Protein AF-A0A3D2W111-F1 (afdb_monomer)

Radius of gyration: 28.63 Å; Cα contacts (8 Å, |Δi|>4): 378; chains: 1; bounding box: 52×53×85 Å

Secondary structure (DSSP, 8-state):
--HHHHHHHHHSGGG-SGGG---HHHHHHHHHHHHHHHHHS-S-HHHHHHHHHHHHHHTTT--S--BGGG-SSHHHHHHHHTTSGGGS--TTS-----BTTTTB-SHHHHHHHHHHHT--TTT-GGGGGSHHHHHHHHHHHHHH-TTSTT---HHHHS-SSS---HHHHGGGTSSSTTHHHHHHHHHHHHHHHHHTT----S----SS------S-S--S----------HHHHHHHHHHHHHHHHHTT---HHHHHHHHHHHHHHTS---PPPPPPPHHHHHHHHHHHSSS-SSSHHHHHHHHHHHHHHHHH-TTTHHHHHHHHHS-SSHHHHHHHSS--HHHHHHHHHHHHHHHHHHHHHHHHHS-----

Nearest PDB structures (foldseek):
  1wvu-assembly2_B  TM=5.246E-01  e=1.650E-05  Streptomyces griseus
  1wvv-assembly2_B  TM=5.359E-01  e=3.114E-05  Streptomyces griseus
  1wvv-assembly1_A  TM=5.123E-01  e=4.385E-05  Streptomyces griseus
  7f88-assembly3_C  TM=6.260E-01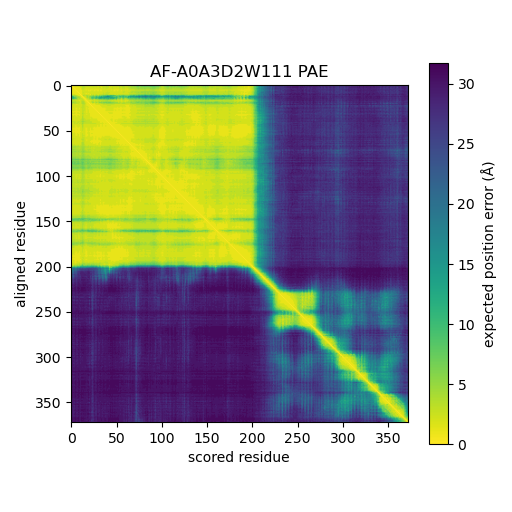  e=2.549E-04  Gemmabryum coronatum
  1wvu-assembly1_A  TM=4.923E-01  e=8.279E-05  Streptomyces griseus

Solvent-accessible surface area (backbone atoms only — not comparable to full-atom values): 21078 Å² total; per-residue (Å²): 87,45,66,69,53,24,50,54,38,43,30,30,75,90,36,77,36,73,87,46,52,76,54,72,61,31,51,52,24,47,50,35,39,56,55,31,39,74,77,62,45,88,58,45,52,63,60,54,13,43,44,53,19,44,19,31,61,65,30,73,63,42,33,40,41,34,38,40,92,70,31,94,43,69,70,53,25,44,62,73,28,56,90,40,86,47,29,47,58,44,98,85,67,52,59,33,50,27,28,8,26,68,40,53,48,37,62,66,52,33,40,60,49,13,69,74,74,76,42,67,28,67,89,39,55,69,52,28,51,37,52,60,56,16,29,40,50,42,44,44,34,35,58,50,0,69,72,22,98,80,46,51,20,45,56,79,26,45,36,94,80,66,77,68,37,50,56,65,38,30,37,28,76,41,64,68,74,65,19,69,60,40,40,53,39,19,55,32,41,34,51,20,39,50,75,15,69,24,53,62,84,66,86,75,74,65,87,66,85,73,65,72,72,63,79,63,73,75,59,78,80,65,77,69,80,69,70,78,75,56,60,68,57,51,51,50,50,52,52,53,51,51,56,50,37,54,75,69,75,50,86,62,68,69,60,57,51,52,53,48,50,54,55,54,56,63,72,70,65,73,91,70,80,84,73,86,76,53,76,68,58,53,52,59,46,57,76,62,46,76,90,50,88,83,78,62,57,70,62,52,50,51,48,51,51,55,60,69,44,41,41,75,78,36,69,94,51,23,69,61,57,52,50,43,72,74,48,87,76,59,78,54,56,63,59,56,74,77,57,95,50,76,64,60,53,52,54,49,47,54,52,45,49,61,47,49,67,44,48,56,54,48,52,62,66,70,62,74,71,91,77,135

Mean predicted aligned error: 18.89 Å

Structure (mmCIF, N/CA/C/O backbone):
data_AF-A0A3D2W111-F1
#
_entry.id   AF-A0A3D2W111-F1
#
loop_
_atom_site.group_PDB
_atom_site.id
_atom_site.type_symbol
_atom_site.label_atom_id
_atom_site.label_alt_id
_atom_site.label_comp_id
_atom_site.label_asym_id
_atom_site.label_entity_id
_atom_site.label_seq_id
_atom_site.pdbx_PDB_ins_code
_atom_site.Cartn_x
_atom_site.Cartn_y
_atom_site.Cartn_z
_atom_site.occupancy
_atom_site.B_iso_or_equiv
_atom_site.auth_seq_id
_atom_site.auth_comp_id
_atom_site.auth_asym_id
_atom_site.auth_atom_id
_atom_site.pdbx_PDB_model_num
ATOM 1 N N . MET A 1 1 ? 17.167 -8.910 -5.710 1.00 88.06 1 MET A N 1
ATOM 2 C CA . MET A 1 1 ? 17.252 -7.501 -5.297 1.00 88.06 1 MET A CA 1
ATOM 3 C C . MET A 1 1 ? 18.038 -7.366 -4.006 1.00 88.06 1 MET A C 1
ATOM 5 O O . MET A 1 1 ? 17.645 -7.940 -2.995 1.00 88.06 1 MET A O 1
ATOM 9 N N . GLU A 1 2 ? 19.122 -6.600 -4.033 1.00 91.19 2 GLU A N 1
ATOM 10 C CA . GLU A 1 2 ? 19.923 -6.249 -2.860 1.00 91.19 2 GLU A CA 1
ATOM 11 C C . GLU A 1 2 ? 19.267 -5.102 -2.076 1.00 91.19 2 GLU A C 1
ATOM 13 O O . GLU A 1 2 ? 19.202 -3.963 -2.542 1.00 91.19 2 GLU A O 1
ATOM 18 N N . ARG A 1 3 ? 18.771 -5.391 -0.866 1.00 91.12 3 ARG A N 1
ATOM 19 C CA . ARG A 1 3 ? 18.010 -4.425 -0.050 1.00 91.12 3 ARG A CA 1
ATOM 20 C C . ARG A 1 3 ? 18.796 -3.150 0.270 1.00 91.12 3 ARG A C 1
ATOM 22 O O . ARG A 1 3 ? 18.237 -2.065 0.158 1.00 91.12 3 ARG A O 1
ATOM 29 N N . ALA A 1 4 ? 20.075 -3.266 0.632 1.00 91.75 4 ALA A N 1
ATOM 30 C CA . ALA A 1 4 ? 20.911 -2.109 0.964 1.00 91.75 4 ALA A CA 1
ATOM 31 C C . ALA A 1 4 ? 20.989 -1.123 -0.215 1.00 91.75 4 ALA A C 1
ATOM 33 O O . ALA A 1 4 ? 20.571 0.027 -0.092 1.00 91.75 4 ALA A O 1
ATOM 34 N N . LYS A 1 5 ? 21.366 -1.625 -1.397 1.00 94.12 5 LYS A N 1
ATOM 35 C CA . LYS A 1 5 ? 21.462 -0.838 -2.632 1.00 94.12 5 LYS A CA 1
ATOM 36 C C . LYS A 1 5 ? 20.123 -0.237 -3.069 1.00 94.12 5 LYS A C 1
ATOM 38 O O . LYS A 1 5 ? 20.080 0.888 -3.574 1.00 94.12 5 LYS A O 1
ATOM 43 N N . PHE A 1 6 ? 19.020 -0.960 -2.854 1.00 95.50 6 PHE A N 1
ATOM 44 C CA . PHE A 1 6 ? 17.675 -0.438 -3.100 1.00 95.50 6 PHE A CA 1
ATOM 45 C C . PHE A 1 6 ? 17.411 0.810 -2.249 1.00 95.50 6 PHE A C 1
ATOM 47 O O . PHE A 1 6 ? 17.032 1.850 -2.790 1.00 95.50 6 PHE A O 1
ATOM 54 N N . TYR A 1 7 ? 17.655 0.744 -0.936 1.00 94.12 7 TYR A N 1
ATOM 55 C CA . TYR A 1 7 ? 17.425 1.891 -0.058 1.00 94.12 7 TYR A CA 1
ATOM 56 C C . TYR A 1 7 ? 18.394 3.042 -0.300 1.00 94.12 7 TYR A C 1
ATOM 58 O O . TYR A 1 7 ? 17.975 4.193 -0.205 1.00 94.12 7 TYR A O 1
ATOM 66 N N . ASP A 1 8 ? 19.648 2.764 -0.645 1.00 92.44 8 ASP A N 1
ATOM 67 C CA . ASP A 1 8 ? 20.603 3.812 -1.014 1.00 92.44 8 ASP A CA 1
ATOM 68 C C . ASP A 1 8 ? 20.116 4.581 -2.243 1.00 92.44 8 ASP A C 1
ATOM 70 O O . ASP A 1 8 ? 20.132 5.811 -2.259 1.00 92.44 8 ASP A O 1
ATOM 74 N N . THR A 1 9 ? 19.562 3.870 -3.231 1.00 93.50 9 THR A N 1
ATOM 75 C CA . THR A 1 9 ? 18.981 4.505 -4.420 1.00 93.50 9 THR A CA 1
ATOM 76 C C . THR A 1 9 ? 17.711 5.286 -4.082 1.00 93.50 9 THR A C 1
ATOM 78 O O . THR A 1 9 ? 17.560 6.418 -4.531 1.00 93.50 9 THR A O 1
ATOM 81 N N . VAL A 1 10 ? 16.815 4.736 -3.250 1.00 92.62 10 VAL A N 1
ATOM 82 C CA . VAL A 1 10 ? 15.585 5.426 -2.807 1.00 92.62 10 VAL A CA 1
ATOM 83 C C . VAL A 1 10 ? 15.890 6.705 -2.019 1.00 92.62 10 VAL A C 1
ATOM 85 O O . VAL A 1 10 ? 15.152 7.680 -2.151 1.00 92.62 10 VAL A O 1
ATOM 88 N N . ARG A 1 11 ? 16.966 6.722 -1.223 1.00 91.12 11 ARG A N 1
ATOM 89 C CA . ARG A 1 11 ? 17.450 7.918 -0.511 1.00 91.12 11 ARG A CA 1
ATOM 90 C C . ARG A 1 11 ? 18.215 8.884 -1.417 1.00 91.12 11 ARG A C 1
ATOM 92 O O . ARG A 1 11 ? 18.429 10.030 -1.040 1.00 91.12 11 ARG A O 1
ATOM 99 N N . GLY A 1 12 ? 18.651 8.458 -2.597 1.00 87.69 12 GLY A N 1
ATOM 100 C CA . GLY A 1 12 ? 19.384 9.320 -3.515 1.00 87.69 12 GLY A CA 1
ATOM 101 C C . GLY A 1 12 ? 18.535 10.507 -3.978 1.00 87.69 12 GLY A C 1
ATOM 102 O O . GLY A 1 12 ? 17.370 10.348 -4.340 1.00 87.69 12 GLY A O 1
ATOM 103 N N . ALA A 1 13 ? 19.131 11.702 -4.048 1.00 69.62 13 ALA A N 1
ATOM 104 C CA . ALA A 1 13 ? 18.443 12.908 -4.525 1.00 69.62 13 ALA A CA 1
ATOM 105 C C . ALA A 1 13 ? 17.814 12.722 -5.924 1.00 69.62 13 ALA A C 1
ATOM 107 O O . ALA A 1 13 ? 16.727 13.229 -6.193 1.00 69.62 13 ALA A O 1
ATOM 108 N N . GLY A 1 14 ? 18.447 11.917 -6.788 1.00 74.50 14 GLY A N 1
ATOM 109 C CA . GLY A 1 14 ? 17.942 11.575 -8.124 1.00 74.50 14 GLY A CA 1
ATOM 110 C C . GLY A 1 14 ? 16.684 10.692 -8.146 1.00 74.50 14 GLY A C 1
ATOM 111 O O . GLY A 1 14 ? 16.036 10.581 -9.190 1.00 74.50 14 GLY A O 1
ATOM 112 N N . ALA A 1 15 ? 16.298 10.074 -7.024 1.00 76.56 15 ALA A N 1
ATOM 113 C CA . ALA A 1 15 ? 15.029 9.357 -6.930 1.00 76.56 15 ALA A CA 1
ATOM 114 C C . ALA A 1 15 ? 13.838 10.319 -6.807 1.00 76.56 15 ALA A C 1
ATOM 116 O O . ALA A 1 15 ? 12.744 9.987 -7.259 1.00 76.56 15 ALA A O 1
ATOM 117 N N . GLY A 1 16 ? 14.032 11.506 -6.215 1.00 84.81 16 GLY A N 1
ATOM 118 C CA . GLY A 1 16 ? 12.936 12.439 -5.928 1.00 84.81 16 GLY A CA 1
ATOM 119 C C . GLY A 1 16 ? 11.889 11.864 -4.962 1.00 84.81 16 GLY A C 1
ATOM 120 O O . GLY A 1 16 ? 10.740 12.304 -4.965 1.00 84.81 16 GLY A O 1
ATOM 121 N N . LEU A 1 17 ? 12.274 10.861 -4.165 1.00 89.50 17 LEU A N 1
ATOM 122 C CA . LEU A 1 17 ? 11.438 10.192 -3.172 1.00 89.50 17 LEU A CA 1
ATOM 123 C C . LEU A 1 17 ? 11.919 10.560 -1.763 1.00 89.50 17 LEU A C 1
ATOM 125 O O . LEU A 1 17 ? 13.112 10.709 -1.516 1.00 89.50 17 LEU A O 1
ATOM 129 N N . PHE A 1 18 ? 10.971 10.714 -0.839 1.00 92.12 18 PHE A N 1
ATOM 130 C CA . PHE A 1 18 ? 11.203 10.895 0.606 1.00 92.12 18 PHE A CA 1
ATOM 131 C C . PHE A 1 18 ? 12.156 12.035 1.037 1.00 92.12 18 PHE A C 1
ATOM 133 O O . PHE A 1 18 ? 12.539 12.103 2.198 1.00 92.12 18 PHE A O 1
ATOM 140 N N . GLY A 1 19 ? 12.546 12.954 0.146 1.00 87.69 19 GLY A N 1
ATOM 141 C CA . GLY A 1 19 ? 13.428 14.074 0.505 1.00 87.69 19 GLY A CA 1
ATOM 142 C C . GLY A 1 19 ? 14.818 13.640 0.991 1.00 87.69 19 GLY A C 1
ATOM 143 O O . GLY A 1 19 ? 15.422 14.316 1.820 1.00 87.69 19 GLY A O 1
ATOM 144 N N . GLY A 1 20 ? 15.307 12.492 0.519 1.00 88.38 20 GLY A N 1
ATOM 145 C CA . GLY A 1 20 ? 16.661 12.005 0.792 1.00 88.38 20 GLY A CA 1
ATOM 146 C C . GLY A 1 20 ? 16.847 11.210 2.087 1.00 88.38 20 GLY A C 1
ATOM 147 O O . GLY A 1 20 ? 17.929 10.688 2.345 1.00 88.38 20 GLY A O 1
ATOM 148 N N . HIS A 1 21 ? 15.805 11.073 2.904 1.00 89.56 21 HIS A N 1
ATOM 149 C CA . HIS A 1 21 ? 15.861 10.341 4.164 1.00 89.56 21 HIS A CA 1
ATOM 150 C C . HIS A 1 21 ? 14.596 9.507 4.363 1.00 89.56 21 HIS A C 1
ATOM 152 O O . HIS A 1 21 ? 13.540 9.800 3.818 1.00 89.56 21 HIS A O 1
ATOM 158 N N . LEU A 1 22 ? 14.705 8.436 5.143 1.00 89.06 22 LEU A N 1
ATOM 159 C CA . LEU A 1 22 ? 13.592 7.545 5.456 1.00 89.06 22 LEU A CA 1
ATOM 160 C C . LEU A 1 22 ? 13.494 7.400 6.968 1.00 89.06 22 LEU A C 1
ATOM 162 O O . LEU A 1 22 ? 14.481 7.093 7.633 1.00 89.06 22 LEU A O 1
ATOM 166 N N . SER A 1 23 ? 12.292 7.574 7.500 1.00 90.69 23 SER A N 1
ATOM 167 C CA . SER A 1 23 ? 11.978 7.189 8.873 1.00 90.69 23 SER A CA 1
ATOM 168 C C . SER A 1 23 ? 11.961 5.666 9.020 1.00 90.69 23 SER A C 1
ATOM 170 O O . SER A 1 23 ? 11.693 4.932 8.064 1.00 90.69 23 SER A O 1
ATOM 172 N N . GLN A 1 24 ? 12.152 5.176 10.245 1.00 89.81 24 GLN A N 1
ATOM 173 C CA . GLN A 1 24 ? 12.075 3.740 10.522 1.00 89.81 24 GLN A CA 1
ATOM 174 C C . GLN A 1 24 ? 10.698 3.149 10.179 1.00 89.81 24 GLN A C 1
ATOM 176 O O . GLN A 1 24 ? 10.608 2.008 9.727 1.00 89.81 24 GLN A O 1
ATOM 181 N N . ALA A 1 25 ? 9.624 3.927 10.347 1.00 89.12 25 ALA A N 1
ATOM 182 C CA . ALA A 1 25 ? 8.277 3.512 9.967 1.00 89.12 25 ALA A CA 1
ATOM 183 C C . ALA A 1 25 ? 8.155 3.307 8.448 1.00 89.12 25 ALA A C 1
ATOM 185 O O . ALA A 1 25 ? 7.610 2.295 8.016 1.00 89.12 25 ALA A O 1
ATOM 186 N N . GLN A 1 26 ? 8.725 4.213 7.644 1.00 93.44 26 GLN A N 1
ATOM 187 C CA . GLN A 1 26 ? 8.740 4.072 6.186 1.00 93.44 26 GLN A CA 1
ATOM 188 C C . GLN A 1 26 ? 9.564 2.863 5.745 1.00 93.44 26 GLN A C 1
ATOM 190 O O . GLN A 1 26 ? 9.100 2.103 4.903 1.00 93.44 26 GLN A O 1
ATOM 195 N N . VAL A 1 27 ? 10.745 2.646 6.337 1.00 90.56 27 VAL A N 1
ATOM 196 C CA . VAL A 1 27 ? 11.560 1.447 6.066 1.00 90.56 27 VAL A CA 1
ATOM 197 C C . VAL A 1 27 ? 10.774 0.179 6.397 1.00 90.56 27 VAL A C 1
ATOM 199 O O . VAL A 1 27 ? 10.685 -0.720 5.572 1.00 90.56 27 VAL A O 1
ATOM 202 N N . SER A 1 28 ? 10.144 0.125 7.571 1.00 87.94 28 SER A N 1
ATOM 203 C CA . SER A 1 28 ? 9.383 -1.053 8.008 1.00 87.94 28 SER A CA 1
ATOM 204 C C . SER A 1 28 ? 8.173 -1.322 7.106 1.00 87.94 28 SER A C 1
ATOM 206 O O . SER A 1 28 ? 7.895 -2.470 6.769 1.00 87.94 28 SER A O 1
ATOM 208 N N . GLY A 1 29 ? 7.475 -0.268 6.675 1.00 90.56 29 GLY A N 1
ATOM 209 C CA . GLY A 1 29 ? 6.363 -0.369 5.731 1.00 90.56 29 GLY A CA 1
ATOM 210 C C . GLY A 1 29 ? 6.799 -0.853 4.346 1.00 90.56 29 GLY A C 1
ATOM 211 O O . GLY A 1 29 ? 6.190 -1.762 3.782 1.00 90.56 29 GLY A O 1
ATOM 212 N N . ILE A 1 30 ? 7.910 -0.316 3.829 1.00 95.56 30 ILE A N 1
ATOM 213 C CA . ILE A 1 30 ? 8.509 -0.770 2.570 1.00 95.56 30 ILE A CA 1
ATOM 214 C C . ILE A 1 30 ? 8.935 -2.240 2.676 1.00 95.56 30 ILE A C 1
ATOM 216 O O . ILE A 1 30 ? 8.564 -3.023 1.806 1.00 95.56 30 ILE A O 1
ATOM 220 N N . GLU A 1 31 ? 9.632 -2.653 3.742 1.00 92.88 31 GLU A N 1
ATOM 221 C CA . GLU A 1 31 ? 9.977 -4.066 3.962 1.00 92.88 31 GLU A CA 1
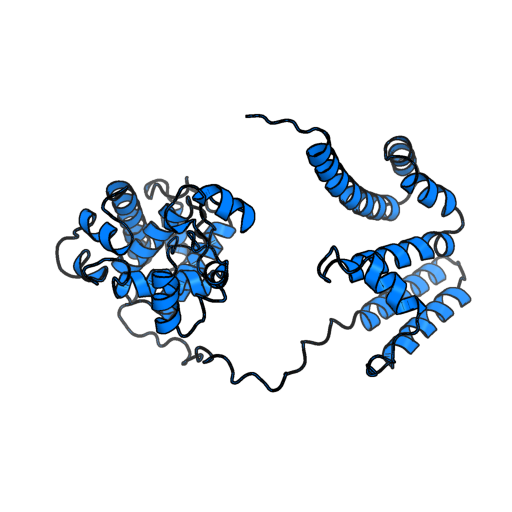ATOM 222 C C . GLU A 1 31 ? 8.739 -4.964 4.008 1.00 92.88 31 GLU A C 1
ATOM 224 O O . GLU A 1 31 ? 8.745 -6.036 3.405 1.00 92.88 31 GLU A O 1
ATOM 229 N N . GLY A 1 32 ? 7.657 -4.524 4.656 1.00 91.25 32 GLY A N 1
ATOM 230 C CA . GLY A 1 32 ? 6.386 -5.251 4.670 1.00 91.25 32 GLY A CA 1
ATOM 231 C C . GLY A 1 32 ? 5.848 -5.513 3.261 1.00 91.25 32 GLY A C 1
ATOM 232 O O . GLY A 1 32 ? 5.515 -6.651 2.927 1.00 91.25 32 GLY A O 1
ATOM 233 N N . ILE A 1 33 ? 5.843 -4.490 2.399 1.00 97.56 33 ILE A N 1
ATOM 234 C CA . ILE A 1 33 ? 5.428 -4.622 0.992 1.00 97.56 33 ILE A CA 1
ATOM 235 C C . ILE A 1 33 ? 6.374 -5.546 0.226 1.00 97.56 33 ILE A C 1
ATOM 237 O O . ILE A 1 33 ? 5.924 -6.430 -0.502 1.00 97.56 33 ILE A O 1
ATOM 241 N N . LEU A 1 34 ? 7.683 -5.380 0.401 1.00 95.44 34 LEU A N 1
ATOM 242 C CA . LEU A 1 34 ? 8.672 -6.190 -0.296 1.00 95.44 34 LEU A CA 1
ATOM 243 C C . LEU A 1 34 ? 8.592 -7.673 0.104 1.00 95.44 34 LEU A C 1
ATOM 245 O O . LEU A 1 34 ? 8.725 -8.545 -0.753 1.00 95.44 34 LEU A O 1
ATOM 249 N N . ASN A 1 35 ? 8.359 -7.972 1.382 1.00 91.00 35 ASN A N 1
ATOM 250 C CA . ASN A 1 35 ? 8.209 -9.337 1.889 1.00 91.00 35 ASN A CA 1
ATOM 251 C C . ASN A 1 35 ? 6.879 -9.960 1.449 1.00 91.00 35 ASN A C 1
ATOM 253 O O . ASN A 1 35 ? 6.843 -11.130 1.063 1.00 91.00 35 ASN A O 1
ATOM 257 N N . ALA A 1 36 ? 5.796 -9.180 1.429 1.00 93.06 36 ALA A N 1
ATOM 258 C CA . ALA A 1 36 ? 4.533 -9.621 0.847 1.00 93.06 36 ALA A CA 1
ATOM 259 C C . ALA A 1 36 ? 4.683 -9.921 -0.654 1.00 93.06 36 ALA A C 1
ATOM 261 O O . ALA A 1 36 ? 4.143 -10.915 -1.130 1.00 93.06 36 ALA A O 1
ATOM 262 N N . PHE A 1 37 ? 5.472 -9.134 -1.391 1.00 96.31 37 PHE A N 1
ATOM 263 C CA . PHE A 1 37 ? 5.712 -9.364 -2.818 1.00 96.31 37 PHE A CA 1
ATOM 264 C C . PHE A 1 37 ? 6.502 -10.644 -3.093 1.00 96.31 37 PHE A C 1
ATOM 266 O O . PHE A 1 37 ? 6.222 -11.329 -4.069 1.00 96.31 37 PHE A O 1
ATOM 273 N N . VAL A 1 38 ? 7.431 -11.026 -2.212 1.00 93.44 38 VAL A N 1
ATOM 274 C CA . VAL A 1 38 ? 8.102 -12.336 -2.305 1.00 93.44 38 VAL A CA 1
ATOM 275 C C . VAL A 1 38 ? 7.094 -13.488 -2.198 1.00 93.44 38 VAL A C 1
ATOM 277 O O . VAL A 1 38 ? 7.246 -14.495 -2.883 1.00 93.44 38 VAL A O 1
ATOM 280 N N . ARG A 1 39 ? 6.065 -13.346 -1.353 1.00 93.19 39 ARG A N 1
ATOM 281 C CA . ARG A 1 39 ? 5.080 -14.405 -1.068 1.00 93.19 39 ARG A CA 1
ATOM 282 C C . ARG A 1 39 ? 3.932 -14.460 -2.077 1.00 93.19 39 ARG A C 1
ATOM 284 O O . ARG A 1 39 ? 3.483 -15.547 -2.415 1.00 93.19 39 ARG A O 1
ATOM 291 N N . PHE A 1 40 ? 3.440 -13.301 -2.505 1.00 94.19 40 PHE A N 1
ATOM 292 C CA . PHE A 1 40 ? 2.180 -13.162 -3.247 1.00 94.19 40 PHE A CA 1
ATOM 293 C C . PHE A 1 40 ? 2.337 -12.426 -4.586 1.00 94.19 40 PHE A C 1
ATOM 295 O O . PHE A 1 40 ? 1.361 -12.251 -5.311 1.00 94.19 40 PHE A O 1
ATOM 302 N N . GLY A 1 41 ? 3.541 -11.944 -4.902 1.00 95.75 41 GLY A N 1
ATOM 303 C CA . GLY A 1 41 ? 3.827 -11.215 -6.131 1.00 95.75 41 GLY A CA 1
ATOM 304 C C . GLY A 1 41 ? 4.003 -12.118 -7.349 1.00 95.75 41 GLY A C 1
ATOM 305 O O . GLY A 1 41 ? 4.218 -13.323 -7.253 1.00 95.75 41 GLY A O 1
ATOM 306 N N . ASP A 1 42 ? 3.983 -11.494 -8.522 1.00 95.88 42 ASP A N 1
ATOM 307 C CA . ASP A 1 42 ? 4.142 -12.132 -9.836 1.00 95.88 42 ASP A CA 1
ATOM 308 C C . ASP A 1 42 ? 5.605 -12.163 -10.322 1.00 95.88 42 ASP A C 1
ATOM 310 O O . ASP A 1 42 ? 5.875 -12.498 -11.473 1.00 95.88 42 ASP A O 1
ATOM 314 N N . LYS A 1 43 ? 6.558 -11.810 -9.445 1.00 95.31 43 LYS A N 1
ATOM 315 C CA . LYS A 1 43 ? 8.002 -11.680 -9.724 1.00 95.31 43 LYS A CA 1
ATOM 316 C C . LYS A 1 43 ? 8.364 -10.596 -10.749 1.00 95.31 43 LYS A C 1
ATOM 318 O O . LYS A 1 43 ? 9.498 -10.561 -11.225 1.00 95.31 43 LYS A O 1
ATOM 323 N N . ARG A 1 44 ? 7.451 -9.676 -11.069 1.00 96.56 44 ARG A N 1
ATOM 324 C CA . ARG A 1 44 ? 7.698 -8.606 -12.044 1.00 96.56 44 ARG A CA 1
ATOM 325 C C . ARG A 1 44 ? 8.126 -7.326 -11.333 1.00 96.56 44 ARG A C 1
ATOM 327 O O . ARG A 1 44 ? 7.380 -6.783 -10.516 1.00 96.56 44 ARG A O 1
ATOM 334 N N . SER A 1 45 ? 9.306 -6.796 -11.677 1.00 96.94 45 SER A N 1
ATOM 335 C CA . SER A 1 45 ? 9.801 -5.520 -11.124 1.00 96.94 45 SER A CA 1
ATOM 336 C C . SER A 1 45 ? 8.786 -4.389 -11.307 1.00 96.94 45 SER A C 1
ATOM 338 O O . SER A 1 45 ? 8.586 -3.596 -10.389 1.00 96.94 45 SER A O 1
ATOM 340 N N . LYS A 1 46 ? 8.091 -4.354 -12.455 1.00 98.25 46 LYS A N 1
ATOM 341 C CA . LYS A 1 46 ? 7.067 -3.345 -12.755 1.00 98.25 46 LYS A CA 1
ATOM 342 C C . LYS A 1 46 ? 5.875 -3.419 -11.796 1.00 98.25 46 LYS A C 1
ATOM 344 O O . LYS A 1 46 ? 5.439 -2.383 -11.299 1.00 98.25 46 LYS A O 1
ATOM 349 N N . THR A 1 47 ? 5.396 -4.619 -11.462 1.00 98.56 47 THR A N 1
ATOM 350 C CA . THR A 1 47 ? 4.310 -4.806 -10.484 1.00 98.56 47 THR A CA 1
ATOM 351 C C . THR A 1 47 ? 4.727 -4.304 -9.103 1.00 98.56 47 THR A C 1
ATOM 353 O O . THR A 1 47 ? 3.997 -3.526 -8.488 1.00 98.56 47 THR A O 1
ATOM 356 N N . LEU A 1 48 ? 5.920 -4.678 -8.628 1.00 98.62 48 LEU A N 1
ATOM 357 C CA . LEU A 1 48 ? 6.411 -4.215 -7.329 1.00 98.62 48 LEU A CA 1
ATOM 358 C C . LEU A 1 48 ? 6.618 -2.694 -7.296 1.00 98.62 48 LEU A C 1
ATOM 360 O O . LEU A 1 48 ? 6.208 -2.036 -6.339 1.00 98.62 48 LEU A O 1
ATOM 364 N N . ALA A 1 49 ? 7.229 -2.128 -8.340 1.00 98.62 49 ALA A N 1
ATOM 365 C CA . ALA A 1 49 ? 7.431 -0.688 -8.460 1.00 98.62 49 ALA A CA 1
ATOM 366 C C . ALA A 1 49 ? 6.097 0.067 -8.396 1.00 98.62 49 ALA A C 1
ATOM 368 O O . ALA A 1 49 ? 5.983 1.076 -7.698 1.00 98.62 49 ALA A O 1
ATOM 369 N N . TYR A 1 50 ? 5.070 -0.444 -9.081 1.00 98.75 50 TYR A N 1
ATOM 370 C CA . TYR A 1 50 ? 3.745 0.165 -9.089 1.00 98.75 50 TYR A CA 1
ATOM 371 C C . TYR A 1 50 ? 3.018 0.022 -7.744 1.00 98.75 50 TYR A C 1
ATOM 373 O O . TYR A 1 50 ? 2.343 0.956 -7.302 1.00 98.75 50 TYR A O 1
ATOM 381 N N . ALA A 1 51 ? 3.197 -1.106 -7.048 1.00 98.81 51 ALA A N 1
ATOM 382 C CA . ALA A 1 51 ? 2.690 -1.298 -5.691 1.00 98.81 51 ALA A CA 1
ATOM 383 C C . ALA A 1 51 ? 3.309 -0.285 -4.715 1.00 98.81 51 ALA A C 1
ATOM 385 O O . ALA A 1 51 ? 2.584 0.409 -4.003 1.00 98.81 51 ALA A O 1
ATOM 386 N N . LEU A 1 52 ? 4.635 -0.122 -4.734 1.00 98.81 52 LEU A N 1
ATOM 387 C CA . LEU A 1 52 ? 5.331 0.870 -3.908 1.00 98.81 52 LEU A CA 1
ATOM 388 C C . LEU A 1 52 ? 4.895 2.302 -4.243 1.00 98.81 52 LEU A C 1
ATOM 390 O O . LEU A 1 52 ? 4.641 3.088 -3.334 1.00 98.81 52 LEU A O 1
ATOM 394 N N . ALA A 1 53 ? 4.740 2.630 -5.529 1.00 98.75 53 ALA A N 1
ATOM 395 C CA . ALA A 1 53 ? 4.243 3.931 -5.976 1.00 98.75 53 ALA A CA 1
ATOM 396 C C . ALA A 1 53 ? 2.814 4.217 -5.494 1.00 98.75 53 ALA A C 1
ATOM 398 O O . ALA A 1 53 ? 2.519 5.323 -5.038 1.00 98.75 53 ALA A O 1
ATOM 399 N N . THR A 1 54 ? 1.940 3.211 -5.554 1.00 98.50 54 THR A N 1
ATOM 400 C CA . THR A 1 54 ? 0.566 3.302 -5.050 1.00 98.50 54 THR A CA 1
ATOM 401 C C . THR A 1 54 ? 0.570 3.520 -3.541 1.00 98.50 54 THR A C 1
ATOM 403 O O . THR A 1 54 ? 0.011 4.507 -3.074 1.00 98.50 54 THR A O 1
ATOM 406 N N . ALA A 1 55 ? 1.272 2.677 -2.778 1.00 98.69 55 ALA A N 1
ATOM 407 C CA . ALA A 1 55 ? 1.381 2.830 -1.329 1.00 98.69 55 ALA A CA 1
ATOM 408 C C . ALA A 1 55 ? 1.957 4.201 -0.939 1.00 98.69 55 ALA A C 1
ATOM 410 O O . ALA A 1 55 ? 1.451 4.847 -0.022 1.00 98.69 55 ALA A O 1
ATOM 411 N N . TYR A 1 56 ? 2.974 4.682 -1.657 1.00 98.50 56 TYR A N 1
ATOM 412 C CA . TYR A 1 56 ? 3.561 6.003 -1.444 1.00 98.50 56 TYR A CA 1
ATOM 413 C C . TYR A 1 56 ? 2.530 7.117 -1.602 1.00 98.50 56 TYR A C 1
ATOM 415 O O . TYR A 1 56 ? 2.434 7.996 -0.745 1.00 98.50 56 TYR A O 1
ATOM 423 N N . HIS A 1 57 ? 1.738 7.067 -2.671 1.00 97.75 57 HIS A N 1
ATOM 424 C CA . HIS A 1 57 ? 0.722 8.072 -2.939 1.00 97.75 57 HIS A CA 1
ATOM 425 C C . HIS A 1 57 ? -0.427 8.013 -1.922 1.00 97.75 57 HIS A C 1
ATOM 427 O O . HIS A 1 57 ? -0.712 9.002 -1.249 1.00 97.75 57 HIS A O 1
ATOM 433 N N . GLU A 1 58 ? -1.036 6.840 -1.762 1.00 96.75 58 GLU A N 1
ATOM 434 C CA . GLU A 1 58 ? -2.263 6.648 -0.982 1.00 96.75 58 GLU A CA 1
ATOM 435 C C . GLU A 1 58 ? -2.044 6.804 0.536 1.00 96.75 58 GLU A C 1
ATOM 437 O O . GLU A 1 58 ? -2.952 7.190 1.270 1.00 96.75 58 GLU A O 1
ATOM 442 N N . THR A 1 59 ? -0.827 6.557 1.035 1.00 97.25 59 THR A N 1
ATOM 443 C CA . THR A 1 59 ? -0.491 6.716 2.468 1.00 97.25 59 THR A CA 1
ATOM 444 C C . THR A 1 59 ? 0.119 8.084 2.801 1.00 97.25 59 THR A C 1
ATOM 446 O O . THR A 1 59 ? 0.546 8.333 3.936 1.00 97.25 59 THR A O 1
ATOM 449 N N . GLY A 1 60 ? 0.189 8.995 1.824 1.00 95.50 60 GLY A N 1
ATOM 450 C CA . GLY A 1 60 ? 0.837 10.295 1.986 1.00 95.50 60 GLY A CA 1
ATOM 451 C C . GLY A 1 60 ? 2.311 10.151 2.365 1.00 95.50 60 GLY A C 1
ATOM 452 O O . GLY A 1 60 ? 2.777 10.812 3.291 1.00 95.50 60 GLY A O 1
ATOM 453 N N . THR A 1 61 ? 3.026 9.254 1.682 1.00 95.44 61 THR A N 1
ATOM 454 C CA . THR A 1 61 ? 4.453 8.919 1.847 1.00 95.44 61 THR A CA 1
ATOM 455 C C . THR A 1 61 ? 4.825 8.157 3.126 1.00 95.44 61 THR A C 1
ATOM 457 O O . THR A 1 61 ? 6.002 7.887 3.357 1.00 95.44 61 THR A O 1
ATOM 460 N N . ARG A 1 62 ? 3.857 7.767 3.967 1.00 95.56 62 ARG A N 1
ATOM 461 C CA . ARG A 1 62 ? 4.119 7.035 5.226 1.00 95.56 62 ARG A CA 1
ATOM 462 C C . ARG A 1 62 ? 4.539 5.583 5.006 1.00 95.56 62 ARG A C 1
ATOM 464 O O . ARG A 1 62 ? 5.210 5.026 5.866 1.00 95.56 62 ARG A O 1
ATOM 471 N N . MET A 1 63 ? 4.142 4.992 3.878 1.00 97.25 63 MET A N 1
ATOM 472 C CA . MET A 1 63 ? 4.395 3.595 3.492 1.00 97.25 63 MET A CA 1
ATOM 473 C C . MET A 1 63 ? 3.817 2.543 4.446 1.00 97.25 63 MET A C 1
ATOM 475 O O . MET A 1 63 ? 4.126 1.369 4.297 1.00 97.25 63 MET A O 1
ATOM 479 N N . VAL A 1 64 ? 2.974 2.943 5.398 1.00 96.44 64 VAL A N 1
ATOM 480 C CA . VAL A 1 64 ? 2.269 2.048 6.323 1.00 96.44 64 VAL A CA 1
ATOM 481 C C . VAL A 1 64 ? 0.759 2.151 6.102 1.00 96.44 64 VAL A C 1
ATOM 483 O O . VAL A 1 64 ? 0.294 3.195 5.633 1.00 96.44 64 VAL A O 1
ATOM 486 N N . PRO A 1 65 ? -0.029 1.119 6.452 1.00 97.56 65 PRO A N 1
ATOM 487 C CA . PRO A 1 65 ? -1.484 1.172 6.381 1.00 97.56 65 PRO A CA 1
ATOM 488 C C . PRO A 1 65 ? -2.048 2.366 7.153 1.00 97.56 65 PRO A C 1
ATOM 490 O O . PRO A 1 65 ? -1.686 2.605 8.306 1.00 97.56 65 PRO A O 1
ATOM 493 N N . VAL A 1 66 ? -2.976 3.101 6.544 1.00 98.00 66 VAL A N 1
ATOM 494 C CA . VAL A 1 66 ? -3.636 4.245 7.186 1.00 98.00 66 VAL A CA 1
ATOM 495 C C . VAL A 1 66 ? -5.146 4.154 7.047 1.00 98.00 66 VAL A C 1
ATOM 497 O O . VAL A 1 66 ? -5.670 3.511 6.137 1.00 98.00 66 VAL A O 1
ATOM 500 N N . ARG A 1 67 ? -5.853 4.826 7.954 1.00 98.38 67 ARG A N 1
ATOM 501 C CA . ARG A 1 67 ? -7.263 5.172 7.764 1.00 98.38 67 ARG A CA 1
ATOM 502 C C . ARG A 1 67 ? -7.360 6.403 6.863 1.00 98.38 67 ARG A C 1
ATOM 504 O O . ARG A 1 67 ? -6.452 7.236 6.864 1.00 98.38 67 ARG A O 1
ATOM 511 N N . GLU A 1 68 ? -8.471 6.528 6.149 1.00 94.81 68 GLU A N 1
ATOM 512 C CA . GLU A 1 68 ? -8.776 7.685 5.307 1.00 94.81 68 GLU A CA 1
ATOM 513 C C . GLU A 1 68 ? -8.614 9.004 6.079 1.00 94.81 68 GLU A C 1
ATOM 515 O O . GLU A 1 68 ? -8.958 9.110 7.260 1.00 94.81 68 GLU A O 1
ATOM 520 N N . GLY A 1 69 ? -8.004 9.996 5.425 1.00 94.06 69 GLY A N 1
ATOM 521 C CA . GLY A 1 69 ? -7.636 11.270 6.053 1.00 94.06 69 GLY A CA 1
ATOM 522 C C . GLY A 1 69 ? -6.518 11.169 7.098 1.00 94.06 69 GLY A C 1
ATOM 523 O O . GLY A 1 69 ? -6.337 12.096 7.881 1.00 94.06 69 GLY A O 1
ATOM 524 N N . PHE A 1 70 ? -5.785 10.051 7.146 1.00 95.44 70 PHE A N 1
ATOM 525 C CA . PHE A 1 70 ? -4.752 9.764 8.152 1.00 95.44 70 PHE A CA 1
ATOM 526 C C . PHE A 1 70 ? -5.283 9.797 9.592 1.00 95.44 70 PHE A C 1
ATOM 528 O O . PHE A 1 70 ? -4.558 10.103 10.543 1.00 95.44 70 PHE A O 1
ATOM 535 N N . ALA A 1 71 ? -6.566 9.473 9.750 1.00 94.94 71 ALA A N 1
ATOM 536 C CA . ALA A 1 71 ? -7.249 9.459 11.028 1.00 94.94 71 ALA A CA 1
ATOM 537 C C . ALA A 1 71 ? -6.623 8.449 12.005 1.00 94.94 71 ALA A C 1
ATOM 539 O O . ALA A 1 71 ? -6.302 7.310 11.651 1.00 94.94 71 ALA A O 1
ATOM 540 N N . LYS A 1 72 ? -6.499 8.847 13.276 1.00 91.88 72 LYS A N 1
ATOM 541 C CA . LYS A 1 72 ? -5.961 7.981 14.337 1.00 91.88 72 LYS A CA 1
ATOM 542 C C . LYS A 1 72 ? -7.010 7.001 14.858 1.00 91.88 72 LYS A C 1
ATOM 544 O O . LYS A 1 72 ? -6.658 5.949 15.385 1.00 91.88 72 LYS A O 1
ATOM 549 N N . THR A 1 73 ? -8.291 7.335 14.711 1.00 93.44 73 THR A N 1
ATOM 550 C CA . THR A 1 73 ? -9.419 6.533 15.196 1.00 93.44 73 THR A CA 1
ATOM 551 C C . THR A 1 73 ? -10.474 6.330 14.114 1.00 93.44 73 THR A C 1
ATOM 553 O O . THR A 1 73 ? -10.577 7.116 13.173 1.00 93.44 73 THR A O 1
ATOM 556 N N . ASP A 1 74 ? -11.293 5.288 14.271 1.00 90.31 74 ASP A N 1
ATOM 557 C CA . ASP A 1 74 ? -12.429 5.020 13.382 1.00 90.31 74 ASP A CA 1
ATOM 558 C C . ASP A 1 74 ? -13.428 6.191 13.379 1.00 90.31 74 ASP A C 1
ATOM 560 O O . ASP A 1 74 ? -13.832 6.662 12.324 1.00 90.31 74 ASP A O 1
ATOM 564 N N . ALA A 1 75 ? -13.731 6.765 14.549 1.00 94.06 75 ALA A N 1
ATOM 565 C CA . ALA A 1 75 ? -14.624 7.919 14.659 1.00 94.06 75 ALA A CA 1
ATOM 566 C C . ALA A 1 75 ? -14.135 9.140 13.857 1.00 94.06 75 ALA A C 1
ATOM 568 O O . ALA A 1 75 ? -14.935 9.791 13.187 1.00 94.06 75 ALA A O 1
ATOM 569 N N . GLN A 1 76 ? -12.828 9.426 13.887 1.00 96.44 76 GLN A N 1
ATOM 570 C CA . GLN A 1 76 ? -12.233 10.495 13.081 1.00 96.44 76 GLN A CA 1
ATOM 571 C C . GLN A 1 76 ? -12.337 10.191 11.585 1.00 96.44 76 GLN A C 1
ATOM 573 O O . GLN A 1 76 ? -12.730 11.060 10.813 1.00 96.44 76 GLN A O 1
ATOM 578 N N . ALA A 1 77 ? -12.044 8.954 11.179 1.00 96.38 77 ALA A N 1
ATOM 579 C CA . ALA A 1 77 ? -12.139 8.548 9.781 1.00 96.38 77 ALA A CA 1
ATOM 580 C C . ALA A 1 77 ? -13.583 8.654 9.258 1.00 96.38 77 ALA A C 1
ATOM 582 O O . ALA A 1 77 ? -13.815 9.199 8.183 1.00 96.38 77 ALA A O 1
ATOM 583 N N . ARG A 1 78 ? -14.576 8.229 10.054 1.00 95.19 78 ARG A N 1
ATOM 584 C CA . ARG A 1 78 ? -16.004 8.393 9.734 1.00 95.19 78 ARG A CA 1
ATOM 585 C C . ARG A 1 78 ? -16.398 9.859 9.574 1.00 95.19 78 ARG A C 1
ATOM 587 O O . ARG A 1 78 ? -17.146 10.179 8.657 1.00 95.19 78 ARG A O 1
ATOM 594 N N . ALA A 1 79 ? -15.882 10.745 10.427 1.00 95.75 79 ALA A N 1
ATOM 595 C CA . ALA A 1 79 ? -16.131 12.180 10.304 1.00 95.75 79 ALA A CA 1
ATOM 596 C C . ALA A 1 79 ? -15.570 12.748 8.987 1.00 95.75 79 ALA A C 1
ATOM 598 O O . ALA A 1 79 ? -16.257 13.519 8.322 1.00 95.75 79 ALA A O 1
ATOM 599 N N . VAL A 1 80 ? -14.375 12.311 8.565 1.00 95.69 80 VAL A N 1
ATOM 600 C CA . VAL A 1 80 ? -13.764 12.700 7.277 1.00 95.69 80 VAL A CA 1
ATOM 601 C C . VAL A 1 80 ? -14.638 12.295 6.084 1.00 95.69 80 VAL A C 1
ATOM 603 O O . VAL A 1 80 ? -14.727 13.035 5.103 1.00 95.69 80 VAL A O 1
ATOM 606 N N . VAL A 1 81 ? -15.304 11.140 6.155 1.00 96.25 81 VAL A N 1
ATOM 607 C CA . VAL A 1 81 ? -16.078 10.595 5.028 1.00 96.25 81 VAL A CA 1
ATOM 608 C C . VAL A 1 81 ? -17.581 10.827 5.109 1.00 96.25 81 VAL A C 1
ATOM 610 O O . VAL A 1 81 ? -18.289 10.376 4.215 1.00 96.25 81 VAL A O 1
ATOM 613 N N . ALA A 1 82 ? -18.092 11.526 6.124 1.00 93.00 82 ALA A N 1
ATOM 614 C CA . ALA A 1 82 ? -19.530 11.626 6.394 1.00 93.00 82 ALA A CA 1
ATOM 615 C C . ALA A 1 82 ? -20.369 12.121 5.193 1.00 93.00 82 ALA A C 1
ATOM 617 O O . ALA A 1 82 ? -21.515 11.709 5.027 1.00 93.00 82 ALA A O 1
ATOM 618 N N . GLY A 1 83 ? -19.795 12.963 4.324 1.00 92.44 83 GLY A N 1
ATOM 619 C CA . GLY A 1 83 ? -20.441 13.447 3.095 1.00 92.44 83 GLY A CA 1
ATOM 620 C C . GLY A 1 83 ? -20.286 12.541 1.863 1.00 92.44 83 GLY A C 1
ATOM 621 O O . GLY A 1 83 ? -20.860 12.826 0.813 1.00 92.44 83 GLY A O 1
ATOM 622 N N . ARG A 1 84 ? -19.501 11.462 1.942 1.00 93.00 84 ARG A N 1
ATOM 623 C CA . ARG A 1 84 ? -19.216 10.554 0.820 1.00 93.00 84 ARG A CA 1
ATOM 624 C C . ARG A 1 84 ? -20.230 9.412 0.778 1.00 93.00 84 ARG A C 1
ATOM 626 O O . ARG A 1 84 ? -20.696 8.939 1.811 1.00 93.00 84 ARG A O 1
ATOM 633 N N . LYS A 1 85 ? -20.534 8.896 -0.421 1.00 91.88 85 LYS A N 1
ATOM 634 C CA . LYS A 1 85 ? -21.504 7.793 -0.597 1.00 91.88 85 LYS A CA 1
ATOM 635 C C . LYS A 1 85 ? -21.136 6.541 0.213 1.00 91.88 85 LYS A C 1
ATOM 637 O O . LYS A 1 85 ? -22.008 5.968 0.854 1.00 91.88 85 LYS A O 1
ATOM 642 N N . TYR A 1 86 ? -19.857 6.168 0.228 1.00 88.69 86 TYR A N 1
ATOM 643 C CA . TYR A 1 86 ? -19.334 5.038 1.007 1.00 88.69 86 TYR A CA 1
ATOM 644 C C . TYR A 1 86 ? -19.086 5.363 2.491 1.00 88.69 86 TYR A C 1
ATOM 646 O O . TYR A 1 86 ? -18.702 4.483 3.258 1.00 88.69 86 TYR A O 1
ATOM 654 N N . GLY A 1 87 ? -19.277 6.621 2.900 1.00 91.00 87 GLY A N 1
ATOM 655 C CA . GLY A 1 87 ? -19.171 7.056 4.292 1.00 91.00 87 GLY A CA 1
ATOM 656 C C . GLY A 1 87 ? -20.433 6.799 5.114 1.00 91.00 87 GLY A C 1
ATOM 657 O O . GLY A 1 87 ? -20.429 7.005 6.327 1.00 91.00 87 GLY A O 1
ATOM 658 N N . LYS A 1 88 ? -21.508 6.330 4.471 1.00 92.44 88 LYS A N 1
ATOM 659 C CA . LYS A 1 88 ? -22.726 5.891 5.149 1.00 92.44 88 LYS A CA 1
ATOM 660 C C . LYS A 1 88 ? -22.513 4.504 5.772 1.00 92.44 88 LYS A C 1
ATOM 662 O O . LYS A 1 88 ? -21.913 3.649 5.117 1.00 92.44 88 LYS A O 1
ATOM 667 N N . PRO A 1 89 ? -23.007 4.256 6.997 1.00 93.38 89 PRO A N 1
ATOM 668 C CA . PRO A 1 89 ? -22.994 2.919 7.577 1.00 93.38 89 PRO A CA 1
ATOM 669 C C . PRO A 1 89 ? -23.771 1.929 6.705 1.00 93.38 89 PRO A C 1
ATOM 671 O O . PRO A 1 89 ? -24.842 2.255 6.190 1.00 93.38 89 PRO A O 1
ATOM 674 N N . ALA A 1 90 ? -23.238 0.721 6.554 1.00 92.19 90 ALA A N 1
ATOM 675 C CA . ALA A 1 90 ? -23.970 -0.403 5.989 1.00 92.19 90 ALA A CA 1
ATOM 676 C C . ALA A 1 90 ? -24.997 -0.954 6.998 1.00 92.19 90 ALA A C 1
ATOM 678 O O . ALA A 1 90 ? -25.079 -0.499 8.139 1.00 92.19 90 ALA A O 1
ATOM 679 N N . ALA A 1 91 ? -25.763 -1.974 6.597 1.00 91.56 91 ALA A N 1
ATOM 680 C CA . ALA A 1 91 ? -26.798 -2.590 7.437 1.00 91.56 91 ALA A CA 1
ATOM 681 C C . ALA A 1 91 ? -26.271 -3.137 8.782 1.00 91.56 91 ALA A C 1
ATOM 683 O O . ALA A 1 91 ? -27.010 -3.193 9.757 1.00 91.56 91 ALA A O 1
ATOM 684 N N . ASN A 1 92 ? -24.987 -3.497 8.855 1.00 89.19 92 ASN A N 1
ATOM 685 C CA . ASN A 1 92 ? -24.312 -3.943 10.078 1.00 89.19 92 ASN A CA 1
ATOM 686 C C . ASN A 1 92 ? -23.737 -2.790 10.930 1.00 89.19 92 ASN A C 1
ATOM 688 O O . ASN A 1 92 ? -22.992 -3.038 11.873 1.00 89.19 92 ASN A O 1
ATOM 692 N N . GLY A 1 93 ? -24.019 -1.531 10.582 1.00 93.06 93 GLY A N 1
ATOM 693 C CA . GLY A 1 93 ? -23.525 -0.345 11.286 1.00 93.06 93 GLY A CA 1
ATOM 694 C C . GLY A 1 93 ? -22.068 0.033 10.984 1.00 93.06 93 GLY A C 1
ATOM 695 O O . GLY A 1 93 ? -21.584 1.041 11.501 1.00 93.06 93 GLY A O 1
ATOM 696 N N . ILE A 1 94 ? -21.363 -0.726 10.138 1.00 93.75 94 ILE A N 1
ATOM 697 C CA . ILE A 1 94 ? -19.958 -0.479 9.791 1.00 93.75 94 ILE A CA 1
ATOM 698 C C . ILE A 1 94 ? -19.856 0.513 8.627 1.00 93.75 94 ILE A C 1
ATOM 700 O O . ILE A 1 94 ? -20.604 0.433 7.653 1.00 93.75 94 ILE A O 1
ATOM 704 N N . VAL A 1 95 ? -18.885 1.430 8.699 1.00 95.44 95 VAL A N 1
ATOM 705 C CA . VAL A 1 95 ? -18.532 2.339 7.597 1.00 95.44 95 VAL A CA 1
ATOM 706 C C . VAL A 1 95 ? -17.273 1.841 6.879 1.00 95.44 95 VAL A C 1
ATOM 708 O O . VAL A 1 95 ? -16.182 1.760 7.457 1.00 95.44 95 VAL A O 1
ATOM 711 N N . TYR A 1 96 ? -17.410 1.557 5.585 1.00 96.19 96 TYR A N 1
ATOM 712 C CA . TYR A 1 96 ? -16.342 1.033 4.724 1.00 96.19 96 TYR A CA 1
ATOM 713 C C . TYR A 1 96 ? -15.582 2.156 4.006 1.00 96.19 96 TYR A C 1
ATOM 715 O O . TYR A 1 96 ? -15.525 2.212 2.775 1.00 96.19 96 TYR A O 1
ATOM 723 N N . TYR A 1 97 ? -15.011 3.063 4.799 1.00 97.62 97 TYR A N 1
ATOM 724 C CA . TYR A 1 97 ? -14.064 4.078 4.336 1.00 97.62 97 TYR A CA 1
ATOM 725 C C . TYR A 1 97 ? -12.693 3.468 3.987 1.00 97.62 97 TYR A C 1
ATOM 727 O O . TYR A 1 97 ? -12.427 2.303 4.299 1.00 97.62 97 TYR A O 1
ATOM 735 N N . GLY A 1 98 ? -11.818 4.272 3.377 1.00 97.69 98 GLY A N 1
ATOM 736 C CA . GLY A 1 98 ? -10.475 3.881 2.953 1.00 97.69 98 GLY A CA 1
ATOM 737 C C . GLY A 1 98 ? -9.604 3.352 4.094 1.00 97.69 98 GLY A C 1
ATOM 738 O O . GLY A 1 98 ? -9.314 4.063 5.059 1.00 97.69 98 GLY A O 1
ATOM 739 N N . ARG A 1 99 ? -9.148 2.102 3.989 1.00 98.56 99 ARG A N 1
ATOM 740 C CA . ARG A 1 99 ? -8.134 1.532 4.892 1.00 98.56 99 ARG A CA 1
ATOM 741 C C . ARG A 1 99 ? -6.988 0.904 4.108 1.00 98.56 99 ARG A C 1
ATOM 743 O O . ARG A 1 99 ? -7.176 0.366 3.015 1.00 98.56 99 ARG A O 1
ATOM 750 N N . GLY A 1 100 ? -5.803 0.940 4.702 1.00 98.19 100 GLY A N 1
ATOM 751 C CA . GLY A 1 100 ? -4.628 0.246 4.191 1.00 98.19 100 GLY A CA 1
ATOM 752 C C . GLY A 1 100 ? -3.847 1.000 3.122 1.00 98.19 100 GLY A C 1
ATOM 753 O O . GLY A 1 100 ? -4.169 2.136 2.777 1.00 98.19 100 GLY A O 1
ATOM 754 N N . HIS A 1 101 ? -2.811 0.352 2.591 1.00 98.44 101 HIS A N 1
ATOM 755 C CA . HIS A 1 101 ? -1.921 0.900 1.565 1.00 98.44 101 HIS A CA 1
ATOM 756 C C . HIS A 1 101 ? -2.640 1.300 0.276 1.00 98.44 101 HIS A C 1
ATOM 758 O O . HIS A 1 101 ? -2.161 2.183 -0.419 1.00 98.44 101 HIS A O 1
ATOM 764 N N . VAL A 1 102 ? -3.766 0.654 -0.048 1.00 97.56 102 VAL A N 1
ATOM 765 C CA . VAL A 1 102 ? -4.550 0.930 -1.264 1.00 97.56 102 VAL A CA 1
ATOM 766 C C . VAL A 1 102 ? -5.816 1.750 -0.997 1.00 97.56 102 VAL A C 1
ATOM 768 O O . VAL A 1 102 ? -6.590 1.993 -1.913 1.00 97.56 102 VAL A O 1
ATOM 771 N N . GLN A 1 103 ? -6.052 2.153 0.259 1.00 97.81 103 GLN A N 1
ATOM 772 C CA . GLN A 1 103 ? -7.264 2.874 0.672 1.00 97.81 103 GLN A CA 1
ATOM 773 C C . GLN A 1 103 ? -8.558 2.181 0.199 1.00 97.81 103 GLN A C 1
ATOM 775 O O . GLN A 1 103 ? -9.433 2.794 -0.411 1.00 97.81 103 GLN A O 1
ATOM 780 N N . LEU A 1 104 ? -8.698 0.885 0.510 1.00 97.56 104 LEU A N 1
ATOM 781 C CA . LEU A 1 104 ? -9.858 0.078 0.116 1.00 97.56 104 LEU A CA 1
ATOM 782 C C . LEU A 1 104 ? -11.149 0.683 0.687 1.00 97.56 104 LEU A C 1
ATOM 784 O O . LEU A 1 104 ? -11.266 0.860 1.900 1.00 97.56 104 LEU A O 1
ATOM 788 N N . THR A 1 105 ? -12.112 0.983 -0.182 1.00 96.19 105 THR A N 1
ATOM 789 C CA . THR A 1 105 ? -13.426 1.570 0.147 1.00 96.19 105 THR A CA 1
ATOM 790 C C . THR A 1 105 ? -14.550 0.654 -0.327 1.00 96.19 105 THR A C 1
ATOM 792 O O . THR A 1 105 ? -14.311 -0.175 -1.197 1.00 96.19 105 THR A O 1
ATOM 795 N N . TRP A 1 106 ? -15.774 0.857 0.175 1.00 96.25 106 TRP A N 1
ATOM 796 C CA . TRP A 1 106 ? -17.007 0.123 -0.173 1.00 96.25 106 TRP A CA 1
ATOM 797 C C . TRP A 1 106 ? -17.103 -1.303 0.375 1.00 96.25 106 TRP A C 1
ATOM 799 O O . TRP A 1 106 ? -16.213 -2.122 0.176 1.00 96.25 106 TRP A O 1
ATOM 809 N N . GLN A 1 107 ? -18.250 -1.641 0.978 1.00 96.69 107 GLN A N 1
ATOM 810 C CA . GLN A 1 107 ? -18.508 -2.972 1.546 1.00 96.69 107 GLN A CA 1
ATOM 811 C C . GLN A 1 107 ? -18.284 -4.107 0.539 1.00 96.69 107 GLN A C 1
ATOM 813 O O . GLN A 1 107 ? -17.708 -5.130 0.897 1.00 96.69 107 GLN A O 1
ATOM 818 N N . SER A 1 108 ? -18.705 -3.921 -0.717 1.00 95.69 108 SER A N 1
ATOM 819 C CA . SER A 1 108 ? -18.531 -4.917 -1.780 1.00 95.69 108 SER A CA 1
ATOM 820 C C . SER A 1 108 ? -17.060 -5.239 -2.025 1.00 95.69 108 SER A C 1
ATOM 822 O O . SER A 1 108 ? -16.705 -6.404 -2.128 1.00 95.69 108 SER A O 1
ATOM 824 N N . ASN A 1 109 ? -16.180 -4.235 -2.023 1.00 96.69 109 ASN A N 1
ATOM 825 C CA . ASN A 1 109 ? -14.752 -4.463 -2.220 1.00 96.69 109 ASN A CA 1
ATOM 826 C C . ASN A 1 109 ? -14.116 -5.163 -1.016 1.00 96.69 109 ASN A C 1
ATOM 828 O O . ASN A 1 109 ? -13.234 -5.997 -1.208 1.00 96.69 109 ASN A O 1
ATOM 832 N N . TYR A 1 110 ? -14.551 -4.848 0.212 1.00 97.44 110 TYR A N 1
ATOM 833 C CA . TYR A 1 110 ? -14.122 -5.588 1.406 1.00 97.44 110 TYR A CA 1
ATOM 834 C C . TYR A 1 110 ? -14.575 -7.048 1.328 1.00 97.44 110 TYR A C 1
ATOM 836 O O . TYR A 1 110 ? -13.773 -7.932 1.607 1.00 97.44 110 TYR A O 1
ATOM 844 N N . LYS A 1 111 ? -15.810 -7.308 0.880 1.00 97.06 111 LYS A N 1
ATOM 845 C CA . LYS A 1 111 ? -16.325 -8.665 0.668 1.00 97.06 111 LYS A CA 1
ATOM 846 C C . LYS A 1 111 ? -15.514 -9.421 -0.383 1.00 97.06 111 LYS A C 1
ATOM 848 O O . LYS A 1 111 ? -14.910 -10.435 -0.063 1.00 97.06 111 LYS A O 1
ATOM 853 N N . ASP A 1 112 ? -15.431 -8.889 -1.598 1.00 96.06 112 ASP A N 1
ATOM 854 C CA . ASP A 1 112 ? -14.743 -9.535 -2.719 1.00 96.06 112 ASP A CA 1
ATOM 855 C C . ASP A 1 112 ? -13.254 -9.765 -2.420 1.00 96.06 112 ASP A C 1
ATOM 857 O O . ASP A 1 112 ? -12.667 -10.769 -2.824 1.00 96.06 112 ASP A O 1
ATOM 861 N N . THR A 1 113 ? -12.624 -8.834 -1.697 1.00 96.06 113 THR A N 1
ATOM 862 C CA . THR A 1 113 ? -11.231 -8.977 -1.264 1.00 96.06 113 THR A CA 1
ATOM 863 C C . THR A 1 113 ? -11.095 -10.030 -0.173 1.00 96.06 113 THR A C 1
ATOM 865 O O . THR A 1 113 ? -10.194 -10.861 -0.265 1.00 96.06 113 THR A O 1
ATOM 868 N N . GLY A 1 114 ? -11.975 -10.003 0.829 1.00 95.19 114 GLY A N 1
ATOM 869 C CA . GLY A 1 114 ? -11.986 -10.947 1.940 1.00 95.19 114 GLY A CA 1
ATOM 870 C C . GLY A 1 114 ? -12.178 -12.387 1.480 1.00 95.19 114 GLY A C 1
ATOM 871 O O . GLY A 1 114 ? -11.367 -13.246 1.825 1.00 95.19 114 GLY A O 1
ATOM 872 N N . ASP A 1 115 ? -13.159 -12.620 0.606 1.00 95.69 115 ASP A N 1
ATOM 873 C CA . ASP A 1 115 ? -13.448 -13.931 0.014 1.00 95.69 115 ASP A CA 1
ATOM 874 C C . ASP A 1 115 ? -12.220 -14.500 -0.719 1.00 95.69 115 ASP A C 1
ATOM 876 O O . ASP A 1 115 ? -11.892 -15.676 -0.575 1.00 95.69 115 ASP A O 1
ATOM 880 N N . LYS A 1 116 ? -11.486 -13.658 -1.461 1.00 93.06 116 LYS A N 1
ATOM 881 C CA . LYS A 1 116 ? -10.283 -14.077 -2.201 1.00 93.06 116 LYS A CA 1
ATOM 882 C C . LYS A 1 116 ? -9.100 -14.437 -1.306 1.00 93.06 116 LYS A C 1
ATOM 884 O O . LYS A 1 116 ? -8.331 -15.328 -1.653 1.00 93.06 116 LYS A O 1
ATOM 889 N N . ILE A 1 117 ? -8.919 -13.733 -0.189 1.00 90.88 117 ILE A N 1
ATOM 890 C CA . ILE A 1 117 ? -7.769 -13.957 0.700 1.00 90.88 117 ILE A CA 1
ATOM 891 C C . ILE A 1 117 ? -8.088 -14.868 1.890 1.00 90.88 117 ILE A C 1
ATOM 893 O O . ILE A 1 117 ? -7.174 -15.179 2.658 1.00 90.88 117 ILE A O 1
ATOM 897 N N . GLY A 1 118 ? -9.349 -15.296 2.022 1.00 94.06 118 GLY A N 1
ATOM 898 C CA . GLY A 1 118 ? -9.843 -16.155 3.098 1.00 94.06 118 GLY A CA 1
ATOM 899 C C . GLY A 1 118 ? -10.001 -15.436 4.440 1.00 94.06 118 GLY A C 1
ATOM 900 O O . GLY A 1 118 ? -9.785 -16.054 5.479 1.00 94.06 118 GLY A O 1
ATOM 901 N N . LEU A 1 119 ? -10.325 -14.137 4.436 1.00 92.69 119 LEU A N 1
ATOM 902 C CA . LEU A 1 119 ? -10.485 -13.321 5.647 1.00 92.69 119 LEU A CA 1
ATOM 903 C C . LEU A 1 119 ? -11.838 -12.605 5.669 1.00 92.69 119 LEU A C 1
ATOM 905 O O . LEU A 1 119 ? -12.254 -12.021 4.672 1.00 92.69 119 LEU A O 1
ATOM 909 N N . ASP A 1 120 ? -12.484 -12.553 6.835 1.00 95.50 120 ASP A N 1
ATOM 910 C CA . ASP A 1 120 ? -13.701 -11.758 7.023 1.00 95.50 120 ASP A CA 1
ATOM 911 C C . ASP A 1 120 ? -13.376 -10.264 7.195 1.00 95.50 120 ASP A C 1
ATOM 913 O O . ASP A 1 120 ? -13.355 -9.715 8.300 1.00 95.50 120 ASP A O 1
ATOM 917 N N . LEU A 1 121 ? -13.120 -9.593 6.072 1.00 95.56 121 LEU A N 1
ATOM 918 C CA . LEU A 1 121 ? -12.903 -8.146 6.033 1.00 95.56 121 LEU A CA 1
ATOM 919 C C . LEU A 1 121 ? -14.211 -7.346 6.157 1.00 95.56 121 LEU A C 1
ATOM 921 O O . LEU A 1 121 ? -14.172 -6.149 6.436 1.00 95.56 121 LEU A O 1
ATOM 925 N N . VAL A 1 122 ? -15.372 -7.974 5.945 1.00 95.44 122 VAL A N 1
ATOM 926 C CA . VAL A 1 122 ? -16.674 -7.306 6.075 1.00 95.44 122 VAL A CA 1
ATOM 927 C C . VAL A 1 122 ? -17.001 -7.107 7.549 1.00 95.44 122 VAL A C 1
ATOM 929 O O . VAL A 1 122 ? -17.341 -5.989 7.937 1.00 95.44 122 VAL A O 1
ATOM 932 N N . GLY A 1 123 ? -16.870 -8.150 8.368 1.00 93.81 123 GLY A N 1
ATOM 933 C CA . GLY A 1 123 ? -17.031 -8.071 9.818 1.00 93.81 123 GLY A CA 1
ATOM 934 C C . GLY A 1 123 ? -15.854 -7.389 10.515 1.00 93.81 123 GLY A C 1
ATOM 935 O O . GLY A 1 123 ? -16.058 -6.696 11.510 1.00 93.81 123 GLY A O 1
ATOM 936 N N . ASN A 1 124 ? -14.636 -7.509 9.968 1.00 96.44 124 ASN A N 1
ATOM 937 C CA . ASN A 1 124 ? -13.411 -6.986 10.584 1.00 96.44 124 ASN A CA 1
ATOM 938 C C . ASN A 1 124 ? -12.608 -6.082 9.623 1.00 96.44 124 ASN A C 1
ATOM 940 O O . ASN A 1 124 ? -11.474 -6.405 9.261 1.00 96.44 124 ASN A O 1
ATOM 944 N N . PRO A 1 125 ? -13.135 -4.911 9.215 1.00 96.00 125 PRO A N 1
ATOM 945 C CA . PRO A 1 125 ? -12.480 -4.052 8.221 1.00 96.00 125 PRO A CA 1
ATOM 946 C C . PRO A 1 125 ? -11.134 -3.482 8.689 1.00 96.00 125 PRO A C 1
ATOM 948 O O . PRO A 1 125 ? -10.278 -3.170 7.863 1.00 96.00 125 PRO A O 1
ATOM 951 N N . ASP A 1 126 ? -10.910 -3.365 10.000 1.00 96.25 126 ASP A N 1
ATOM 952 C CA . ASP A 1 126 ? -9.639 -2.894 10.562 1.00 96.25 126 ASP A CA 1
ATOM 953 C C . ASP A 1 126 ? -8.481 -3.889 10.351 1.00 96.25 126 ASP A C 1
ATOM 955 O O . ASP A 1 126 ? -7.327 -3.492 10.494 1.00 96.25 126 ASP A O 1
ATOM 959 N N . LEU A 1 127 ? -8.746 -5.123 9.892 1.00 96.06 127 LEU A N 1
ATOM 960 C CA . LEU A 1 127 ? -7.703 -6.021 9.375 1.00 96.06 127 LEU A CA 1
ATOM 961 C C . LEU A 1 127 ? -6.926 -5.396 8.203 1.00 96.06 127 LEU A C 1
ATOM 963 O O . LEU A 1 127 ? -5.752 -5.693 8.021 1.00 96.06 127 LEU A O 1
ATOM 967 N N . MET A 1 128 ? -7.521 -4.462 7.452 1.00 97.94 128 MET A N 1
ATOM 968 C CA . MET A 1 128 ? -6.813 -3.692 6.417 1.00 97.94 128 MET A CA 1
ATOM 969 C C . MET A 1 128 ? -5.768 -2.711 6.971 1.00 97.94 128 MET A C 1
ATOM 971 O O . MET A 1 128 ? -5.063 -2.073 6.189 1.00 97.94 128 MET A O 1
ATOM 975 N N . LEU A 1 129 ? -5.672 -2.550 8.292 1.00 96.50 129 LEU A N 1
ATOM 976 C CA . LEU A 1 129 ? -4.627 -1.762 8.951 1.00 96.50 129 LEU A CA 1
ATOM 977 C C . LEU A 1 129 ? -3.448 -2.619 9.419 1.00 96.50 129 LEU A C 1
ATOM 979 O O . LEU A 1 129 ? -2.440 -2.066 9.855 1.00 96.50 129 LEU A O 1
ATOM 983 N N . ASP A 1 130 ? -3.553 -3.941 9.295 1.00 95.81 130 ASP A N 1
ATOM 984 C CA . ASP A 1 130 ? -2.413 -4.832 9.438 1.00 95.81 130 ASP A CA 1
ATOM 985 C C . ASP A 1 130 ? -1.473 -4.679 8.220 1.00 95.81 130 ASP A C 1
ATOM 987 O O . ASP A 1 130 ? -1.937 -4.739 7.072 1.00 95.81 130 ASP A O 1
ATOM 991 N N . PRO A 1 131 ? -0.162 -4.451 8.427 1.00 89.56 131 PRO A N 1
ATOM 992 C CA . PRO A 1 131 ? 0.786 -4.257 7.334 1.00 89.56 131 PRO A CA 1
ATOM 993 C C . PRO A 1 131 ? 0.879 -5.428 6.355 1.00 89.56 131 PRO A C 1
ATOM 995 O O . PRO A 1 131 ? 0.947 -5.180 5.150 1.00 89.56 131 PRO A O 1
ATOM 998 N N . GLU A 1 132 ? 0.850 -6.677 6.831 1.00 92.50 132 GLU A N 1
ATOM 999 C CA . GLU A 1 132 ? 0.972 -7.854 5.966 1.00 92.50 132 GLU A CA 1
ATOM 1000 C C . GLU A 1 132 ? -0.294 -8.063 5.137 1.00 92.50 132 GLU A C 1
ATOM 1002 O O . GLU A 1 132 ? -0.214 -8.224 3.916 1.00 92.50 132 GLU A O 1
ATOM 1007 N N . ILE A 1 133 ? -1.465 -8.008 5.781 1.00 95.44 133 ILE A N 1
ATOM 1008 C CA . ILE A 1 133 ? -2.758 -8.154 5.100 1.00 95.44 133 ILE A CA 1
ATOM 1009 C C . ILE A 1 133 ? -2.914 -7.048 4.062 1.00 95.44 133 ILE A C 1
ATOM 1011 O O . ILE A 1 133 ? -3.235 -7.311 2.903 1.00 95.44 133 ILE A O 1
ATOM 1015 N N . SER A 1 134 ? -2.642 -5.803 4.449 1.00 98.38 134 SER A N 1
ATOM 1016 C CA . SER A 1 134 ? -2.802 -4.670 3.551 1.00 98.38 134 SER A CA 1
ATOM 1017 C C . SER A 1 134 ? -1.845 -4.721 2.358 1.00 98.38 134 SER A C 1
ATOM 1019 O O . SER A 1 134 ? -2.250 -4.388 1.243 1.00 98.38 134 SER A O 1
ATOM 1021 N N . ALA A 1 135 ? -0.592 -5.138 2.567 1.00 98.12 135 ALA A N 1
ATOM 1022 C CA . ALA A 1 135 ? 0.372 -5.309 1.485 1.00 98.12 135 ALA A CA 1
ATOM 1023 C C . ALA A 1 135 ? -0.027 -6.448 0.536 1.00 98.12 135 ALA A C 1
ATOM 1025 O O . ALA A 1 135 ? 0.006 -6.262 -0.681 1.00 98.12 135 ALA A O 1
ATOM 1026 N N . ARG A 1 136 ? -0.476 -7.595 1.069 1.00 97.81 136 ARG A N 1
ATOM 1027 C CA . ARG A 1 136 ? -1.019 -8.702 0.265 1.00 97.81 136 ARG A CA 1
ATOM 1028 C C . ARG A 1 136 ? -2.184 -8.233 -0.604 1.00 97.81 136 ARG A C 1
ATOM 1030 O O . ARG A 1 136 ? -2.179 -8.476 -1.807 1.00 97.81 136 ARG A O 1
ATOM 1037 N N . VAL A 1 137 ? -3.148 -7.527 -0.008 1.00 98.56 137 VAL A N 1
ATOM 1038 C CA . VAL A 1 137 ? -4.317 -6.993 -0.719 1.00 98.56 137 VAL A CA 1
ATOM 1039 C C . VAL A 1 137 ? -3.899 -6.037 -1.831 1.00 98.56 137 VAL A C 1
ATOM 1041 O O . VAL A 1 137 ? -4.397 -6.175 -2.945 1.00 98.56 137 VAL A O 1
ATOM 1044 N N . LEU A 1 138 ? -2.968 -5.114 -1.558 1.00 98.75 138 LEU A N 1
ATOM 1045 C CA . LEU A 1 138 ? -2.406 -4.211 -2.565 1.00 98.75 138 LEU A CA 1
ATOM 1046 C C . LEU A 1 138 ? -1.817 -4.985 -3.755 1.00 98.75 138 LEU A C 1
ATOM 1048 O O . LEU A 1 138 ? -2.144 -4.690 -4.901 1.00 98.75 138 LEU A O 1
ATOM 1052 N N . ILE A 1 139 ? -0.959 -5.968 -3.485 1.00 98.69 139 ILE A N 1
ATOM 1053 C CA . ILE A 1 139 ? -0.220 -6.706 -4.515 1.00 98.69 139 ILE A CA 1
ATOM 1054 C C . ILE A 1 139 ? -1.157 -7.579 -5.348 1.00 98.69 139 ILE A C 1
ATOM 1056 O O . ILE A 1 139 ? -1.193 -7.442 -6.570 1.00 98.69 139 ILE A O 1
ATOM 1060 N N . GLU A 1 140 ? -1.952 -8.438 -4.709 1.00 98.12 140 GLU A N 1
ATOM 1061 C CA . GLU A 1 140 ? -2.863 -9.333 -5.428 1.00 98.12 140 GLU A CA 1
ATOM 1062 C C . GLU A 1 140 ? -3.937 -8.554 -6.198 1.00 98.12 140 GLU A C 1
ATOM 1064 O O . GLU A 1 140 ? -4.297 -8.939 -7.309 1.00 98.12 140 GLU A O 1
ATOM 1069 N N . GLY A 1 141 ? -4.433 -7.445 -5.637 1.00 97.88 141 GLY A N 1
ATOM 1070 C CA . GLY A 1 141 ? -5.426 -6.603 -6.300 1.00 97.88 141 GLY A CA 1
ATOM 1071 C C . GLY A 1 141 ? -4.882 -5.855 -7.520 1.00 97.88 141 GLY A C 1
ATOM 1072 O O . GLY A 1 141 ? -5.607 -5.672 -8.497 1.00 97.88 141 GLY A O 1
ATOM 1073 N N . LEU A 1 142 ? -3.599 -5.473 -7.514 1.00 98.56 142 LEU A N 1
ATOM 1074 C CA . LEU A 1 142 ? -2.926 -4.951 -8.708 1.00 98.56 142 LEU A CA 1
ATOM 1075 C C . LEU A 1 142 ? -2.731 -6.038 -9.767 1.00 98.56 142 LEU A C 1
ATOM 1077 O O . LEU A 1 142 ? -2.929 -5.771 -10.952 1.00 98.56 142 LEU A O 1
ATOM 1081 N N . ILE A 1 143 ? -2.359 -7.252 -9.357 1.00 98.25 143 ILE A N 1
ATOM 1082 C CA . ILE A 1 143 ? -2.138 -8.380 -10.270 1.00 98.25 143 ILE A CA 1
ATOM 1083 C C . ILE A 1 143 ? -3.439 -8.781 -10.965 1.00 98.25 143 ILE A C 1
ATOM 1085 O O . ILE A 1 143 ? -3.444 -8.963 -12.179 1.00 98.25 143 ILE A O 1
ATOM 1089 N N . ASP A 1 144 ? -4.543 -8.887 -10.227 1.00 96.12 144 ASP A N 1
ATOM 1090 C CA . ASP A 1 144 ? -5.817 -9.352 -10.786 1.00 96.12 144 ASP A CA 1
ATOM 1091 C C . ASP A 1 144 ? -6.762 -8.231 -11.246 1.00 96.12 144 ASP A C 1
ATOM 1093 O O . ASP A 1 144 ? -7.795 -8.502 -11.859 1.00 96.12 144 ASP A O 1
ATOM 1097 N N . GLY A 1 145 ? -6.429 -6.970 -10.961 1.00 96.12 145 GLY A N 1
ATOM 1098 C CA . GLY A 1 145 ? -7.191 -5.806 -11.401 1.00 96.12 145 GLY A CA 1
ATOM 1099 C C . GLY A 1 145 ? -8.592 -5.695 -10.795 1.00 96.12 145 GLY A C 1
ATOM 1100 O O . GLY A 1 145 ? -9.442 -5.012 -11.368 1.00 96.12 145 GLY A O 1
ATOM 1101 N N . ARG A 1 146 ? -8.879 -6.351 -9.663 1.00 94.06 146 ARG A N 1
ATOM 1102 C CA . ARG A 1 146 ? -10.249 -6.489 -9.122 1.00 94.06 146 ARG A CA 1
ATOM 1103 C C . ARG A 1 146 ? -10.993 -5.177 -8.860 1.00 94.06 146 ARG A C 1
ATOM 1105 O O . ARG A 1 146 ? -12.218 -5.179 -8.878 1.00 94.06 146 ARG A O 1
ATOM 1112 N N . TRP A 1 147 ? -10.287 -4.073 -8.619 1.00 92.62 147 TRP A N 1
ATOM 1113 C CA . TRP A 1 147 ? -10.916 -2.782 -8.309 1.00 92.62 147 TRP A CA 1
ATOM 1114 C C . TRP A 1 147 ? -11.321 -1.980 -9.542 1.00 92.62 147 TRP A C 1
ATOM 1116 O O . TRP A 1 147 ? -12.005 -0.966 -9.418 1.00 92.62 147 TRP A O 1
ATOM 1126 N N . ASN A 1 148 ? -10.930 -2.426 -10.737 1.00 89.06 148 ASN A N 1
ATOM 1127 C CA . ASN A 1 148 ? -11.303 -1.761 -11.974 1.00 89.06 148 ASN A CA 1
ATOM 1128 C C . ASN A 1 148 ? -12.401 -2.533 -12.698 1.00 89.06 148 ASN A C 1
ATOM 1130 O O . ASN A 1 148 ? -12.374 -3.758 -12.772 1.00 89.06 148 ASN A O 1
ATOM 1134 N N . GLY A 1 149 ? -13.365 -1.813 -13.276 1.00 85.75 149 GLY A N 1
ATOM 1135 C CA . GLY A 1 149 ? -14.535 -2.430 -13.911 1.00 85.75 149 GLY A CA 1
ATOM 1136 C C . GLY A 1 149 ? -14.211 -3.370 -15.079 1.00 85.75 149 GLY A C 1
ATOM 1137 O O . GLY A 1 149 ? -15.060 -4.168 -15.459 1.00 85.75 149 GLY A O 1
ATOM 1138 N N . LYS A 1 150 ? -12.991 -3.308 -15.633 1.00 91.25 150 LYS A N 1
ATOM 1139 C CA . LYS A 1 150 ? -12.526 -4.207 -16.698 1.00 91.25 150 LYS A CA 1
ATOM 1140 C C . LYS A 1 150 ? -11.804 -5.453 -16.175 1.00 91.25 150 LYS A C 1
ATOM 1142 O O . LYS A 1 150 ? -11.516 -6.337 -16.973 1.00 91.25 150 LYS A O 1
ATOM 1147 N N . LYS A 1 151 ? -11.501 -5.524 -14.872 1.00 93.38 151 LYS A N 1
ATOM 1148 C CA . LYS A 1 151 ? -10.715 -6.595 -14.234 1.00 93.38 151 LYS A CA 1
ATOM 1149 C C . LYS A 1 151 ? -9.372 -6.851 -14.928 1.00 93.38 151 LYS A C 1
ATOM 1151 O O . LYS A 1 151 ? -8.925 -7.984 -15.060 1.00 93.38 151 LYS A O 1
ATOM 1156 N N . LEU A 1 152 ? -8.748 -5.780 -15.416 1.00 96.81 152 LEU A N 1
ATOM 1157 C CA . LEU A 1 152 ? -7.447 -5.843 -16.076 1.00 96.81 152 LEU A CA 1
ATOM 1158 C C . LEU A 1 152 ? -6.343 -5.616 -15.049 1.00 96.81 152 LEU A C 1
ATOM 1160 O O . LEU A 1 152 ? -6.295 -4.553 -14.427 1.00 96.81 152 LEU A O 1
ATOM 1164 N N . GLY A 1 153 ? -5.476 -6.609 -14.877 1.00 97.88 153 GLY A N 1
ATOM 1165 C CA . GLY A 1 153 ? -4.308 -6.524 -14.008 1.00 97.88 153 GLY A CA 1
ATOM 1166 C C . GLY A 1 153 ? -3.260 -5.527 -14.497 1.00 97.88 153 GLY A C 1
ATOM 1167 O O . GLY A 1 153 ? -3.254 -5.115 -15.658 1.00 97.88 153 GLY A O 1
ATOM 1168 N N . ILE A 1 154 ? -2.318 -5.171 -13.626 1.00 98.31 154 ILE A N 1
ATOM 1169 C CA . ILE A 1 154 ? -1.265 -4.197 -13.935 1.00 98.31 154 ILE A CA 1
ATOM 1170 C C . ILE A 1 154 ? -0.377 -4.630 -15.111 1.00 98.31 154 ILE A C 1
ATOM 1172 O O . ILE A 1 154 ? 0.088 -3.784 -15.867 1.00 98.31 154 ILE A O 1
ATOM 1176 N N . ALA A 1 155 ? -0.209 -5.941 -15.324 1.00 98.00 155 ALA A N 1
ATOM 1177 C CA . ALA A 1 155 ? 0.520 -6.511 -16.459 1.00 98.00 155 ALA A CA 1
ATOM 1178 C C . ALA A 1 155 ? -0.048 -6.113 -17.826 1.00 98.00 155 ALA A C 1
ATOM 1180 O O . ALA A 1 155 ? 0.703 -6.033 -18.790 1.00 98.00 155 ALA A O 1
ATOM 1181 N N . HIS A 1 156 ? -1.354 -5.846 -17.904 1.00 97.81 156 HIS A N 1
ATOM 1182 C CA . HIS A 1 156 ? -1.986 -5.384 -19.135 1.00 97.81 156 HIS A CA 1
ATOM 1183 C C . HIS A 1 156 ? -1.489 -3.992 -19.544 1.00 97.81 156 HIS A C 1
ATOM 1185 O O . HIS A 1 156 ? -1.319 -3.724 -20.727 1.00 97.81 156 HIS A O 1
ATOM 1191 N N . TYR A 1 157 ? -1.269 -3.108 -18.567 1.00 98.12 157 TYR A N 1
ATOM 1192 C CA . TYR A 1 157 ? -0.864 -1.722 -18.812 1.00 98.12 157 TYR A CA 1
ATOM 1193 C C . TYR A 1 157 ? 0.651 -1.546 -18.829 1.00 98.12 157 TYR A C 1
ATOM 1195 O O . TYR A 1 157 ? 1.163 -0.694 -19.541 1.00 98.12 157 TYR A O 1
ATOM 1203 N N . LEU A 1 158 ? 1.365 -2.326 -18.024 1.00 98.31 158 LEU A N 1
ATOM 1204 C CA . LEU A 1 158 ? 2.813 -2.260 -17.881 1.00 98.31 158 LEU A CA 1
ATOM 1205 C C . LEU A 1 158 ? 3.393 -3.633 -18.234 1.00 98.31 158 LEU A C 1
ATOM 1207 O O . LEU A 1 158 ? 3.790 -4.338 -17.307 1.00 98.31 158 LEU A O 1
ATOM 1211 N N . PRO A 1 159 ? 3.366 -4.079 -19.505 1.00 97.56 159 PRO A N 1
ATOM 1212 C CA . PRO A 1 159 ? 3.847 -5.406 -19.898 1.00 97.56 159 PRO A CA 1
ATOM 1213 C C . PRO A 1 159 ? 5.363 -5.533 -19.695 1.00 97.56 159 PRO A C 1
ATOM 1215 O O . PRO A 1 159 ? 6.070 -4.531 -19.625 1.00 97.56 159 PRO A O 1
ATOM 1218 N N . ASP A 1 160 ? 5.891 -6.755 -19.580 1.00 92.19 160 ASP A N 1
ATOM 1219 C CA . ASP A 1 160 ? 7.353 -6.951 -19.534 1.00 92.19 160 ASP A CA 1
ATOM 1220 C C . ASP A 1 160 ? 7.990 -6.553 -20.868 1.00 92.19 160 ASP A C 1
ATOM 1222 O O . ASP A 1 160 ? 8.958 -5.792 -20.884 1.00 92.19 160 ASP A O 1
ATOM 1226 N N . ASP A 1 161 ? 7.364 -6.989 -21.961 1.00 91.06 161 ASP A N 1
ATOM 1227 C CA . ASP A 1 161 ? 7.794 -6.730 -23.326 1.00 91.06 161 ASP A CA 1
ATOM 1228 C C . ASP A 1 161 ? 6.798 -5.779 -23.998 1.00 91.06 161 ASP A C 1
ATOM 1230 O O . ASP A 1 161 ? 5.661 -6.146 -24.299 1.00 91.06 161 ASP A O 1
ATOM 1234 N N . GLY A 1 162 ? 7.218 -4.533 -24.205 1.00 93.44 162 GLY A N 1
ATOM 1235 C CA . GLY A 1 162 ? 6.407 -3.508 -24.857 1.00 93.44 162 GLY A CA 1
ATOM 1236 C C . GLY A 1 162 ? 6.382 -2.172 -24.113 1.00 93.44 162 GLY A C 1
ATOM 1237 O O . GLY A 1 162 ? 7.022 -2.018 -23.068 1.00 93.44 162 GLY A O 1
ATOM 1238 N N . PRO A 1 163 ? 5.674 -1.178 -24.676 1.00 96.06 163 PRO A N 1
ATOM 1239 C CA . PRO A 1 163 ? 5.574 0.143 -24.078 1.00 96.06 163 PRO A CA 1
ATOM 1240 C C . PRO A 1 163 ? 4.676 0.130 -22.836 1.00 96.06 163 PRO A C 1
ATOM 1242 O O . PRO A 1 163 ? 3.640 -0.533 -22.806 1.00 96.06 163 PRO A O 1
ATOM 1245 N N . ASP A 1 164 ? 5.050 0.928 -21.839 1.00 98.19 164 ASP A N 1
ATOM 1246 C CA . ASP A 1 164 ? 4.238 1.155 -20.645 1.00 98.19 164 ASP A CA 1
ATOM 1247 C C . ASP A 1 164 ? 3.103 2.156 -20.933 1.00 98.19 164 ASP A C 1
ATOM 1249 O O . ASP A 1 164 ? 3.344 3.294 -21.339 1.00 98.19 164 ASP A O 1
ATOM 1253 N N . ASP A 1 165 ? 1.861 1.775 -20.631 1.00 98.00 165 ASP A N 1
ATOM 1254 C CA . ASP A 1 165 ? 0.700 2.668 -20.547 1.00 98.00 165 ASP A CA 1
ATOM 1255 C C . ASP A 1 165 ? 0.483 3.121 -19.096 1.00 98.00 165 ASP A C 1
ATOM 1257 O O . ASP A 1 165 ? -0.479 2.765 -18.409 1.00 98.00 165 ASP A O 1
ATOM 1261 N N . GLU A 1 166 ? 1.416 3.928 -18.598 1.00 98.06 166 GLU A N 1
ATOM 1262 C CA . GLU A 1 166 ? 1.416 4.402 -17.208 1.00 98.06 166 GLU A CA 1
ATOM 1263 C C . GLU A 1 166 ? 0.179 5.239 -16.854 1.00 98.06 166 GLU A C 1
ATOM 1265 O O . GLU A 1 166 ? -0.258 5.263 -15.699 1.00 98.06 166 GLU A O 1
ATOM 1270 N N . LYS A 1 167 ? -0.411 5.916 -17.848 1.00 97.94 167 LYS A N 1
ATOM 1271 C CA . LYS A 1 167 ? -1.638 6.693 -17.662 1.00 97.94 167 LYS A CA 1
ATOM 1272 C C . LYS A 1 167 ? -2.802 5.769 -17.336 1.00 97.94 167 LYS A C 1
ATOM 1274 O O . LYS A 1 167 ? -3.482 5.988 -16.333 1.00 97.94 167 LYS A O 1
ATOM 1279 N N . ASN A 1 168 ? -3.048 4.744 -18.155 1.00 97.50 168 ASN A N 1
ATOM 1280 C CA . ASN A 1 168 ? -4.149 3.822 -17.892 1.00 97.50 168 ASN A CA 1
ATOM 1281 C C . ASN A 1 168 ? -3.825 2.793 -16.805 1.00 97.50 168 ASN A C 1
ATOM 1283 O O . ASN A 1 168 ? -4.765 2.299 -16.188 1.00 97.50 168 ASN A O 1
ATOM 1287 N N . ALA A 1 169 ? -2.553 2.567 -16.460 1.00 97.69 169 ALA A N 1
ATOM 1288 C CA . ALA A 1 169 ? -2.171 1.773 -15.292 1.00 97.69 169 ALA A CA 1
ATOM 1289 C C . ALA A 1 169 ? -2.862 2.257 -14.004 1.00 97.69 169 ALA A C 1
ATOM 1291 O O . ALA A 1 169 ? -3.264 1.432 -13.182 1.00 97.69 169 ALA A O 1
ATOM 1292 N N . ARG A 1 170 ? -3.117 3.572 -13.863 1.00 97.06 170 ARG A N 1
ATOM 1293 C CA . ARG A 1 170 ? -3.833 4.130 -12.698 1.00 97.06 170 ARG A CA 1
ATOM 1294 C C . ARG A 1 170 ? -5.223 3.530 -12.509 1.00 97.06 170 ARG A C 1
ATOM 1296 O O . ARG A 1 170 ? -5.650 3.364 -11.367 1.00 97.06 170 ARG A O 1
ATOM 1303 N N . ARG A 1 171 ? -5.863 3.108 -13.607 1.00 95.19 171 ARG A N 1
ATOM 1304 C CA . ARG A 1 171 ? -7.184 2.466 -13.610 1.00 95.19 171 ARG A CA 1
ATOM 1305 C C . ARG A 1 171 ? -7.256 1.244 -12.721 1.00 95.19 171 ARG A C 1
ATOM 1307 O O . ARG A 1 171 ? -8.346 0.953 -12.255 1.00 95.19 171 ARG A O 1
ATOM 1314 N N . THR A 1 172 ? -6.135 0.571 -12.463 1.00 95.25 172 THR A N 1
ATOM 1315 C CA . THR A 1 172 ? -6.078 -0.580 -11.554 1.00 95.25 172 THR A CA 1
ATOM 1316 C C . THR A 1 172 ? -6.517 -0.253 -10.127 1.00 95.25 172 THR A C 1
ATOM 1318 O O . THR A 1 172 ? -7.052 -1.138 -9.469 1.00 95.25 172 THR A O 1
ATOM 1321 N N . VAL A 1 173 ? -6.350 0.995 -9.672 1.00 93.56 173 VAL A N 1
ATOM 1322 C CA . VAL A 1 173 ? -6.653 1.430 -8.296 1.00 93.56 173 VAL A CA 1
ATOM 1323 C C . VAL A 1 173 ? -7.724 2.519 -8.255 1.00 93.56 173 VAL A C 1
ATOM 1325 O O . VAL A 1 173 ? -8.594 2.497 -7.390 1.00 93.56 173 VAL A O 1
ATOM 1328 N N . ASN A 1 174 ? -7.680 3.482 -9.176 1.00 91.38 174 ASN A N 1
ATOM 1329 C CA . ASN A 1 174 ? -8.613 4.607 -9.219 1.00 91.38 174 ASN A CA 1
ATOM 1330 C C . ASN A 1 174 ? -8.843 5.047 -10.673 1.00 91.38 174 ASN A C 1
ATOM 1332 O O . ASN A 1 174 ? -8.192 4.562 -11.586 1.00 91.38 174 ASN A O 1
ATOM 1336 N N . VAL A 1 175 ? -9.733 6.001 -10.934 1.00 90.56 175 VAL A N 1
ATOM 1337 C CA . VAL A 1 175 ? -9.786 6.689 -12.237 1.00 90.56 175 VAL A CA 1
ATOM 1338 C C . VAL A 1 175 ? -8.463 7.418 -12.531 1.00 90.56 175 VAL A C 1
ATOM 1340 O O . VAL A 1 175 ? -7.501 7.318 -11.785 1.00 90.56 175 VAL A O 1
ATOM 1343 N N . LEU A 1 176 ? -8.379 8.202 -13.605 1.00 93.81 176 LEU A N 1
ATOM 1344 C CA . LEU A 1 176 ? -7.122 8.841 -14.025 1.00 93.81 176 LEU A CA 1
ATOM 1345 C C . LEU A 1 176 ? -6.609 9.964 -13.100 1.00 93.81 176 LEU A C 1
ATOM 1347 O O . LEU A 1 176 ? -5.678 10.670 -13.473 1.00 93.81 176 LEU A O 1
ATOM 1351 N N . ASP A 1 177 ? -7.187 10.167 -11.920 1.00 91.12 177 ASP A N 1
ATOM 1352 C CA . ASP A 1 177 ? -6.701 11.194 -11.003 1.00 91.12 177 ASP A CA 1
ATOM 1353 C C . ASP A 1 177 ? -5.270 10.884 -10.523 1.00 91.12 177 ASP A C 1
ATOM 1355 O O . ASP A 1 177 ? -4.928 9.731 -10.230 1.00 91.12 177 ASP A O 1
ATOM 1359 N N . ARG A 1 178 ? -4.429 11.927 -10.483 1.00 95.94 178 ARG A N 1
ATOM 1360 C CA . ARG A 1 178 ? -3.003 11.878 -10.092 1.00 95.94 178 ARG A CA 1
ATOM 1361 C C . ARG A 1 178 ? -2.148 10.857 -10.865 1.00 95.94 178 ARG A C 1
ATOM 1363 O O . ARG A 1 178 ? -1.077 10.473 -10.393 1.00 95.94 178 ARG A O 1
ATOM 1370 N N . TRP A 1 179 ? -2.575 10.437 -12.063 1.00 97.50 179 TRP A N 1
ATOM 1371 C CA . TRP A 1 179 ? -1.864 9.419 -12.853 1.00 97.50 179 TRP A CA 1
ATOM 1372 C C . TRP A 1 179 ? -0.395 9.790 -13.115 1.00 97.50 179 TRP A C 1
ATOM 1374 O O . TRP A 1 179 ? 0.477 8.931 -13.021 1.00 97.50 179 TRP A O 1
ATOM 1384 N N . SER A 1 180 ? -0.108 11.066 -13.392 1.00 98.06 180 SER A N 1
ATOM 1385 C CA . SER A 1 180 ? 1.239 11.549 -13.717 1.00 98.06 180 SER A CA 1
ATOM 1386 C C . SER A 1 180 ? 2.178 11.537 -12.509 1.00 98.06 180 SER A C 1
ATOM 138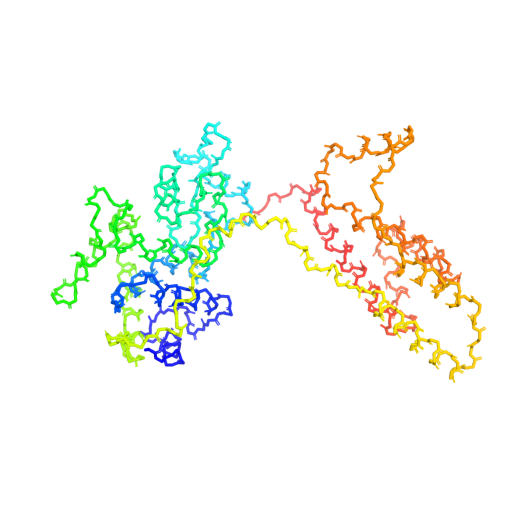8 O O . SER A 1 180 ? 3.364 11.237 -12.649 1.00 98.06 180 SER A O 1
ATOM 1390 N N . ASP A 1 181 ? 1.662 11.813 -11.310 1.00 97.50 181 ASP A N 1
ATOM 1391 C CA . ASP A 1 181 ? 2.445 11.720 -10.079 1.00 97.50 181 ASP A CA 1
ATOM 1392 C C . ASP A 1 181 ? 2.795 10.270 -9.762 1.00 97.50 181 ASP A C 1
ATOM 1394 O O . ASP A 1 181 ? 3.948 9.968 -9.461 1.00 97.50 181 ASP A O 1
ATOM 1398 N N . ILE A 1 182 ? 1.826 9.363 -9.897 1.00 97.75 182 ILE A N 1
ATOM 1399 C CA . ILE A 1 182 ? 2.043 7.931 -9.668 1.00 97.75 182 ILE A CA 1
ATOM 1400 C C . ILE A 1 182 ? 3.002 7.354 -10.701 1.00 97.75 182 ILE A C 1
ATOM 1402 O O . ILE A 1 182 ? 3.902 6.615 -10.321 1.00 97.75 182 ILE A O 1
ATOM 1406 N N . ALA A 1 183 ? 2.884 7.746 -11.970 1.00 98.19 183 ALA A N 1
ATOM 1407 C CA . ALA A 1 183 ? 3.846 7.407 -13.014 1.00 98.19 183 ALA A CA 1
ATOM 1408 C C . ALA A 1 183 ? 5.273 7.851 -12.643 1.00 98.19 183 ALA A C 1
ATOM 1410 O O . ALA A 1 183 ? 6.223 7.074 -12.742 1.00 98.19 183 ALA A O 1
ATOM 1411 N N . ARG A 1 184 ? 5.436 9.079 -12.129 1.00 98.06 184 ARG A N 1
ATOM 1412 C CA . ARG A 1 184 ? 6.736 9.574 -11.651 1.00 98.06 184 ARG A CA 1
ATOM 1413 C C . ARG A 1 184 ? 7.285 8.721 -10.502 1.00 98.06 184 ARG A C 1
ATOM 1415 O O . ARG A 1 184 ? 8.458 8.349 -10.547 1.00 98.06 184 ARG A O 1
ATOM 1422 N N . TYR A 1 185 ? 6.462 8.390 -9.504 1.00 98.31 185 TYR A N 1
ATOM 1423 C CA . TYR A 1 185 ? 6.875 7.534 -8.384 1.00 98.31 185 TYR A CA 1
ATOM 1424 C C . TYR A 1 185 ? 7.212 6.112 -8.846 1.00 98.31 185 TYR A C 1
ATOM 1426 O O . TYR A 1 185 ? 8.235 5.567 -8.443 1.00 98.31 185 TYR A O 1
ATOM 1434 N N . TYR A 1 186 ? 6.396 5.540 -9.734 1.00 98.62 186 TYR A N 1
ATOM 1435 C CA . TYR A 1 186 ? 6.604 4.231 -10.352 1.00 98.62 186 TYR A CA 1
ATOM 1436 C C . TYR A 1 186 ? 7.974 4.155 -11.020 1.00 98.62 186 TYR A C 1
ATOM 1438 O O . TYR A 1 186 ? 8.770 3.288 -10.671 1.00 98.62 186 TYR A O 1
ATOM 1446 N N . ARG A 1 187 ? 8.296 5.109 -11.902 1.00 98.19 187 ARG A N 1
ATOM 1447 C CA . ARG A 1 187 ? 9.599 5.151 -12.578 1.00 98.19 187 ARG A CA 1
ATOM 1448 C C . ARG A 1 187 ? 10.755 5.269 -11.584 1.00 98.19 187 ARG A C 1
ATOM 1450 O O . ARG A 1 187 ? 11.806 4.680 -11.808 1.00 98.19 187 ARG A O 1
ATOM 1457 N N . ALA A 1 188 ? 10.587 6.035 -10.503 1.00 97.94 188 ALA A N 1
ATOM 1458 C CA . ALA A 1 188 ? 11.608 6.165 -9.465 1.00 97.94 188 ALA A CA 1
ATOM 1459 C C . ALA A 1 188 ? 11.838 4.841 -8.718 1.00 97.94 188 ALA A C 1
ATOM 1461 O O . ALA A 1 188 ? 12.980 4.403 -8.606 1.00 97.94 188 ALA A O 1
ATOM 1462 N N . PHE A 1 189 ? 10.772 4.165 -8.276 1.00 98.38 189 PHE A N 1
ATOM 1463 C CA . PHE A 1 189 ? 10.891 2.854 -7.634 1.00 98.38 189 PHE A CA 1
ATOM 1464 C C . PHE A 1 189 ? 11.426 1.781 -8.582 1.00 98.38 189 PHE A C 1
ATOM 1466 O O . PHE A 1 189 ? 12.254 0.980 -8.157 1.00 98.38 189 PHE A O 1
ATOM 1473 N N . LEU A 1 190 ? 11.012 1.786 -9.851 1.00 97.75 190 LEU A N 1
ATOM 1474 C CA . LEU A 1 190 ? 11.505 0.844 -10.853 1.00 97.75 190 LEU A CA 1
ATOM 1475 C C . LEU A 1 190 ? 13.016 0.996 -11.047 1.00 97.75 190 LEU A C 1
ATOM 1477 O O . LEU A 1 190 ? 13.739 0.016 -10.905 1.00 97.75 190 LEU A O 1
ATOM 1481 N N . ARG A 1 191 ? 13.513 2.230 -11.225 1.00 96.88 191 ARG A N 1
ATOM 1482 C CA . ARG A 1 191 ? 14.961 2.493 -11.285 1.00 96.88 191 ARG A CA 1
ATOM 1483 C C . ARG A 1 191 ? 15.695 2.002 -10.036 1.00 96.88 191 ARG A C 1
ATOM 1485 O O . ARG A 1 191 ? 16.768 1.424 -10.169 1.00 96.88 191 ARG A O 1
ATOM 1492 N N . SER A 1 192 ? 15.135 2.200 -8.840 1.00 96.62 192 SER A N 1
ATOM 1493 C CA . SER A 1 192 ? 15.737 1.702 -7.593 1.00 96.62 192 SER A CA 1
ATOM 1494 C C . SER A 1 192 ? 15.775 0.174 -7.516 1.00 96.62 192 SER A C 1
ATOM 1496 O O . SER A 1 192 ? 16.754 -0.395 -7.028 1.00 96.62 192 SER A O 1
ATOM 1498 N N . ILE A 1 193 ? 14.733 -0.504 -8.000 1.00 96.62 193 ILE A N 1
ATOM 1499 C CA . ILE A 1 193 ? 14.677 -1.971 -8.080 1.00 96.62 193 ILE A CA 1
ATOM 1500 C C . ILE A 1 193 ? 15.715 -2.481 -9.085 1.00 96.62 193 ILE A C 1
ATOM 1502 O O . ILE A 1 193 ? 16.493 -3.378 -8.763 1.00 96.62 193 ILE A O 1
ATOM 1506 N N . ASP A 1 194 ? 15.793 -1.880 -10.268 1.00 95.25 194 ASP A N 1
ATOM 1507 C CA . ASP A 1 194 ? 16.725 -2.304 -11.315 1.00 95.25 194 ASP A CA 1
ATOM 1508 C C . ASP A 1 194 ? 18.182 -2.051 -10.902 1.00 95.25 194 ASP A C 1
ATOM 1510 O O . ASP A 1 194 ? 19.025 -2.945 -11.001 1.00 95.25 194 ASP A O 1
ATOM 1514 N N . ALA A 1 195 ? 18.474 -0.882 -10.320 1.00 94.94 195 ALA A N 1
ATOM 1515 C CA . ALA A 1 195 ? 19.800 -0.552 -9.798 1.00 94.94 195 ALA A CA 1
ATOM 1516 C C . ALA A 1 195 ? 20.262 -1.526 -8.701 1.00 94.94 195 ALA A C 1
ATOM 1518 O O . ALA A 1 195 ? 21.460 -1.770 -8.557 1.00 94.94 195 ALA A O 1
ATOM 1519 N N . SER A 1 196 ? 19.329 -2.122 -7.955 1.00 94.56 196 SER A N 1
ATOM 1520 C CA . SER A 1 196 ? 19.598 -3.123 -6.916 1.00 94.56 196 SER A CA 1
ATOM 1521 C C . SER A 1 196 ? 19.566 -4.573 -7.420 1.00 94.56 196 SER A C 1
ATOM 1523 O O . SER A 1 196 ? 19.426 -5.511 -6.630 1.00 94.56 196 SER A O 1
ATOM 1525 N N . GLY A 1 197 ? 19.725 -4.771 -8.732 1.00 93.31 197 GLY A N 1
ATOM 1526 C CA . GLY A 1 197 ? 19.835 -6.088 -9.364 1.00 93.31 197 GLY A CA 1
ATOM 1527 C C . GLY A 1 197 ? 18.493 -6.723 -9.730 1.00 93.31 197 GLY A C 1
ATOM 1528 O O . GLY A 1 197 ? 18.447 -7.915 -10.025 1.00 93.31 197 GLY A O 1
ATOM 1529 N N . GLY A 1 198 ? 17.400 -5.956 -9.687 1.00 91.75 198 GLY A N 1
ATOM 1530 C CA . GLY A 1 198 ? 16.071 -6.400 -10.095 1.00 91.75 198 GLY A CA 1
ATOM 1531 C C . GLY A 1 198 ? 15.465 -7.495 -9.210 1.00 91.75 198 GLY A C 1
ATOM 1532 O O . GLY A 1 198 ? 16.039 -7.952 -8.207 1.00 91.75 198 GLY A O 1
ATOM 1533 N N . ILE A 1 199 ? 14.259 -7.925 -9.582 1.00 90.62 199 ILE A N 1
ATOM 1534 C CA . ILE A 1 199 ? 13.620 -9.105 -8.997 1.00 90.62 199 ILE A CA 1
ATOM 1535 C C . ILE A 1 199 ? 14.128 -10.354 -9.727 1.00 90.62 199 ILE A C 1
ATOM 1537 O O . ILE A 1 199 ? 13.973 -10.439 -10.947 1.00 90.62 199 ILE A O 1
ATOM 1541 N N . PRO A 1 200 ? 14.742 -11.323 -9.018 1.00 81.44 200 PRO A N 1
ATOM 1542 C CA . PRO A 1 200 ? 15.200 -12.556 -9.645 1.00 81.44 200 PRO A CA 1
ATOM 1543 C C . PRO A 1 200 ? 14.034 -13.290 -10.316 1.00 81.44 200 PRO A C 1
ATOM 1545 O O . PRO A 1 200 ? 13.022 -13.578 -9.675 1.00 81.44 200 PRO A O 1
ATOM 1548 N N . LYS A 1 201 ? 14.185 -13.605 -11.608 1.00 73.88 201 LYS A N 1
ATOM 1549 C CA . LYS A 1 201 ? 13.208 -14.414 -12.359 1.00 73.88 201 LYS A CA 1
ATOM 1550 C C . LYS A 1 201 ? 13.355 -15.914 -12.071 1.00 73.88 201 LYS A C 1
ATOM 1552 O O . LYS A 1 201 ? 12.404 -16.672 -12.250 1.00 73.88 201 LYS A O 1
ATOM 1557 N N . THR A 1 202 ? 14.524 -16.342 -11.594 1.00 61.00 202 THR A N 1
ATOM 1558 C CA . THR A 1 202 ? 14.809 -17.726 -11.205 1.00 61.00 202 THR A CA 1
ATOM 1559 C C . THR A 1 202 ? 14.314 -18.023 -9.792 1.00 61.00 202 THR A C 1
ATOM 1561 O O . THR A 1 202 ? 14.321 -17.168 -8.905 1.00 61.00 202 THR A O 1
ATOM 1564 N N . VAL A 1 203 ? 13.835 -19.250 -9.589 1.00 51.25 203 VAL A N 1
ATOM 1565 C CA . VAL A 1 203 ? 13.345 -19.734 -8.296 1.00 51.25 203 VAL A CA 1
ATOM 1566 C C . VAL A 1 203 ? 14.539 -19.889 -7.356 1.00 51.25 203 VAL A C 1
ATOM 1568 O O . VAL A 1 203 ? 15.246 -20.887 -7.412 1.00 51.25 203 VAL A O 1
ATOM 1571 N N . VAL A 1 204 ? 14.766 -18.916 -6.475 1.00 47.97 204 VAL A N 1
ATOM 1572 C CA . VAL A 1 204 ? 15.255 -19.274 -5.143 1.00 47.97 204 VAL A CA 1
ATOM 1573 C C . VAL A 1 204 ? 14.005 -19.713 -4.412 1.00 47.97 204 VAL A C 1
ATOM 1575 O O . VAL A 1 204 ? 13.118 -18.894 -4.160 1.00 47.97 204 VAL A O 1
ATOM 1578 N N . GLU A 1 205 ? 13.876 -21.018 -4.199 1.00 43.62 205 GLU A N 1
ATOM 1579 C CA . GLU A 1 205 ? 12.791 -21.547 -3.389 1.00 43.62 205 GLU A CA 1
ATOM 1580 C C . GLU A 1 205 ? 12.860 -20.806 -2.044 1.00 43.62 205 GLU A C 1
ATOM 1582 O O . GLU A 1 205 ? 13.920 -20.810 -1.404 1.00 43.62 205 GLU A O 1
ATOM 1587 N N . PRO A 1 206 ? 11.805 -20.090 -1.616 1.00 47.62 206 PRO A N 1
ATOM 1588 C CA . PRO A 1 206 ? 11.747 -19.684 -0.222 1.00 47.62 206 PRO A CA 1
ATOM 1589 C C . PRO A 1 206 ? 11.890 -20.964 0.602 1.00 47.62 206 PRO A C 1
ATOM 1591 O O . PRO A 1 206 ? 11.386 -22.003 0.186 1.00 47.62 206 PRO A O 1
ATOM 1594 N N . ALA A 1 207 ? 12.599 -20.910 1.729 1.00 40.84 207 ALA A N 1
ATOM 1595 C CA . ALA A 1 207 ? 12.753 -22.056 2.618 1.00 40.84 207 ALA A CA 1
ATOM 1596 C C . ALA A 1 207 ? 11.374 -22.657 2.968 1.00 40.84 207 ALA A C 1
ATOM 1598 O O . ALA A 1 207 ? 10.700 -22.166 3.871 1.00 40.84 207 ALA A O 1
ATOM 1599 N N . GLY A 1 208 ? 10.978 -23.691 2.216 1.00 32.22 208 GLY A N 1
ATOM 1600 C CA . GLY A 1 208 ? 9.715 -24.421 2.280 1.00 32.22 208 GLY A CA 1
ATOM 1601 C C . GLY A 1 208 ? 8.430 -23.585 2.153 1.00 32.22 208 GLY A C 1
ATOM 1602 O O . GLY A 1 208 ? 8.412 -22.362 2.318 1.00 32.22 208 GLY A O 1
ATOM 1603 N N . PRO A 1 209 ? 7.277 -24.244 1.946 1.00 35.94 209 PRO A N 1
ATOM 1604 C CA . PRO A 1 209 ? 6.013 -23.647 2.323 1.00 35.94 209 PRO A CA 1
ATOM 1605 C C . PRO A 1 209 ? 6.032 -23.477 3.845 1.00 35.94 209 PRO A C 1
ATOM 1607 O O . PRO A 1 209 ? 5.709 -24.398 4.594 1.00 35.94 209 PRO A O 1
ATOM 1610 N N . ARG A 1 210 ? 6.328 -22.272 4.343 1.00 43.91 210 ARG A N 1
ATOM 1611 C CA . ARG A 1 210 ? 5.599 -21.861 5.539 1.00 43.91 210 ARG A CA 1
ATOM 1612 C C . ARG A 1 210 ? 4.179 -21.673 5.060 1.00 43.91 210 ARG A C 1
ATOM 1614 O O . ARG A 1 210 ? 3.875 -20.673 4.410 1.00 43.91 210 ARG A O 1
ATOM 1621 N N . LEU A 1 211 ? 3.369 -22.701 5.321 1.00 34.00 211 LEU A N 1
ATOM 1622 C CA . LEU A 1 211 ? 1.921 -22.630 5.343 1.00 34.00 211 LEU A CA 1
ATOM 1623 C C . LEU A 1 211 ? 1.562 -21.181 5.673 1.00 34.00 211 LEU A C 1
ATOM 1625 O O . LEU A 1 211 ? 1.926 -20.682 6.741 1.00 34.00 211 LEU A O 1
ATOM 1629 N N . VAL A 1 212 ? 0.840 -20.497 4.780 1.00 36.75 212 VAL A N 1
ATOM 1630 C CA . VAL A 1 212 ? -0.202 -19.634 5.334 1.00 36.75 212 VAL A CA 1
ATOM 1631 C C . VAL A 1 212 ? -0.905 -20.595 6.276 1.00 36.75 212 VAL A C 1
ATOM 1633 O O . VAL A 1 212 ? -1.339 -21.646 5.788 1.00 36.75 212 VAL A O 1
ATOM 1636 N N . PRO A 1 213 ? -0.924 -20.370 7.599 1.00 32.56 213 PRO A N 1
ATOM 1637 C CA . PRO A 1 213 ? -1.890 -21.106 8.367 1.00 32.56 213 PRO A CA 1
ATOM 1638 C C . PRO A 1 213 ? -3.190 -20.770 7.633 1.00 32.56 213 PRO A C 1
ATOM 1640 O O . PRO A 1 213 ? -3.602 -19.608 7.614 1.00 32.56 213 PRO A O 1
ATOM 1643 N N . GLY A 1 214 ? -3.823 -21.758 6.982 1.00 32.06 214 GLY A N 1
ATOM 1644 C CA . GLY A 1 214 ? -5.278 -21.719 6.939 1.00 32.06 214 GLY A CA 1
ATOM 1645 C C . GLY A 1 214 ? -5.684 -21.375 8.368 1.00 32.06 214 GLY A C 1
ATOM 1646 O O . GLY A 1 214 ? -4.974 -21.858 9.265 1.00 32.06 214 GLY A O 1
ATOM 1647 N N . PRO A 1 215 ? -6.666 -20.472 8.589 1.00 34.69 215 PRO A N 1
ATOM 1648 C CA . PRO A 1 215 ? -7.015 -20.028 9.937 1.00 34.69 215 PRO A CA 1
ATOM 1649 C C . PRO A 1 215 ? -6.953 -21.264 10.804 1.00 34.69 215 PRO A C 1
ATOM 1651 O O . PRO A 1 215 ? -7.618 -22.245 10.455 1.00 34.69 215 PRO A O 1
ATOM 1654 N N . ALA A 1 216 ? -5.995 -21.285 11.748 1.00 30.94 216 ALA A N 1
ATOM 1655 C CA . ALA A 1 216 ? -5.676 -22.512 12.463 1.00 30.94 216 ALA A CA 1
ATOM 1656 C C . ALA A 1 216 ? -7.028 -23.100 12.861 1.00 30.94 216 ALA A C 1
ATOM 1658 O O . ALA A 1 216 ? -7.848 -22.294 13.326 1.00 30.94 216 ALA A O 1
ATOM 1659 N N . PRO A 1 217 ? -7.329 -24.393 12.585 1.00 32.66 217 PRO A N 1
ATOM 1660 C CA . PRO A 1 217 ? -8.583 -24.965 13.066 1.00 32.66 217 PRO A CA 1
ATOM 1661 C C . PRO A 1 217 ? -8.647 -24.524 14.506 1.00 32.66 217 PRO A C 1
ATOM 1663 O O . PRO A 1 217 ? -7.642 -24.769 15.181 1.00 32.66 217 PRO A O 1
ATOM 1666 N N . VAL A 1 218 ? -9.674 -23.722 14.861 1.00 31.05 218 VAL A N 1
ATOM 1667 C CA . VAL A 1 218 ? -9.677 -22.910 16.088 1.00 31.05 218 VAL A CA 1
ATOM 1668 C C . VAL A 1 218 ? -9.008 -23.774 17.129 1.00 31.05 218 VAL A C 1
ATOM 1670 O O . VAL A 1 218 ? -9.568 -24.841 17.407 1.00 31.05 218 VAL A O 1
ATOM 1673 N N . PRO A 1 219 ? -7.768 -23.454 17.556 1.00 29.83 219 PRO A N 1
ATOM 1674 C CA . PRO A 1 219 ? -7.072 -24.360 18.438 1.00 29.83 219 PRO A CA 1
ATOM 1675 C C . PRO A 1 219 ? -8.041 -24.526 19.589 1.00 29.83 219 PRO A C 1
ATOM 1677 O O . PRO A 1 219 ? -8.501 -23.503 20.110 1.00 29.83 219 PRO A O 1
ATOM 1680 N N . ALA A 1 220 ? -8.436 -25.759 19.928 1.00 36.03 220 ALA A N 1
ATOM 1681 C CA . ALA A 1 220 ? -9.073 -25.975 21.220 1.00 36.03 220 ALA A CA 1
ATOM 1682 C C . ALA A 1 220 ? -8.195 -25.195 22.200 1.00 36.03 220 ALA A C 1
ATOM 1684 O O . ALA A 1 220 ? -6.983 -25.420 22.159 1.00 36.03 220 ALA A O 1
ATOM 1685 N N . PRO A 1 221 ? -8.749 -24.166 22.867 1.00 29.06 221 PRO A N 1
ATOM 1686 C CA . PRO A 1 221 ? -8.039 -22.940 23.211 1.00 29.06 221 PRO A CA 1
ATOM 1687 C C . PRO A 1 221 ? -6.652 -23.278 23.737 1.00 29.06 221 PRO A C 1
ATOM 1689 O O . PRO A 1 221 ? -6.521 -23.747 24.865 1.00 29.06 221 PRO A O 1
ATOM 1692 N N . MET A 1 222 ? -5.620 -23.134 22.893 1.00 26.67 222 MET A N 1
ATOM 1693 C CA . MET A 1 222 ? -4.271 -23.401 23.369 1.00 26.67 222 MET A CA 1
ATOM 1694 C C . MET A 1 222 ? -3.940 -22.314 24.386 1.00 26.67 222 MET A C 1
ATOM 1696 O O . MET A 1 2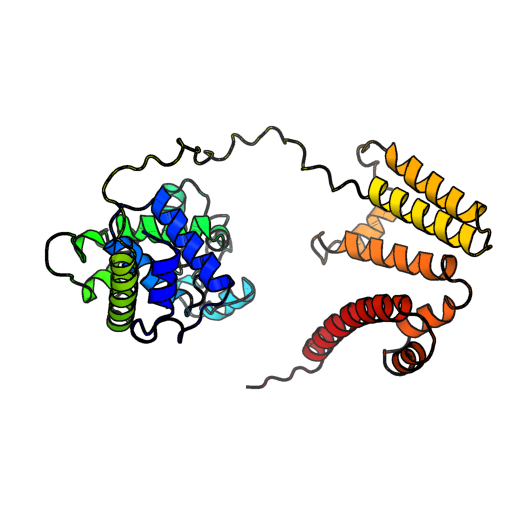22 ? -4.366 -21.165 24.204 1.00 26.67 222 MET A O 1
ATOM 1700 N N . PRO A 1 223 ? -3.250 -22.673 25.480 1.00 29.56 223 PRO A N 1
ATOM 1701 C CA . PRO A 1 223 ? -3.104 -21.800 26.627 1.00 29.56 223 PRO A CA 1
ATOM 1702 C C . PRO A 1 223 ? -2.514 -20.480 26.152 1.00 29.56 223 PRO A C 1
ATOM 1704 O O . PRO A 1 223 ? -1.537 -20.473 25.399 1.00 29.56 223 PRO A O 1
ATOM 1707 N N . GLN A 1 224 ? -3.113 -19.369 26.585 1.00 27.72 224 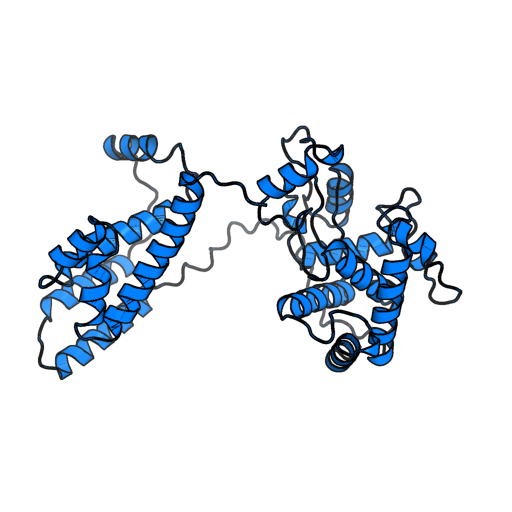GLN A N 1
ATOM 1708 C CA . GLN A 1 224 ? -2.482 -18.055 26.480 1.00 27.72 224 GLN A CA 1
ATOM 1709 C C . GLN A 1 224 ? -1.004 -18.219 26.870 1.00 27.72 224 GLN A C 1
ATOM 1711 O O . GLN A 1 224 ? -0.760 -18.952 27.838 1.00 27.72 224 GLN A O 1
ATOM 1716 N N . PRO A 1 225 ? -0.022 -17.591 26.182 1.00 30.84 225 PRO A N 1
ATOM 1717 C CA . PRO A 1 225 ? 1.310 -17.490 26.762 1.00 30.84 225 PRO A CA 1
ATOM 1718 C C . PRO A 1 225 ? 1.074 -16.972 28.170 1.00 30.84 225 PRO A C 1
ATOM 1720 O O . PRO A 1 225 ? 0.429 -15.928 28.330 1.00 30.84 225 PRO A O 1
ATOM 1723 N N . GLY A 1 226 ? 1.426 -17.795 29.164 1.00 35.06 226 GLY A N 1
ATOM 1724 C CA . GLY A 1 226 ? 1.139 -17.478 30.550 1.00 35.06 226 GLY A CA 1
ATOM 1725 C C . GLY A 1 226 ? 1.568 -16.038 30.751 1.00 35.06 226 GLY A C 1
ATOM 1726 O O . GLY A 1 226 ? 2.654 -15.667 30.292 1.00 35.06 226 GLY A O 1
ATOM 1727 N N . LYS A 1 227 ? 0.675 -15.213 31.322 1.00 35.97 227 LYS A N 1
ATOM 1728 C CA . LYS A 1 227 ? 1.026 -13.860 31.776 1.00 35.97 227 LYS A CA 1
ATOM 1729 C C . LYS A 1 227 ? 2.455 -13.953 32.309 1.00 35.97 227 LYS A C 1
ATOM 1731 O O . LYS A 1 227 ? 2.666 -14.884 33.091 1.00 35.97 227 LYS A O 1
ATOM 1736 N N . PRO A 1 228 ? 3.413 -13.114 31.861 1.00 36.53 228 PRO A N 1
ATOM 1737 C CA . PRO A 1 228 ? 4.778 -13.216 32.354 1.00 36.53 228 PRO A CA 1
ATOM 1738 C C . PRO A 1 228 ? 4.676 -13.308 33.865 1.00 36.53 228 PRO A C 1
ATOM 1740 O O . PRO A 1 228 ? 4.047 -12.446 34.483 1.00 36.53 228 PRO A O 1
ATOM 1743 N N . ASP A 1 229 ? 5.136 -14.429 34.416 1.00 47.66 229 ASP A N 1
ATOM 1744 C CA . ASP A 1 229 ? 5.056 -14.637 35.844 1.00 47.66 229 ASP A CA 1
ATOM 1745 C C . ASP A 1 229 ? 6.002 -13.595 36.433 1.00 47.66 229 ASP A C 1
ATOM 1747 O O . ASP A 1 229 ? 7.223 -13.683 36.307 1.00 47.66 229 ASP A O 1
ATOM 1751 N N . ILE A 1 230 ? 5.421 -12.500 36.918 1.00 44.31 230 ILE A N 1
ATOM 1752 C CA . ILE A 1 230 ? 6.161 -11.376 37.484 1.00 44.31 230 ILE A CA 1
ATOM 1753 C C . ILE A 1 230 ? 6.651 -11.722 38.889 1.00 44.31 230 ILE A C 1
ATOM 1755 O O . ILE A 1 230 ? 7.498 -11.019 39.429 1.00 44.31 230 ILE A O 1
ATOM 1759 N N . LEU A 1 231 ? 6.137 -12.801 39.482 1.00 49.16 231 LEU A N 1
ATOM 1760 C CA . LEU A 1 231 ? 6.404 -13.200 40.855 1.00 49.16 231 LEU A CA 1
ATOM 1761 C C . LEU A 1 231 ? 7.883 -13.569 41.081 1.00 49.16 231 LEU A C 1
ATOM 1763 O O . LEU A 1 231 ? 8.461 -13.035 42.024 1.00 49.16 231 LEU A O 1
ATOM 1767 N N . PRO A 1 232 ? 8.564 -14.342 40.205 1.00 52.19 232 PRO A N 1
ATOM 1768 C CA . PRO A 1 232 ? 10.012 -14.550 40.274 1.00 52.19 232 PRO A CA 1
ATOM 1769 C C . PRO A 1 232 ? 10.820 -13.250 40.192 1.00 52.19 232 PRO A C 1
ATOM 1771 O O . PRO A 1 232 ? 11.832 -13.109 40.874 1.00 52.19 232 PRO A O 1
ATOM 1774 N N . VAL A 1 233 ? 10.367 -12.280 39.389 1.00 47.84 233 VAL A N 1
ATOM 1775 C CA . VAL A 1 233 ? 11.036 -10.977 39.235 1.00 47.84 233 VAL A CA 1
ATOM 1776 C C . VAL A 1 233 ? 10.853 -10.123 40.491 1.00 47.84 233 VAL A C 1
ATOM 1778 O O . VAL A 1 233 ? 11.810 -9.515 40.968 1.00 47.84 233 VAL A O 1
ATOM 1781 N N . LEU A 1 234 ? 9.649 -10.114 41.065 1.00 47.31 234 LEU A N 1
ATOM 1782 C CA . LEU A 1 234 ? 9.336 -9.418 42.314 1.00 47.31 234 LEU A CA 1
ATOM 1783 C C . LEU A 1 234 ? 10.080 -10.028 43.507 1.00 47.31 234 LEU A C 1
ATOM 1785 O O . LEU A 1 234 ? 10.645 -9.286 44.305 1.00 47.31 234 LEU A O 1
ATOM 1789 N N . LEU A 1 235 ? 10.148 -11.359 43.600 1.00 55.97 235 LEU A N 1
ATOM 1790 C CA . LEU A 1 235 ? 10.913 -12.065 44.633 1.00 55.97 235 LEU A CA 1
ATO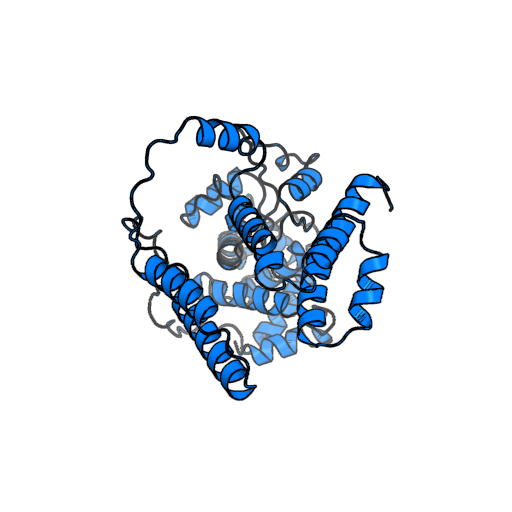M 1791 C C . LEU A 1 235 ? 12.420 -11.794 44.503 1.00 55.97 235 LEU A C 1
ATOM 1793 O O . LEU A 1 235 ? 13.087 -11.543 45.507 1.00 55.97 235 LEU A O 1
ATOM 1797 N N . LEU A 1 236 ? 12.955 -11.769 43.276 1.00 51.78 236 LEU A N 1
ATOM 1798 C CA . LEU A 1 236 ? 14.353 -11.414 43.025 1.00 51.78 236 LEU A CA 1
ATOM 1799 C C . LEU A 1 236 ? 14.647 -9.973 43.460 1.00 51.78 236 LEU A C 1
ATOM 1801 O O . LEU A 1 236 ? 15.616 -9.734 44.179 1.00 51.78 236 LEU A O 1
ATOM 1805 N N . LEU A 1 237 ? 13.798 -9.016 43.083 1.00 46.34 237 LEU A N 1
ATOM 1806 C CA . LEU A 1 237 ? 13.934 -7.619 43.498 1.00 46.34 237 LEU A CA 1
ATOM 1807 C C . LEU A 1 237 ? 13.864 -7.465 45.022 1.00 46.34 237 LEU A C 1
ATOM 1809 O O . LEU A 1 237 ? 14.712 -6.782 45.595 1.00 46.34 237 LEU A O 1
ATOM 1813 N N . LEU A 1 238 ? 12.923 -8.148 45.682 1.00 55.00 238 LEU A N 1
ATOM 1814 C CA . LEU A 1 238 ? 12.797 -8.150 47.141 1.00 55.00 238 LEU A CA 1
ATOM 1815 C C . LEU A 1 238 ? 14.084 -8.664 47.808 1.00 55.00 238 LEU A C 1
ATOM 1817 O O . LEU A 1 238 ? 14.593 -8.041 48.738 1.00 55.00 238 LEU A O 1
ATOM 1821 N N . SER A 1 239 ? 14.668 -9.740 47.269 1.00 58.31 239 SER A N 1
ATOM 1822 C CA . SER A 1 239 ? 15.915 -10.328 47.777 1.00 58.31 239 SER A CA 1
ATOM 1823 C C . SER A 1 239 ? 17.129 -9.397 47.627 1.00 58.31 239 SER A C 1
ATOM 1825 O O . SER A 1 239 ? 17.985 -9.319 48.512 1.00 58.31 239 SER A O 1
ATOM 1827 N N . LEU A 1 240 ? 17.197 -8.640 46.527 1.00 52.91 240 LEU A N 1
ATOM 1828 C CA . LEU A 1 240 ? 18.265 -7.672 46.275 1.00 52.91 240 LEU A CA 1
ATOM 1829 C C . LEU A 1 240 ? 18.148 -6.454 47.199 1.00 52.91 240 LEU A C 1
ATOM 1831 O O . LEU A 1 240 ? 19.164 -5.954 47.687 1.00 52.91 240 LEU A O 1
ATOM 1835 N N . ILE A 1 241 ? 16.919 -6.006 47.471 1.00 54.78 241 ILE A N 1
ATOM 1836 C CA . ILE A 1 241 ? 16.634 -4.904 48.397 1.00 54.78 241 ILE A CA 1
ATOM 1837 C C . ILE A 1 241 ? 17.003 -5.300 49.832 1.00 54.78 241 ILE A C 1
ATOM 1839 O O . ILE A 1 241 ? 17.709 -4.543 50.499 1.00 54.78 241 ILE A O 1
ATOM 1843 N N . GLU A 1 242 ? 16.616 -6.495 50.288 1.00 60.50 242 GLU A N 1
ATOM 1844 C CA . GLU A 1 242 ? 17.008 -7.009 51.608 1.00 60.50 242 GLU A CA 1
ATOM 1845 C C . GLU A 1 242 ? 18.529 -7.088 51.767 1.00 60.50 242 GLU A C 1
ATOM 1847 O O . GLU A 1 242 ? 19.081 -6.614 52.762 1.00 60.50 242 GLU A O 1
ATOM 1852 N N . LYS A 1 243 ? 19.225 -7.653 50.769 1.00 63.84 243 LYS A N 1
ATOM 1853 C CA . LYS A 1 243 ? 20.688 -7.787 50.788 1.00 63.84 243 LYS A CA 1
ATOM 1854 C C . LYS A 1 243 ? 21.375 -6.427 50.909 1.00 63.84 243 LYS A C 1
ATOM 1856 O O . LYS A 1 243 ? 22.345 -6.295 51.654 1.00 63.84 243 LYS A O 1
ATOM 1861 N N . ARG A 1 244 ? 20.860 -5.416 50.204 1.00 55.72 244 ARG A N 1
ATOM 1862 C CA . ARG A 1 244 ? 21.375 -4.046 50.258 1.00 55.72 244 ARG A CA 1
ATOM 1863 C C . ARG A 1 244 ? 21.092 -3.378 51.606 1.00 55.72 244 ARG A C 1
ATOM 1865 O O . ARG A 1 244 ? 22.014 -2.824 52.191 1.00 55.72 244 ARG A O 1
ATOM 1872 N N . ARG A 1 245 ? 19.872 -3.482 52.145 1.00 58.88 245 ARG A N 1
ATOM 1873 C CA . ARG A 1 245 ? 19.530 -2.887 53.453 1.00 58.88 245 ARG A CA 1
ATOM 1874 C C . ARG A 1 245 ? 20.295 -3.516 54.613 1.00 58.88 245 ARG A C 1
ATOM 1876 O O . ARG A 1 245 ? 20.736 -2.799 55.508 1.00 58.88 245 ARG A O 1
ATOM 1883 N N . LYS A 1 246 ? 20.533 -4.830 54.559 1.00 62.56 246 LYS A N 1
ATOM 1884 C CA . LYS A 1 246 ? 21.371 -5.531 55.540 1.00 62.56 246 LYS A CA 1
ATOM 1885 C C . LYS A 1 246 ? 22.821 -5.035 55.509 1.00 62.56 246 LYS A C 1
ATOM 1887 O O . LYS A 1 246 ? 23.430 -4.895 56.564 1.00 62.56 246 LYS A O 1
ATOM 1892 N N . ALA A 1 247 ? 23.354 -4.722 54.325 1.00 60.19 247 ALA A N 1
ATOM 1893 C CA . ALA A 1 247 ? 24.668 -4.089 54.181 1.00 60.19 247 ALA A CA 1
ATOM 1894 C C . ALA A 1 247 ? 24.692 -2.632 54.690 1.00 60.19 247 ALA A C 1
ATOM 1896 O O . ALA A 1 247 ? 25.737 -2.150 55.111 1.00 60.19 247 ALA A O 1
ATOM 1897 N N . GLU A 1 248 ? 23.542 -1.952 54.703 1.00 55.66 248 GLU A N 1
ATOM 1898 C CA . GLU A 1 248 ? 23.351 -0.598 55.248 1.00 55.66 248 GLU A CA 1
ATOM 1899 C C . GLU A 1 248 ? 23.028 -0.587 56.761 1.00 55.66 248 GLU A C 1
ATOM 1901 O O . GLU A 1 248 ? 22.738 0.471 57.317 1.00 55.66 248 GLU A O 1
ATOM 1906 N N . GLY A 1 249 ? 23.061 -1.742 57.442 1.00 58.22 249 GLY A N 1
ATOM 1907 C CA . GLY A 1 249 ? 22.837 -1.858 58.891 1.00 58.22 249 GLY A CA 1
ATOM 1908 C C . GLY A 1 249 ? 21.386 -1.650 59.351 1.00 58.22 249 GLY A C 1
ATOM 1909 O O . GLY A 1 249 ? 21.139 -1.550 60.551 1.00 58.22 249 GLY A O 1
ATOM 1910 N N . LYS A 1 250 ? 20.422 -1.591 58.424 1.00 51.41 250 LYS A N 1
ATOM 1911 C CA . LYS A 1 250 ? 18.990 -1.386 58.709 1.00 51.41 250 LYS A CA 1
ATOM 1912 C C . LYS A 1 250 ? 18.264 -2.736 58.724 1.00 51.41 250 LYS A C 1
ATOM 1914 O O . LYS A 1 250 ? 18.374 -3.501 57.766 1.00 51.41 250 LYS A O 1
ATOM 1919 N N . SER A 1 251 ? 17.545 -3.046 59.806 1.00 53.47 251 SER A N 1
ATOM 1920 C CA . SER A 1 251 ? 16.884 -4.344 60.016 1.00 53.47 251 SER A CA 1
ATOM 1921 C C . SER A 1 251 ? 15.361 -4.205 60.061 1.00 53.47 251 SER A C 1
ATOM 1923 O O . SER A 1 251 ? 14.786 -4.092 61.139 1.00 53.47 251 SER A O 1
ATOM 1925 N N . ASP A 1 252 ? 14.716 -4.353 58.903 1.00 54.09 252 ASP A N 1
ATOM 1926 C CA . ASP A 1 252 ? 13.248 -4.427 58.780 1.00 54.09 252 ASP A CA 1
ATOM 1927 C C . ASP A 1 252 ? 12.803 -5.856 58.419 1.00 54.09 252 ASP A C 1
ATOM 1929 O O . ASP A 1 252 ? 11.904 -6.085 57.611 1.00 54.09 252 ASP A O 1
ATOM 1933 N N . ALA A 1 253 ? 13.490 -6.857 58.982 1.00 52.44 253 ALA A N 1
ATOM 1934 C CA . ALA A 1 253 ? 13.367 -8.264 58.593 1.00 52.44 253 ALA A CA 1
ATOM 1935 C C . ALA A 1 253 ? 11.929 -8.816 58.686 1.00 52.44 253 ALA A C 1
ATOM 1937 O O . ALA A 1 253 ? 11.574 -9.718 57.932 1.00 52.44 253 ALA A O 1
ATOM 1938 N N . GLY A 1 254 ? 11.094 -8.268 59.576 1.00 47.78 254 GLY A N 1
ATOM 1939 C CA . GLY A 1 254 ? 9.698 -8.687 59.730 1.00 47.78 254 GLY A CA 1
ATOM 1940 C C . GLY A 1 254 ? 8.789 -8.268 58.570 1.00 47.78 254 GLY A C 1
ATOM 1941 O O . GLY A 1 254 ? 7.918 -9.036 58.170 1.00 47.78 254 GLY A O 1
ATOM 1942 N N . GLU A 1 255 ? 9.005 -7.087 57.991 1.00 48.91 255 GLU A N 1
ATOM 1943 C CA . GLU A 1 255 ? 8.136 -6.535 56.942 1.00 48.91 255 GLU A CA 1
ATOM 1944 C C . GLU A 1 255 ? 8.359 -7.235 55.601 1.00 48.91 255 GLU A C 1
ATOM 1946 O O . GLU A 1 255 ? 7.408 -7.626 54.919 1.00 48.91 255 GLU A O 1
ATOM 1951 N N . PHE A 1 256 ? 9.623 -7.4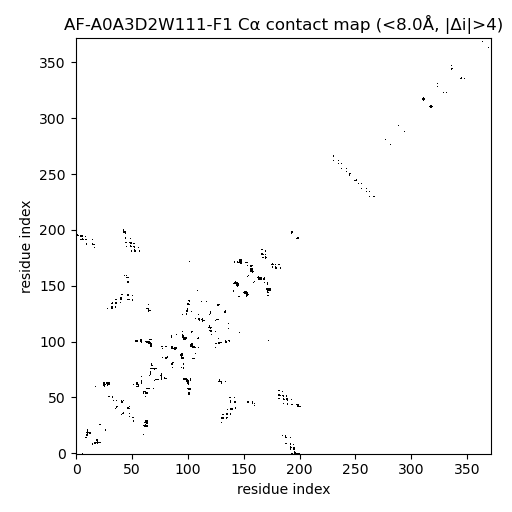79 55.252 1.00 51.09 256 PHE A N 1
ATOM 1952 C CA . PHE A 1 256 ? 9.954 -8.209 54.034 1.00 51.09 256 PHE A CA 1
ATOM 1953 C C . PHE A 1 256 ? 9.518 -9.678 54.093 1.00 51.09 256 PHE A C 1
ATOM 1955 O O . PHE A 1 256 ? 9.144 -10.247 53.068 1.00 51.09 256 PHE A O 1
ATOM 1962 N N . GLU A 1 257 ? 9.490 -10.277 55.285 1.00 53.03 257 GLU A N 1
ATOM 1963 C CA . GLU A 1 257 ? 9.015 -11.646 55.478 1.00 53.03 257 GLU A CA 1
ATOM 1964 C C . GLU A 1 257 ? 7.496 -11.769 55.287 1.00 53.03 257 GLU A C 1
ATOM 1966 O O . GLU A 1 257 ? 7.015 -12.752 54.720 1.00 53.03 257 GLU A O 1
ATOM 1971 N N . ILE A 1 258 ? 6.728 -10.748 55.681 1.00 46.34 258 ILE A N 1
ATOM 1972 C CA . ILE A 1 258 ? 5.286 -10.674 55.407 1.00 46.34 258 ILE A CA 1
ATOM 1973 C C . ILE A 1 258 ? 5.041 -10.551 53.898 1.00 46.34 258 ILE A C 1
ATOM 1975 O O . ILE A 1 258 ? 4.243 -11.306 53.341 1.00 46.34 258 ILE A O 1
ATOM 1979 N N . ILE A 1 259 ? 5.766 -9.658 53.215 1.00 47.47 259 ILE A N 1
ATOM 1980 C CA . ILE A 1 259 ? 5.646 -9.465 51.761 1.00 47.47 259 ILE A CA 1
ATOM 1981 C C . ILE A 1 259 ? 6.046 -10.742 51.012 1.00 47.47 259 ILE A C 1
ATOM 1983 O O . ILE A 1 259 ? 5.339 -11.169 50.099 1.00 47.47 259 ILE A O 1
ATOM 1987 N N . ARG A 1 260 ? 7.131 -11.403 51.431 1.00 54.94 260 ARG A N 1
ATOM 1988 C CA . ARG A 1 260 ? 7.566 -12.691 50.877 1.00 54.94 260 ARG A CA 1
ATOM 1989 C C . ARG A 1 260 ? 6.495 -13.766 51.054 1.00 54.94 260 ARG A C 1
ATOM 1991 O O . ARG A 1 260 ? 6.179 -14.444 50.083 1.00 54.94 260 ARG A O 1
ATOM 1998 N N . LYS A 1 261 ? 5.892 -13.896 52.242 1.00 50.31 261 LYS A N 1
ATOM 1999 C CA . LYS A 1 261 ? 4.806 -14.862 52.496 1.00 50.31 261 LYS A CA 1
ATOM 2000 C C . LYS A 1 261 ? 3.583 -14.614 51.615 1.00 50.31 261 LYS A C 1
ATOM 2002 O O . LYS A 1 261 ? 3.025 -15.571 51.089 1.00 50.31 261 LYS A O 1
ATOM 2007 N N . VAL A 1 262 ? 3.194 -13.354 51.411 1.00 47.16 262 VAL A N 1
ATOM 2008 C CA . VAL A 1 262 ? 2.083 -12.989 50.514 1.00 47.16 262 VAL A CA 1
ATOM 2009 C C . VAL A 1 262 ? 2.414 -13.338 49.061 1.00 47.16 262 VAL A C 1
ATOM 2011 O O . VAL A 1 262 ? 1.597 -13.948 48.374 1.00 47.16 262 VAL A O 1
ATOM 2014 N N . LEU A 1 263 ? 3.620 -13.011 48.590 1.00 49.75 263 LEU A N 1
ATOM 2015 C CA . LEU A 1 263 ? 4.057 -13.341 47.231 1.00 49.75 263 LEU A CA 1
ATOM 2016 C C . LEU A 1 263 ? 4.171 -14.859 47.016 1.00 49.75 263 LEU A C 1
ATOM 2018 O O . LEU A 1 263 ? 3.752 -15.352 45.977 1.00 49.75 263 LEU A O 1
ATOM 2022 N N . GLU A 1 264 ? 4.654 -15.623 47.995 1.00 57.34 264 GLU A N 1
ATOM 2023 C CA . GLU A 1 264 ? 4.710 -17.091 47.915 1.00 57.34 264 GLU A CA 1
ATOM 2024 C C . GLU A 1 264 ? 3.312 -17.736 47.982 1.00 57.34 264 GLU A C 1
ATOM 2026 O O . GLU A 1 264 ? 3.053 -18.712 47.280 1.00 57.34 264 GLU A O 1
ATOM 2031 N N . GLN A 1 265 ? 2.356 -17.170 48.730 1.00 48.97 265 GLN A N 1
ATOM 2032 C CA . GLN A 1 265 ? 0.955 -17.622 48.694 1.00 48.97 265 GLN A CA 1
ATOM 2033 C C . GLN A 1 265 ? 0.310 -17.414 47.316 1.00 48.97 265 GLN A C 1
ATOM 2035 O O . GLN A 1 265 ? -0.472 -18.250 46.859 1.00 48.97 265 GLN A O 1
ATOM 2040 N N . LEU A 1 266 ? 0.681 -16.340 46.616 1.00 44.75 266 LEU A N 1
ATOM 2041 C CA . LEU A 1 266 ? 0.233 -16.075 45.247 1.00 44.75 266 LEU A CA 1
ATOM 2042 C C . LEU A 1 266 ? 0.865 -17.027 44.216 1.00 44.75 266 LEU A C 1
ATOM 2044 O O . LEU A 1 266 ? 0.308 -17.200 43.133 1.00 44.75 266 LEU A O 1
ATOM 2048 N N . ARG A 1 267 ? 1.974 -17.696 44.560 1.00 49.44 267 ARG A N 1
ATOM 2049 C CA . ARG A 1 267 ? 2.689 -18.661 43.707 1.00 49.44 267 ARG A CA 1
ATOM 2050 C C . ARG A 1 267 ? 1.961 -20.005 43.571 1.00 49.44 267 ARG A C 1
ATOM 2052 O O . ARG A 1 267 ? 2.223 -20.746 42.627 1.00 49.44 267 ARG A O 1
ATOM 2059 N N . GLY A 1 268 ? 1.050 -20.319 44.500 1.00 42.50 268 GLY A N 1
ATOM 2060 C CA . GLY A 1 268 ? 0.313 -21.591 44.566 1.00 42.50 268 GLY A CA 1
ATOM 2061 C C . GLY A 1 268 ? -1.186 -21.516 44.245 1.00 42.50 268 GLY A C 1
ATOM 2062 O O . GLY A 1 268 ? -1.859 -22.548 44.247 1.00 42.50 268 GLY A O 1
ATOM 2063 N N . ALA A 1 269 ? -1.736 -20.330 43.973 1.00 40.50 269 ALA A N 1
ATOM 2064 C CA . ALA A 1 269 ? -3.165 -20.163 43.716 1.00 40.50 269 ALA A CA 1
ATOM 2065 C C . ALA A 1 269 ? -3.542 -20.652 42.302 1.00 40.50 269 ALA A C 1
ATOM 2067 O O . ALA A 1 269 ? -3.218 -20.014 41.299 1.00 40.50 269 ALA A O 1
ATOM 2068 N N . LYS A 1 270 ? -4.260 -21.781 42.201 1.00 36.25 270 LYS A N 1
ATOM 2069 C CA . LYS A 1 270 ? -4.924 -22.177 40.946 1.00 36.25 270 LYS A CA 1
ATOM 2070 C C . LYS A 1 270 ? -6.130 -21.263 40.679 1.00 36.25 270 LYS A C 1
ATOM 2072 O O . LYS A 1 270 ? -6.810 -20.883 41.632 1.00 36.25 270 LYS A O 1
ATOM 2077 N N . PRO A 1 271 ? -6.452 -20.944 39.412 1.00 35.84 271 PRO A N 1
ATOM 2078 C CA . PRO A 1 271 ? -7.681 -20.229 39.096 1.00 35.84 271 PRO A CA 1
ATOM 2079 C C . PRO A 1 271 ? -8.882 -21.132 39.412 1.00 35.84 271 PRO A C 1
ATOM 2081 O O . PRO A 1 271 ? -9.100 -22.132 38.733 1.00 35.84 271 PRO A O 1
ATOM 2084 N N . ALA A 1 272 ? -9.634 -20.801 40.459 1.00 34.31 272 ALA A N 1
ATOM 2085 C CA . ALA A 1 272 ? -10.957 -21.366 40.700 1.00 34.31 272 ALA A CA 1
ATOM 2086 C C . ALA A 1 272 ? -12.007 -20.574 39.903 1.00 34.31 272 ALA A C 1
ATOM 2088 O O . ALA A 1 272 ? -11.857 -19.363 39.709 1.00 34.31 272 ALA A O 1
ATOM 2089 N N . GLU A 1 273 ? -13.056 -21.257 39.436 1.00 32.28 273 GLU A N 1
ATOM 2090 C CA . GLU A 1 273 ? -14.246 -20.624 38.856 1.00 32.28 273 GLU A CA 1
ATOM 2091 C C . GLU A 1 273 ? -14.805 -19.537 39.791 1.00 32.28 273 GLU A C 1
ATOM 2093 O O . GLU A 1 273 ? -14.712 -19.670 41.017 1.00 32.28 273 GLU A O 1
ATOM 2098 N N . PRO A 1 274 ? -15.362 -18.439 39.247 1.00 33.69 274 PRO A N 1
ATOM 2099 C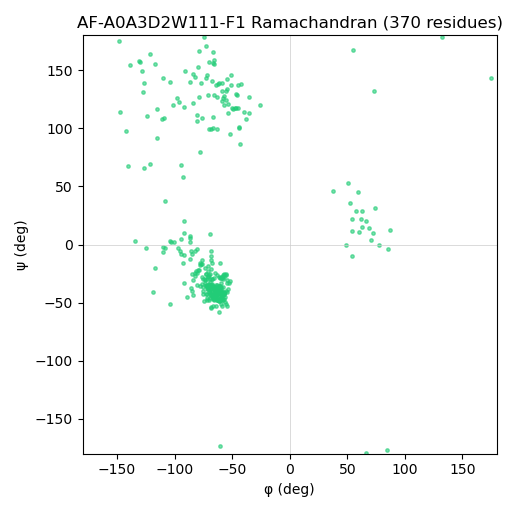 CA . PRO A 1 274 ? -15.802 -17.329 40.074 1.00 33.69 274 PRO A CA 1
ATOM 2100 C C . PRO A 1 274 ? -16.973 -17.774 40.968 1.00 33.69 274 PRO A C 1
ATOM 2102 O O . PRO A 1 274 ? -17.959 -18.304 40.452 1.00 33.69 274 PRO A O 1
ATOM 2105 N N . PRO A 1 275 ? -16.909 -17.546 42.294 1.00 33.69 275 PRO A N 1
ATOM 2106 C CA . PRO A 1 275 ? -18.037 -17.825 43.169 1.00 33.69 275 PRO A CA 1
ATOM 2107 C C . PRO A 1 275 ? -19.201 -16.876 42.836 1.00 33.69 275 PRO A C 1
ATOM 2109 O O . PRO A 1 275 ? -18.975 -15.784 42.297 1.00 33.69 275 PRO A O 1
ATOM 2112 N N . PRO A 1 276 ? -20.451 -17.252 43.163 1.00 33.00 276 PRO A N 1
ATOM 2113 C CA . PRO A 1 276 ? -21.597 -16.388 42.929 1.00 33.00 276 PRO A CA 1
ATOM 2114 C C . PRO A 1 276 ? -21.406 -15.068 43.682 1.00 33.00 276 PRO A C 1
ATOM 2116 O O . PRO A 1 276 ? -21.024 -15.038 44.853 1.00 33.00 276 PRO A O 1
ATOM 2119 N N . LEU A 1 277 ? -21.634 -13.965 42.971 1.00 35.06 277 LEU A N 1
ATOM 2120 C CA . LEU A 1 277 ? -21.406 -12.619 43.480 1.00 35.06 277 LEU A CA 1
ATOM 2121 C C . LEU A 1 277 ? -22.331 -12.347 44.671 1.00 35.06 277 LEU A C 1
ATOM 2123 O O . LEU A 1 277 ? -23.550 -12.476 44.569 1.00 35.06 277 LEU A O 1
ATOM 2127 N N . THR A 1 278 ? -21.755 -11.919 45.794 1.00 38.97 278 THR A N 1
ATOM 2128 C CA . THR A 1 278 ? -22.528 -11.366 46.908 1.00 38.97 278 THR A CA 1
ATOM 2129 C C . THR A 1 278 ? -23.202 -10.047 46.489 1.00 38.97 278 THR A C 1
ATOM 2131 O O . THR A 1 278 ? -22.698 -9.354 45.596 1.00 38.97 278 THR A O 1
ATOM 2134 N N . PRO A 1 279 ? -24.316 -9.645 47.137 1.00 34.69 279 PRO A N 1
ATOM 2135 C CA . PRO A 1 279 ? -25.117 -8.475 46.741 1.00 34.69 279 PRO A CA 1
ATOM 2136 C C . PRO A 1 279 ? -24.326 -7.158 46.642 1.00 34.69 279 PRO A C 1
ATOM 2138 O O . PRO A 1 279 ? -24.663 -6.276 45.856 1.00 34.69 279 PRO A O 1
ATOM 2141 N N . ILE A 1 280 ? -23.229 -7.047 47.395 1.00 33.88 280 ILE A N 1
ATOM 2142 C CA . ILE A 1 280 ? -22.352 -5.870 47.427 1.00 33.88 280 ILE A CA 1
ATOM 2143 C C . ILE A 1 280 ? -21.508 -5.758 46.141 1.00 33.88 280 ILE A C 1
ATOM 2145 O O . ILE A 1 280 ? -21.323 -4.661 45.614 1.00 33.88 280 ILE A O 1
ATOM 2149 N N . ASN A 1 281 ? -21.076 -6.885 45.563 1.00 35.31 281 ASN A N 1
ATOM 2150 C CA . ASN A 1 281 ? -20.278 -6.898 44.331 1.00 35.31 281 ASN A CA 1
ATOM 2151 C C . ASN A 1 281 ? -21.125 -6.620 43.077 1.00 35.31 281 ASN A C 1
ATOM 2153 O O . ASN A 1 281 ? -20.625 -6.047 42.108 1.00 35.31 281 ASN A O 1
ATOM 2157 N N . ALA A 1 282 ? -22.420 -6.953 43.107 1.00 35.12 282 ALA A N 1
ATOM 2158 C CA . ALA A 1 282 ? -23.360 -6.620 42.037 1.00 35.12 282 ALA A CA 1
ATOM 2159 C C . ALA A 1 282 ? -23.676 -5.111 41.983 1.00 35.12 282 ALA A C 1
ATOM 2161 O O . ALA A 1 282 ? -23.795 -4.547 40.896 1.00 35.12 282 ALA A O 1
ATOM 2162 N N . ALA A 1 283 ? -23.759 -4.435 43.136 1.00 37.09 283 ALA A N 1
ATOM 2163 C CA . ALA A 1 283 ? -24.060 -3.003 43.201 1.00 37.09 283 ALA A CA 1
ATOM 2164 C C . ALA A 1 283 ? -22.880 -2.127 42.737 1.00 37.09 283 ALA A C 1
ATOM 2166 O O . ALA A 1 283 ? -23.071 -1.202 41.947 1.00 37.09 283 ALA A O 1
ATOM 2167 N N . LEU A 1 284 ? -21.649 -2.458 43.149 1.00 33.22 284 LEU A N 1
ATOM 2168 C CA . LEU A 1 284 ? -20.449 -1.717 42.741 1.00 33.22 284 LEU A CA 1
ATOM 2169 C C . LEU A 1 284 ? -20.082 -1.973 41.266 1.00 33.22 284 LEU A C 1
ATOM 2171 O O . LEU A 1 284 ? -19.665 -1.057 40.555 1.00 33.22 284 LEU A O 1
ATOM 2175 N N . GLY A 1 285 ? -20.306 -3.201 40.782 1.00 36.66 285 GLY A N 1
ATOM 2176 C CA . GLY A 1 285 ? -20.128 -3.572 39.377 1.00 36.66 285 GLY A CA 1
ATOM 2177 C C . GLY A 1 285 ? -21.141 -2.909 38.437 1.00 36.66 285 GLY A C 1
ATOM 2178 O O . GLY A 1 285 ? -20.754 -2.439 37.369 1.00 36.66 285 GLY A O 1
ATOM 2179 N N . ASN A 1 286 ? -22.412 -2.795 38.838 1.00 37.09 286 ASN A N 1
ATOM 2180 C CA . ASN A 1 286 ? -23.447 -2.156 38.014 1.00 37.09 286 ASN A CA 1
ATOM 2181 C C . ASN A 1 286 ? -23.364 -0.623 38.012 1.00 37.09 286 ASN A C 1
ATOM 2183 O O . ASN A 1 286 ? -23.617 -0.015 36.974 1.00 37.09 286 ASN A O 1
ATOM 2187 N N . ALA A 1 287 ? -22.962 0.008 39.121 1.00 41.88 287 ALA A N 1
ATOM 2188 C CA . ALA A 1 287 ? -22.854 1.468 39.197 1.00 41.88 287 ALA A CA 1
ATOM 2189 C C . ALA A 1 287 ? -21.676 2.039 38.379 1.00 41.88 287 ALA A C 1
ATOM 2191 O O . ALA A 1 287 ? -21.746 3.172 37.909 1.00 41.88 287 ALA A O 1
ATOM 2192 N N . ILE A 1 288 ? -20.600 1.263 38.187 1.00 37.59 288 ILE A N 1
ATOM 2193 C CA . ILE A 1 288 ? -19.353 1.744 37.560 1.00 37.59 288 ILE A CA 1
ATOM 2194 C C . ILE A 1 288 ? -19.047 1.014 36.235 1.00 37.59 288 ILE A C 1
ATOM 2196 O O . ILE A 1 288 ? -18.322 1.535 35.387 1.00 37.59 288 ILE A O 1
ATOM 2200 N N . GLY A 1 289 ? -19.619 -0.173 36.010 1.00 38.78 289 GLY A N 1
ATOM 2201 C CA . GLY A 1 289 ? -19.334 -1.015 34.844 1.00 38.78 289 GLY A CA 1
ATOM 2202 C C . GLY A 1 289 ? -20.139 -0.702 33.581 1.00 38.78 289 GLY A C 1
ATOM 2203 O O . GLY A 1 289 ? -19.653 -0.976 32.486 1.00 38.78 289 GLY A O 1
ATOM 2204 N N . GLN A 1 290 ? -21.331 -0.107 33.683 1.00 36.88 290 GLN A N 1
ATOM 2205 C CA . GLN A 1 290 ? -22.157 0.155 32.494 1.00 36.88 290 GLN A CA 1
ATOM 2206 C C . GLN A 1 290 ? -21.648 1.272 31.557 1.00 36.88 290 GLN A C 1
ATOM 2208 O O . GLN A 1 290 ? -21.860 1.145 30.351 1.00 36.88 290 GLN A O 1
ATOM 2213 N N . PRO A 1 291 ? -20.933 2.324 32.007 1.00 44.09 291 PRO A N 1
ATOM 2214 C CA . PRO A 1 291 ? -20.474 3.367 31.080 1.00 44.09 291 PRO A CA 1
ATOM 2215 C C . PRO A 1 291 ? -19.125 3.101 30.388 1.00 44.09 291 PRO A C 1
ATOM 2217 O O . PRO A 1 291 ? -18.765 3.835 29.467 1.00 44.09 291 PRO A O 1
ATOM 2220 N N . LEU A 1 292 ? -18.322 2.117 30.814 1.00 40.66 292 LEU A N 1
ATOM 2221 C CA . LEU A 1 292 ? -16.934 1.977 30.346 1.00 40.66 292 LEU A CA 1
ATOM 2222 C C . LEU A 1 292 ? -16.531 0.510 30.156 1.00 40.66 292 LEU A C 1
ATOM 2224 O O . LEU A 1 292 ? -16.087 -0.148 31.091 1.00 40.66 292 LEU A O 1
ATOM 2228 N N . ASN A 1 293 ? -16.607 0.039 28.906 1.00 40.38 293 ASN A N 1
ATOM 2229 C CA . ASN A 1 293 ? -16.179 -1.283 28.424 1.00 40.38 293 ASN A CA 1
ATOM 2230 C C . ASN A 1 293 ? -14.809 -1.752 28.975 1.00 40.38 293 ASN A C 1
ATOM 2232 O O . ASN A 1 293 ? -13.772 -1.553 28.338 1.00 40.38 293 ASN A O 1
ATOM 2236 N N . GLY A 1 294 ? -14.822 -2.391 30.152 1.00 43.16 294 GLY A N 1
ATOM 2237 C CA . GLY A 1 294 ? -14.005 -3.522 30.628 1.00 43.16 294 GLY A CA 1
ATOM 2238 C C . GLY A 1 294 ? -12.468 -3.479 30.595 1.00 43.16 294 GLY A C 1
ATOM 2239 O O . GLY A 1 294 ? -11.840 -4.371 31.153 1.00 43.16 294 GLY A O 1
ATOM 2240 N N . ARG A 1 295 ? -11.813 -2.499 29.964 1.00 38.47 295 ARG A N 1
ATOM 2241 C CA . ARG A 1 295 ? -10.360 -2.541 29.677 1.00 38.47 295 ARG A CA 1
ATOM 2242 C C . ARG A 1 295 ? -9.501 -1.586 30.510 1.00 38.47 295 ARG A C 1
ATOM 2244 O O . ARG A 1 295 ? -8.283 -1.611 30.383 1.00 38.47 295 ARG A O 1
ATOM 2251 N N . LYS A 1 296 ? -10.098 -0.756 31.373 1.00 38.69 296 LYS A N 1
ATOM 2252 C CA . LYS A 1 296 ? -9.367 0.206 32.231 1.00 38.69 296 LYS A CA 1
ATOM 2253 C C . LYS A 1 296 ? -9.377 -0.143 33.725 1.00 38.69 296 LYS A C 1
ATOM 2255 O O . LYS A 1 296 ? -8.660 0.484 34.498 1.00 38.69 296 LYS A O 1
ATOM 2260 N N . THR A 1 297 ? -10.124 -1.169 34.125 1.00 44.94 297 THR A N 1
ATOM 2261 C CA . THR A 1 297 ? -10.356 -1.521 35.533 1.00 44.94 297 THR A CA 1
ATOM 2262 C C . THR A 1 297 ? -9.114 -2.107 36.211 1.00 44.94 297 THR A C 1
ATOM 2264 O O . THR A 1 297 ? -8.820 -1.748 37.343 1.00 44.94 297 THR A O 1
ATOM 2267 N N . GLY A 1 298 ? -8.308 -2.918 35.514 1.00 37.81 298 GLY A N 1
ATOM 2268 C CA . GLY A 1 298 ? -7.104 -3.526 36.105 1.00 37.81 298 GLY A CA 1
ATOM 2269 C C . GLY A 1 298 ? -6.016 -2.515 36.484 1.00 37.81 298 GLY A C 1
ATOM 2270 O O . GLY A 1 298 ? -5.397 -2.637 37.534 1.00 37.81 298 GLY A O 1
ATOM 2271 N N . ILE A 1 299 ? -5.831 -1.473 35.669 1.00 40.00 299 ILE A N 1
ATOM 2272 C CA . ILE A 1 299 ? -4.851 -0.405 35.928 1.00 40.00 299 ILE A CA 1
ATOM 2273 C C . ILE A 1 299 ? -5.355 0.532 37.032 1.00 40.00 299 ILE A C 1
ATOM 2275 O O . ILE A 1 299 ? -4.566 0.983 37.855 1.00 40.00 299 ILE A O 1
ATOM 2279 N N . GLY A 1 300 ? -6.665 0.798 37.078 1.00 40.69 300 GLY A N 1
ATOM 2280 C CA . GLY A 1 300 ? -7.280 1.598 38.139 1.00 40.69 300 GLY A CA 1
ATOM 2281 C C . GLY A 1 300 ? -7.194 0.921 39.505 1.00 40.69 300 GLY A C 1
ATOM 2282 O O . GLY A 1 300 ? -6.832 1.571 40.477 1.00 40.69 300 GLY A O 1
ATOM 2283 N N . VAL A 1 301 ? -7.444 -0.390 39.560 1.00 41.47 301 VAL A N 1
ATOM 2284 C CA . VAL A 1 301 ? -7.354 -1.190 40.790 1.00 41.47 301 VAL A CA 1
ATOM 2285 C C . VAL A 1 301 ? -5.903 -1.346 41.252 1.00 41.47 301 VAL A C 1
ATOM 2287 O O . VAL A 1 301 ? -5.633 -1.154 42.431 1.00 41.47 301 VAL A O 1
ATOM 2290 N N . LEU A 1 302 ? -4.954 -1.607 40.341 1.00 41.41 302 LEU A N 1
ATOM 2291 C CA . LEU A 1 302 ? -3.519 -1.641 40.669 1.00 41.41 302 LEU A CA 1
ATOM 2292 C C . LEU A 1 302 ? -2.988 -0.276 41.122 1.00 41.41 302 LEU A C 1
ATOM 2294 O O . LEU A 1 302 ? -2.178 -0.214 42.041 1.00 41.41 302 LEU A O 1
ATOM 2298 N N . GLY A 1 303 ? -3.466 0.810 40.509 1.00 44.88 303 GLY A N 1
ATOM 2299 C CA . GLY A 1 303 ? -3.154 2.174 40.930 1.00 44.88 303 GLY A CA 1
ATOM 2300 C C . GLY A 1 303 ? -3.677 2.471 42.334 1.00 44.88 303 GLY A C 1
ATOM 2301 O O . GLY A 1 303 ? -2.912 2.923 43.172 1.00 44.88 303 GLY A O 1
ATOM 2302 N N . LEU A 1 304 ? -4.940 2.137 42.620 1.00 45.31 304 LEU A N 1
ATOM 2303 C CA . LEU A 1 304 ? -5.553 2.298 43.945 1.00 45.31 304 LEU A CA 1
ATOM 2304 C C . LEU A 1 304 ? -4.854 1.461 45.020 1.00 45.31 304 LEU A C 1
ATOM 2306 O O . LEU A 1 304 ? -4.613 1.965 46.112 1.00 45.31 304 LEU A O 1
ATOM 2310 N N . LEU A 1 305 ? -4.478 0.219 44.702 1.00 43.44 305 LEU A N 1
ATOM 2311 C CA . LEU A 1 305 ? -3.708 -0.645 45.599 1.00 43.44 305 LEU A CA 1
ATOM 2312 C C . LEU A 1 305 ? -2.322 -0.059 45.885 1.00 43.44 305 LEU A C 1
ATOM 2314 O O . LEU A 1 305 ? -1.949 0.072 47.047 1.00 43.44 305 LEU A O 1
ATOM 2318 N N . ALA A 1 306 ? -1.593 0.379 44.857 1.00 46.28 306 ALA A N 1
ATOM 2319 C CA . ALA A 1 306 ? -0.295 1.028 45.032 1.00 46.28 306 ALA A CA 1
ATOM 2320 C C . ALA A 1 306 ? -0.399 2.329 45.852 1.00 46.28 306 ALA A C 1
ATOM 2322 O O . ALA A 1 306 ? 0.437 2.578 46.718 1.00 46.28 306 ALA A O 1
ATOM 2323 N N . THR A 1 307 ? -1.453 3.125 45.642 1.00 46.56 307 THR A N 1
ATOM 2324 C CA . THR A 1 307 ? -1.735 4.343 46.417 1.00 46.56 307 THR A CA 1
ATOM 2325 C C . THR A 1 307 ? -2.147 4.044 47.858 1.00 46.56 307 THR A C 1
ATOM 2327 O O . THR A 1 307 ? -1.723 4.756 48.760 1.00 46.56 307 THR A O 1
ATOM 2330 N N . SER A 1 308 ? -2.898 2.970 48.109 1.00 43.09 308 SER A N 1
ATOM 2331 C CA . SER A 1 308 ? -3.276 2.564 49.472 1.00 43.09 308 SER A CA 1
ATOM 2332 C C . SER A 1 308 ? -2.110 2.012 50.297 1.00 43.09 308 SER A C 1
ATOM 2334 O O . SER A 1 308 ? -2.157 2.059 51.521 1.00 43.09 308 SER A O 1
ATOM 2336 N N . LEU A 1 309 ? -1.059 1.520 49.631 1.00 43.81 309 LEU A N 1
ATOM 2337 C CA . LEU A 1 309 ? 0.140 0.965 50.266 1.00 43.81 309 LEU A CA 1
ATOM 2338 C C . LEU A 1 309 ? 1.249 2.012 50.459 1.00 43.81 309 LEU A C 1
ATOM 2340 O O . LEU A 1 309 ? 2.173 1.795 51.236 1.00 43.81 309 LEU A O 1
ATOM 2344 N N . LEU A 1 310 ? 1.165 3.159 49.778 1.00 46.12 310 LEU A N 1
ATOM 2345 C CA . LEU A 1 310 ? 2.148 4.247 49.851 1.00 46.12 310 LEU A CA 1
ATOM 2346 C C . LEU A 1 310 ? 2.362 4.795 51.280 1.00 46.12 310 LEU A C 1
ATOM 2348 O O . LEU A 1 310 ? 3.520 4.947 51.667 1.00 46.12 310 LEU A O 1
ATOM 2352 N N . PRO A 1 311 ? 1.317 5.028 52.100 1.00 42.38 311 PRO A N 1
ATOM 2353 C CA . PRO A 1 311 ? 1.494 5.460 53.490 1.00 42.38 311 PRO A CA 1
ATOM 2354 C C . PRO A 1 311 ? 2.157 4.398 54.374 1.00 42.38 311 PRO A C 1
ATOM 2356 O O . PRO A 1 311 ? 2.848 4.730 55.329 1.00 42.38 311 PRO A O 1
ATOM 2359 N N . THR A 1 312 ? 1.961 3.121 54.044 1.00 42.72 312 THR A N 1
ATOM 2360 C CA . THR A 1 312 ? 2.507 1.977 54.787 1.00 42.72 312 THR A CA 1
ATOM 2361 C C . THR A 1 312 ? 3.969 1.715 54.433 1.00 42.72 312 THR A C 1
ATOM 2363 O O . THR A 1 312 ? 4.752 1.333 55.291 1.00 42.72 312 THR A O 1
ATOM 2366 N N . LEU A 1 313 ? 4.346 1.940 53.172 1.00 38.38 313 LEU A N 1
ATOM 2367 C CA . LEU A 1 313 ? 5.711 1.765 52.673 1.00 38.38 313 LEU A CA 1
ATOM 2368 C C . LEU A 1 313 ? 6.617 2.970 52.985 1.00 38.38 313 LEU A C 1
ATOM 2370 O O . LEU A 1 313 ? 7.838 2.822 53.009 1.00 38.38 313 LEU A O 1
ATOM 2374 N N . PHE A 1 314 ? 6.033 4.154 53.216 1.00 48.41 314 PHE A N 1
ATOM 2375 C CA . PHE A 1 314 ? 6.760 5.407 53.460 1.00 48.41 314 PHE A CA 1
ATOM 2376 C C . PHE A 1 314 ? 6.088 6.255 54.562 1.00 48.41 314 PHE A C 1
ATOM 2378 O O . PHE A 1 314 ? 5.569 7.341 54.282 1.00 48.41 314 PHE A O 1
ATOM 2385 N N . PRO A 1 315 ? 6.096 5.786 55.825 1.00 46.88 315 PRO A N 1
ATOM 2386 C CA . PRO A 1 315 ? 5.342 6.394 56.927 1.00 46.88 315 PRO A CA 1
ATOM 2387 C C . PRO A 1 315 ? 5.775 7.825 57.272 1.00 46.88 315 PRO A C 1
ATOM 2389 O O . PRO A 1 315 ? 4.954 8.613 57.728 1.00 46.88 315 PRO A O 1
ATOM 2392 N N . GLU A 1 316 ? 7.024 8.203 56.990 1.00 44.62 316 GLU A N 1
ATOM 2393 C CA . GLU A 1 316 ? 7.534 9.546 57.310 1.00 44.62 316 GLU A CA 1
ATOM 2394 C C . GLU A 1 316 ? 7.056 10.639 56.334 1.00 44.62 316 GLU A C 1
ATOM 2396 O O . GLU A 1 316 ? 7.103 11.815 56.674 1.00 44.62 316 GLU A O 1
ATOM 2401 N N . ASN A 1 317 ? 6.546 10.270 55.147 1.00 46.62 317 ASN A N 1
ATOM 2402 C CA . ASN A 1 317 ? 6.117 11.217 54.101 1.00 46.62 317 ASN A CA 1
ATOM 2403 C C . ASN A 1 317 ? 4.746 10.886 53.471 1.00 46.62 317 ASN A C 1
ATOM 2405 O O . ASN A 1 317 ? 4.306 11.573 52.544 1.00 46.62 317 ASN A O 1
ATOM 2409 N N . GLY A 1 318 ? 4.057 9.847 53.957 1.00 47.09 318 GLY A N 1
ATOM 2410 C CA . GLY A 1 318 ? 2.811 9.333 53.380 1.00 47.09 318 GLY A CA 1
ATOM 2411 C C . GLY A 1 318 ? 1.687 10.369 53.309 1.00 47.09 318 GLY A C 1
ATOM 2412 O O . GLY A 1 318 ? 1.051 10.511 52.266 1.00 47.09 318 GLY A O 1
ATOM 2413 N N . GLU A 1 319 ? 1.487 11.162 54.365 1.00 45.50 319 GLU A N 1
ATOM 2414 C CA . GLU A 1 319 ? 0.480 12.236 54.373 1.00 45.50 319 GLU A CA 1
ATOM 2415 C C . GLU A 1 319 ? 0.802 13.375 53.395 1.00 45.50 319 GLU A C 1
ATOM 2417 O O . GLU A 1 319 ? -0.107 13.935 52.781 1.00 45.50 319 GLU A O 1
ATOM 2422 N N . ALA A 1 320 ? 2.082 13.719 53.220 1.00 45.47 320 ALA A N 1
ATOM 2423 C CA . ALA A 1 320 ? 2.503 14.788 52.313 1.00 45.47 320 ALA A CA 1
ATOM 2424 C C . ALA A 1 320 ? 2.298 14.394 50.842 1.00 45.47 320 ALA A C 1
ATOM 2426 O O . ALA A 1 320 ? 1.863 15.211 50.030 1.00 45.47 320 ALA A O 1
ATOM 2427 N N . ILE A 1 321 ? 2.549 13.125 50.516 1.00 44.84 321 ILE A N 1
ATOM 2428 C CA . ILE A 1 321 ? 2.337 12.556 49.180 1.00 44.84 321 ILE A CA 1
ATOM 2429 C C . ILE A 1 321 ? 0.838 12.458 48.855 1.00 44.84 321 ILE A C 1
ATOM 2431 O O . ILE A 1 321 ? 0.436 12.770 47.734 1.00 44.84 321 ILE A O 1
ATOM 2435 N N . VAL A 1 322 ? 0.003 12.087 49.832 1.00 45.44 322 VAL A N 1
ATOM 2436 C CA . VAL A 1 322 ? -1.464 12.066 49.685 1.00 45.44 322 VAL A CA 1
ATOM 2437 C C . VAL A 1 322 ? -2.018 13.486 49.504 1.00 45.44 322 VAL A C 1
ATOM 2439 O O . VAL A 1 322 ? -2.781 13.728 48.572 1.00 45.44 322 VAL A O 1
ATOM 2442 N N . LYS A 1 323 ? -1.552 14.467 50.292 1.00 42.34 323 LYS A N 1
ATOM 2443 C CA . LYS A 1 323 ? -1.936 15.884 50.133 1.00 42.34 323 LYS A CA 1
ATOM 2444 C C . LYS A 1 323 ? -1.497 16.499 48.802 1.00 42.34 323 LYS A C 1
ATOM 2446 O O . LYS A 1 323 ? -2.226 17.320 48.251 1.00 42.34 323 LYS A O 1
ATOM 2451 N N . ALA A 1 324 ? -0.340 16.107 48.268 1.00 41.66 324 ALA A N 1
ATOM 2452 C CA . ALA A 1 324 ? 0.131 16.555 46.954 1.00 41.66 324 ALA A CA 1
ATOM 2453 C C . ALA A 1 324 ? -0.720 16.008 45.791 1.00 41.66 324 ALA A C 1
ATOM 2455 O O . ALA A 1 324 ? -0.719 16.583 44.704 1.00 41.66 324 ALA A O 1
ATOM 2456 N N . PHE A 1 325 ? -1.450 14.911 46.016 1.00 40.03 325 PHE A N 1
ATOM 2457 C CA . PHE A 1 325 ? -2.427 14.366 45.073 1.00 40.03 325 PHE A CA 1
ATOM 2458 C C . PHE A 1 325 ? -3.802 15.048 45.175 1.00 40.03 325 PHE A C 1
ATOM 2460 O O . PHE A 1 325 ? -4.483 15.162 44.156 1.00 40.03 325 PHE A O 1
ATOM 2467 N N . ASP A 1 326 ? -4.186 15.527 46.364 1.00 41.41 326 ASP A N 1
ATOM 2468 C CA . ASP A 1 326 ? -5.467 16.210 46.618 1.00 41.41 326 ASP A CA 1
ATOM 2469 C C . ASP A 1 326 ? -5.472 17.707 46.250 1.00 41.41 326 ASP A C 1
ATOM 2471 O O . ASP A 1 326 ? -6.526 18.273 45.958 1.00 41.41 326 ASP A O 1
ATOM 2475 N N . LEU A 1 327 ? -4.312 18.372 46.228 1.00 35.19 327 LEU A N 1
ATOM 2476 C CA . LEU A 1 327 ? -4.189 19.801 45.912 1.00 35.19 327 LEU A CA 1
ATOM 2477 C C . LEU A 1 327 ? -3.402 19.989 44.611 1.00 35.19 327 LEU A C 1
ATOM 2479 O O . LEU A 1 327 ? -2.227 19.647 44.527 1.00 35.19 327 LEU A O 1
ATOM 2483 N N . GLY A 1 328 ? -4.051 20.541 43.584 1.00 37.50 328 GLY A N 1
ATOM 2484 C CA . GLY A 1 328 ? -3.510 20.714 42.233 1.00 37.50 328 GLY A CA 1
ATOM 2485 C C . GLY A 1 328 ? -2.061 21.230 42.143 1.00 37.50 328 GLY A C 1
ATOM 2486 O O . GLY A 1 328 ? -1.803 22.424 42.214 1.00 37.50 328 GLY A O 1
ATOM 2487 N N . ALA A 1 329 ? -1.143 20.290 41.915 1.00 46.34 329 ALA A N 1
ATOM 2488 C CA . ALA A 1 329 ? 0.016 20.258 41.009 1.00 46.34 329 ALA A CA 1
ATOM 2489 C C . ALA A 1 329 ? 1.057 21.402 40.910 1.00 46.34 329 ALA A C 1
ATOM 2491 O O . ALA A 1 329 ? 2.004 21.219 40.148 1.00 46.34 329 ALA A O 1
ATOM 2492 N N . ALA A 1 330 ? 0.988 22.518 41.636 1.00 39.41 330 ALA A N 1
ATOM 2493 C CA . ALA A 1 330 ? 2.033 23.555 41.526 1.00 39.41 330 ALA A CA 1
ATOM 2494 C C . ALA A 1 330 ? 3.011 23.565 42.715 1.00 39.41 330 ALA A C 1
ATOM 2496 O O . ALA A 1 330 ? 4.219 23.455 42.525 1.00 39.41 330 ALA A O 1
ATOM 2497 N N . ASP A 1 331 ? 2.500 23.591 43.945 1.00 37.44 331 ASP A N 1
ATOM 2498 C CA . ASP A 1 331 ? 3.317 23.851 45.144 1.00 37.44 331 ASP A CA 1
ATOM 2499 C C . ASP A 1 331 ? 4.120 22.620 45.633 1.00 37.44 331 ASP A C 1
ATOM 2501 O O . ASP A 1 331 ? 5.135 22.725 46.323 1.00 37.44 331 ASP A O 1
ATOM 2505 N N . GLY A 1 332 ? 3.681 21.414 45.252 1.00 41.09 332 GLY A N 1
ATOM 2506 C CA . GLY A 1 332 ? 4.325 20.149 45.633 1.00 41.09 332 GLY A CA 1
ATOM 2507 C C . GLY A 1 332 ? 5.532 19.771 44.768 1.00 41.09 332 GLY A C 1
ATOM 2508 O O . GLY A 1 332 ? 6.445 19.098 45.245 1.00 41.09 332 GLY A O 1
ATOM 2509 N N . ALA A 1 333 ? 5.567 20.221 43.511 1.00 41.06 333 ALA A N 1
ATOM 2510 C CA . ALA A 1 333 ? 6.642 19.892 42.576 1.00 41.06 333 ALA A CA 1
ATOM 2511 C C . ALA A 1 333 ? 7.955 20.613 42.930 1.00 41.06 333 ALA A C 1
ATOM 2513 O O . ALA A 1 333 ? 9.032 20.028 42.818 1.00 41.06 333 ALA A O 1
ATOM 2514 N N . GLU A 1 334 ? 7.863 21.850 43.426 1.00 38.50 334 GLU A N 1
ATOM 2515 C CA . GLU A 1 334 ? 9.017 22.667 43.819 1.00 38.50 334 GLU A CA 1
ATOM 2516 C C . GLU A 1 334 ? 9.685 22.148 45.105 1.00 38.50 334 GLU A C 1
ATOM 2518 O O . GLU A 1 334 ? 10.911 22.110 45.211 1.00 38.50 334 GLU A O 1
ATOM 2523 N N . LYS A 1 335 ? 8.894 21.624 46.053 1.00 39.56 335 LYS A N 1
ATOM 2524 C CA . LYS A 1 335 ? 9.417 20.960 47.260 1.00 39.56 335 LYS A CA 1
ATOM 2525 C C . LYS A 1 335 ? 10.007 19.573 46.975 1.00 39.56 335 LYS A C 1
ATOM 2527 O O . LYS A 1 335 ? 10.958 19.183 47.649 1.00 39.56 335 LYS A O 1
ATOM 2532 N N . LEU A 1 336 ? 9.513 18.857 45.957 1.00 40.41 336 LEU A N 1
ATOM 2533 C CA . LEU A 1 336 ? 10.089 17.578 45.507 1.00 40.41 336 LEU A CA 1
ATOM 2534 C C . LEU A 1 336 ? 11.462 17.738 44.832 1.00 40.41 336 LEU A C 1
ATOM 2536 O O . LEU A 1 336 ? 12.277 16.820 44.887 1.00 40.41 336 LEU A O 1
ATOM 2540 N N . ALA A 1 337 ? 11.724 18.881 44.193 1.00 42.22 337 ALA A N 1
ATOM 2541 C CA . ALA A 1 337 ? 12.980 19.128 43.485 1.00 42.22 337 ALA A CA 1
ATOM 2542 C C . ALA A 1 337 ? 14.177 19.368 44.427 1.00 42.22 337 ALA A C 1
ATOM 2544 O O . ALA A 1 337 ? 15.314 19.086 44.052 1.00 42.22 337 ALA A O 1
ATOM 2545 N N . ASN A 1 338 ? 13.928 19.835 45.656 1.00 42.66 338 ASN A N 1
ATOM 2546 C CA . ASN A 1 338 ? 14.973 20.308 46.571 1.00 42.66 338 ASN A CA 1
ATOM 2547 C C . ASN A 1 338 ? 15.328 19.331 47.718 1.00 42.66 338 ASN A C 1
ATOM 2549 O O . ASN A 1 338 ? 16.179 19.655 48.544 1.00 42.66 338 ASN A O 1
ATOM 2553 N N . GLY A 1 339 ? 14.729 18.130 47.775 1.00 39.97 339 GLY A N 1
ATOM 2554 C CA . GLY A 1 339 ? 14.961 17.124 48.827 1.00 39.97 339 GLY A CA 1
ATOM 2555 C C . GLY A 1 339 ? 15.406 15.760 48.277 1.00 39.97 339 GLY A C 1
ATOM 2556 O O . GLY A 1 339 ? 14.642 15.041 47.647 1.00 39.97 339 GLY A O 1
ATOM 2557 N N . THR A 1 340 ? 16.663 15.406 48.519 1.00 43.62 340 THR A N 1
ATOM 2558 C CA . THR A 1 340 ? 17.425 14.221 48.074 1.00 43.62 340 THR A CA 1
ATOM 2559 C C . THR A 1 340 ? 16.694 12.860 47.951 1.00 43.62 340 THR A C 1
ATOM 2561 O O . THR A 1 340 ? 16.418 12.169 48.926 1.00 43.62 340 THR A O 1
ATOM 2564 N N . SER A 1 341 ? 16.553 12.352 46.717 1.00 45.75 341 SER A N 1
ATOM 2565 C CA . SER A 1 341 ? 17.229 11.135 46.195 1.00 45.75 341 SER A CA 1
ATOM 2566 C C . SER A 1 341 ? 16.732 10.785 44.779 1.00 45.75 341 SER A C 1
ATOM 2568 O O . SER A 1 341 ? 15.557 10.928 44.457 1.00 45.75 341 SER A O 1
ATOM 2570 N N . VAL A 1 342 ? 17.635 10.306 43.916 1.00 37.25 342 VAL A N 1
ATOM 2571 C CA . VAL A 1 342 ? 17.424 10.098 42.462 1.00 37.25 342 VAL A CA 1
ATOM 2572 C C . VAL A 1 342 ? 16.170 9.267 42.127 1.00 37.25 342 VAL A C 1
ATOM 2574 O O . VAL A 1 342 ? 15.510 9.517 41.122 1.00 37.25 342 VAL A O 1
ATOM 2577 N N . LEU A 1 343 ? 15.783 8.323 42.991 1.00 37.34 343 LEU A N 1
ATOM 2578 C CA . LEU A 1 343 ? 14.578 7.502 42.819 1.00 37.34 343 LEU A CA 1
ATOM 2579 C C . LEU A 1 343 ? 13.270 8.272 43.078 1.00 37.34 343 LEU A C 1
ATOM 2581 O O . LEU A 1 343 ? 12.295 8.028 42.373 1.00 37.34 343 LEU A O 1
ATOM 2585 N N . HIS A 1 344 ? 13.251 9.239 44.003 1.00 41.66 344 HIS A N 1
ATOM 2586 C CA . HIS A 1 344 ? 12.097 10.125 44.217 1.00 41.66 344 HIS A CA 1
ATOM 2587 C C . HIS A 1 344 ? 11.873 11.040 43.008 1.00 41.66 344 HIS A C 1
ATOM 2589 O O . HIS A 1 344 ? 10.734 11.244 42.596 1.00 41.66 344 HIS A O 1
ATOM 2595 N N . GLY A 1 345 ? 12.958 11.500 42.375 1.00 40.91 345 GLY A N 1
ATOM 2596 C CA . GLY A 1 345 ? 12.900 12.237 41.113 1.00 40.91 345 GLY A CA 1
ATOM 2597 C C . GLY A 1 345 ? 12.357 11.392 39.958 1.00 40.91 345 GLY A C 1
ATOM 2598 O O . GLY A 1 345 ? 11.510 11.864 39.211 1.00 40.91 345 GLY A O 1
ATOM 2599 N N . ILE A 1 346 ? 12.772 10.126 39.833 1.00 39.91 346 ILE A N 1
ATOM 2600 C CA . ILE A 1 346 ? 12.314 9.232 38.753 1.00 39.91 346 ILE A CA 1
ATOM 2601 C C . ILE A 1 346 ? 10.845 8.832 38.937 1.00 39.91 346 ILE A C 1
ATOM 2603 O O . ILE A 1 346 ? 10.062 8.937 37.995 1.00 39.91 346 ILE A O 1
ATOM 2607 N N . PHE A 1 347 ? 10.436 8.402 40.133 1.00 44.19 347 PHE A N 1
ATOM 2608 C CA . PHE A 1 347 ? 9.045 8.009 40.380 1.00 44.19 347 PHE A CA 1
ATOM 2609 C C . PHE A 1 347 ? 8.100 9.214 40.442 1.00 44.19 347 PHE A C 1
ATOM 2611 O O . PHE A 1 347 ? 6.991 9.135 39.915 1.00 44.19 347 PHE A O 1
ATOM 2618 N N . GLY A 1 348 ? 8.558 10.349 40.978 1.00 46.72 348 GLY A N 1
ATOM 2619 C CA . GLY A 1 348 ? 7.856 11.629 40.900 1.00 46.72 348 GLY A CA 1
ATOM 2620 C C . GLY A 1 348 ? 7.710 12.126 39.461 1.00 46.72 348 GLY A C 1
ATOM 2621 O O . GLY A 1 348 ? 6.625 12.551 39.078 1.00 46.72 348 GLY A O 1
ATOM 2622 N N . ALA A 1 349 ? 8.742 11.986 38.621 1.00 41.41 349 ALA A N 1
ATOM 2623 C CA . ALA A 1 349 ? 8.674 12.330 37.200 1.00 41.41 349 ALA A CA 1
ATOM 2624 C C . ALA A 1 349 ? 7.748 11.391 36.416 1.00 41.41 349 ALA A C 1
ATOM 2626 O O . ALA A 1 349 ? 7.007 11.860 35.562 1.00 41.41 349 ALA A O 1
ATOM 2627 N N . LEU A 1 350 ? 7.730 10.088 36.711 1.00 42.28 350 LEU A N 1
ATOM 2628 C CA . LEU A 1 350 ? 6.832 9.126 36.056 1.00 42.28 350 LEU A CA 1
ATOM 2629 C C . LEU A 1 350 ? 5.365 9.326 36.467 1.00 42.28 350 LEU A C 1
ATOM 2631 O O . LEU A 1 350 ? 4.471 9.281 35.617 1.00 42.28 350 LEU A O 1
ATOM 2635 N N . ALA A 1 351 ? 5.110 9.595 37.749 1.00 49.09 351 ALA A N 1
ATOM 2636 C CA . ALA A 1 351 ? 3.783 9.949 38.247 1.00 49.09 351 ALA A CA 1
ATOM 2637 C C . ALA A 1 351 ? 3.331 11.311 37.695 1.00 49.09 351 ALA A C 1
ATOM 2639 O O . ALA A 1 351 ? 2.220 11.429 37.176 1.00 49.09 351 ALA A O 1
ATOM 2640 N N . GLY A 1 352 ? 4.224 12.304 37.704 1.00 41.94 352 GLY A N 1
ATOM 2641 C CA . GLY A 1 352 ? 4.022 13.626 37.118 1.00 41.94 352 GLY A CA 1
ATOM 2642 C C . GLY A 1 352 ? 3.760 13.569 35.614 1.00 41.94 352 GLY A C 1
ATOM 2643 O O . GLY A 1 352 ? 2.833 14.213 35.144 1.00 41.94 352 GLY A O 1
ATOM 2644 N N . TRP A 1 353 ? 4.469 12.727 34.860 1.00 39.09 353 TRP A N 1
ATOM 2645 C CA . TRP A 1 353 ? 4.239 12.483 33.429 1.00 39.09 353 TRP A CA 1
ATOM 2646 C C . TRP A 1 353 ? 2.855 11.874 33.165 1.00 39.09 353 TRP A C 1
ATOM 2648 O O . TRP A 1 353 ? 2.147 12.271 32.237 1.00 39.09 353 TRP A O 1
ATOM 2658 N N . GLY A 1 354 ? 2.424 10.943 34.021 1.00 43.94 354 GLY A N 1
ATOM 2659 C CA . GLY A 1 354 ? 1.087 10.351 33.973 1.00 43.94 354 GLY A CA 1
ATOM 2660 C C . GLY A 1 354 ? -0.041 11.329 34.326 1.00 43.94 354 GLY A C 1
ATOM 2661 O O . GLY A 1 354 ? -1.152 11.185 33.810 1.00 43.94 354 GLY A O 1
ATOM 2662 N N . VAL A 1 355 ? 0.234 12.322 35.176 1.00 41.69 355 VAL A N 1
ATOM 2663 C CA . VAL A 1 355 ? -0.709 13.380 35.573 1.00 41.69 355 VAL A CA 1
ATOM 2664 C C . VAL A 1 355 ? -0.722 14.527 34.558 1.00 41.69 355 VAL A C 1
ATOM 2666 O O . VAL A 1 355 ? -1.804 14.930 34.145 1.00 41.69 355 VAL A O 1
ATOM 2669 N N . LEU A 1 356 ? 0.429 14.985 34.060 1.00 37.25 356 LEU A N 1
ATOM 2670 C CA . LEU A 1 356 ? 0.559 16.024 33.028 1.00 37.25 356 LEU A CA 1
ATOM 2671 C C . LEU A 1 356 ? -0.068 15.585 31.700 1.00 37.25 356 LEU A C 1
ATOM 2673 O O . LEU A 1 356 ? -0.859 16.329 31.125 1.00 37.25 356 LEU A O 1
ATOM 2677 N N . GLY A 1 357 ? 0.154 14.335 31.274 1.00 39.41 357 GLY A N 1
ATOM 2678 C CA . GLY A 1 357 ? -0.503 13.774 30.085 1.00 39.41 357 GLY A CA 1
ATOM 2679 C C . GLY A 1 357 ? -2.021 13.580 30.237 1.00 39.41 357 GLY A C 1
ATOM 2680 O O . GLY A 1 357 ? -2.739 13.396 29.248 1.00 39.41 357 GLY A O 1
ATOM 2681 N N . LYS A 1 358 ? -2.539 13.620 31.474 1.00 42.56 358 LYS A N 1
ATOM 2682 C CA . LYS A 1 358 ? -3.978 13.686 31.759 1.00 42.56 358 LYS A CA 1
ATOM 2683 C C . LYS A 1 358 ? -4.452 15.140 31.824 1.00 42.56 358 LYS A C 1
ATOM 2685 O O . LYS A 1 358 ? -5.463 15.440 31.200 1.00 42.56 358 LYS A O 1
ATOM 2690 N N . ALA A 1 359 ? -3.731 16.036 32.493 1.00 33.00 359 ALA A N 1
ATOM 2691 C CA . ALA A 1 359 ? -4.063 17.454 32.614 1.00 33.00 359 ALA A CA 1
ATOM 2692 C C . ALA A 1 359 ? -4.126 18.153 31.245 1.00 33.00 359 ALA A C 1
ATOM 2694 O O . ALA A 1 359 ? -5.088 18.864 30.983 1.00 33.00 359 ALA A O 1
ATOM 2695 N N . GLU A 1 360 ? -3.202 17.860 30.326 1.00 35.16 360 GLU A N 1
ATOM 2696 C CA . GLU A 1 360 ? -3.227 18.357 28.940 1.00 35.16 360 GLU A CA 1
ATOM 2697 C C . GLU A 1 360 ? -4.522 17.945 28.212 1.00 35.16 360 GLU A C 1
ATOM 2699 O O . GLU A 1 360 ? -5.190 18.759 27.573 1.00 35.16 360 GLU A O 1
ATOM 2704 N N . LYS A 1 361 ? -4.970 16.696 28.400 1.00 38.25 361 LYS A N 1
ATOM 2705 C CA . LYS A 1 361 ? -6.247 16.205 27.854 1.00 38.25 361 LYS A CA 1
ATOM 2706 C C . LYS A 1 361 ? -7.472 16.857 28.491 1.00 38.25 361 LYS A C 1
ATOM 2708 O O . LYS A 1 361 ? -8.461 17.054 27.791 1.00 38.25 361 LYS A O 1
ATOM 2713 N N . TRP A 1 362 ? -7.422 17.177 29.782 1.00 34.81 362 TRP A N 1
ATOM 2714 C CA . TRP A 1 362 ? -8.514 17.845 30.497 1.00 34.81 362 TRP A CA 1
ATOM 2715 C C . TRP A 1 362 ? -8.604 19.335 30.148 1.00 34.81 362 TRP A C 1
ATOM 2717 O O . TRP A 1 362 ? -9.700 19.828 29.902 1.00 34.81 362 TRP A O 1
ATOM 2727 N N . VAL A 1 363 ? -7.472 20.030 30.014 1.00 34.50 363 VAL A N 1
ATOM 2728 C CA . VAL A 1 363 ? -7.406 21.436 29.578 1.00 34.50 363 VAL A CA 1
ATOM 2729 C C . VAL A 1 363 ? -7.939 21.589 28.149 1.00 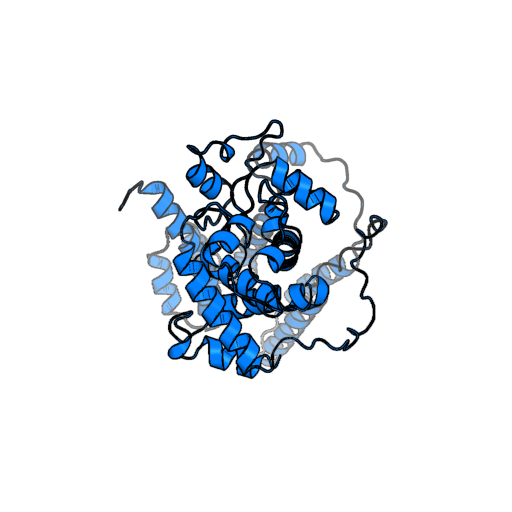34.50 363 VAL A C 1
ATOM 2731 O O . VAL A 1 363 ? -8.713 22.507 27.880 1.00 34.50 363 VAL A O 1
ATOM 2734 N N . HIS A 1 364 ? -7.636 20.644 27.251 1.00 40.62 364 HIS A N 1
ATOM 2735 C CA . HIS A 1 364 ? -8.205 20.628 25.898 1.00 40.62 364 HIS A CA 1
ATOM 2736 C C . HIS A 1 364 ? -9.697 20.264 25.845 1.00 40.62 364 HIS A C 1
ATOM 2738 O O . HIS A 1 364 ? -10.388 20.704 24.926 1.00 40.62 364 HIS A O 1
ATOM 2744 N N . LEU A 1 365 ? -10.208 19.498 26.816 1.00 39.25 365 LEU A N 1
ATOM 2745 C CA . LEU A 1 365 ? -11.637 19.189 26.920 1.00 39.25 365 LEU A CA 1
ATOM 2746 C C . LEU A 1 365 ? -12.451 20.354 27.505 1.00 39.25 365 LEU A C 1
ATOM 2748 O O . LEU A 1 365 ? -13.589 20.559 27.095 1.00 39.25 365 LEU A O 1
ATOM 2752 N N . ILE A 1 366 ? -11.879 21.097 28.459 1.00 36.59 366 ILE A N 1
ATOM 2753 C CA . ILE A 1 366 ? -12.571 22.153 29.212 1.00 36.59 366 ILE A CA 1
ATOM 2754 C C . ILE A 1 366 ? -12.537 23.498 28.474 1.00 36.59 366 ILE A C 1
ATOM 2756 O O . ILE A 1 366 ? -13.529 24.221 28.489 1.00 36.59 366 ILE A O 1
ATOM 2760 N N . LEU A 1 367 ? -11.435 23.851 27.798 1.00 36.75 367 LEU A N 1
ATOM 2761 C CA . LEU A 1 367 ? -11.275 25.200 27.234 1.00 36.75 367 LEU A CA 1
ATOM 2762 C C . LEU A 1 367 ? -11.857 25.419 25.837 1.00 36.75 367 LEU A C 1
ATOM 2764 O O . LEU A 1 367 ? -11.720 26.528 25.330 1.00 36.75 367 LEU A O 1
ATOM 2768 N N . GLY A 1 368 ? -12.506 24.423 25.222 1.00 48.41 368 GLY A N 1
ATOM 2769 C CA . GLY A 1 368 ? -13.384 24.621 24.061 1.00 48.41 368 GLY A CA 1
ATOM 2770 C C . GLY A 1 368 ? -12.919 25.673 23.041 1.00 48.41 368 GLY A C 1
ATOM 2771 O O . GLY A 1 368 ? -13.717 26.511 22.631 1.00 48.41 368 GLY A O 1
ATOM 2772 N N . LYS A 1 369 ? -11.640 25.680 22.643 1.00 33.38 369 LYS A N 1
ATOM 2773 C CA . LYS A 1 369 ? -11.127 26.598 21.619 1.00 33.38 369 LYS A CA 1
ATOM 2774 C C . LYS A 1 369 ? -10.810 25.832 20.345 1.00 33.38 369 LYS A C 1
ATOM 2776 O O . LYS A 1 369 ? -9.833 25.094 20.266 1.00 33.38 369 LYS A O 1
ATOM 2781 N N . LYS A 1 370 ? -11.648 26.071 19.333 1.00 50.72 370 LYS A N 1
ATOM 2782 C CA . LYS A 1 370 ? -11.244 26.015 17.927 1.00 50.72 370 LYS A CA 1
ATOM 2783 C C . LYS A 1 370 ? -10.085 26.991 17.714 1.00 50.72 370 LYS A C 1
ATOM 2785 O O . LYS A 1 370 ? -10.248 28.171 18.006 1.00 50.72 370 LYS A O 1
ATOM 2790 N N . VAL A 1 371 ? -8.994 26.510 17.137 1.00 34.50 371 VAL A N 1
ATOM 2791 C CA . VAL A 1 371 ? -8.078 27.246 16.249 1.00 34.50 371 VAL A CA 1
ATOM 2792 C C . VAL A 1 371 ? -7.599 26.153 15.280 1.00 34.50 371 VAL A C 1
ATOM 2794 O O . VAL A 1 371 ? -7.196 25.092 15.748 1.00 34.50 371 VAL A O 1
ATOM 2797 N N . GLY A 1 372 ? -7.921 26.191 13.988 1.00 36.38 372 GLY A N 1
ATOM 2798 C CA . GLY A 1 372 ? -7.371 27.117 13.000 1.00 36.38 372 GLY A CA 1
ATOM 2799 C C . GLY A 1 372 ? -6.356 26.328 12.188 1.00 36.38 372 GLY A C 1
ATOM 2800 O O . GLY A 1 372 ? -5.309 26.005 12.785 1.00 36.38 372 GLY A O 1
#

Sequence (372 aa):
MERAKFYDTVRGAGAGLFGGHLSQAQVSGIEGILNAFVRFGDKRSKTLAYALATAYHETGTRMVPVREGFAKTDAQARAVVAGRKYGKPAANGIVYYGRGHVQLTWQSNYKDTGDKIGLDLVGNPDLMLDPEISARVLIEGLIDGRWNGKKLGIAHYLPDDGPDDEKNARRTVNVLDRWSDIARYYRAFLRSIDASGGIPKTVVEPAGPRLVPGPAPVPAPMPQPGKPDILPVLLLLLSLIEKRRKAEGKSDAGEFEIIRKVLEQLRGAKPAEPPPLTPINAALGNAIGQPLNGRKTGIGVLGLLATSLLPTLFPENGEAIVKAFDLGAADGAEKLANGTSVLHGIFGALAGWGVLGKAEKWVHLILGKKVG

Foldseek 3Di:
DAPVLLVQLQLDVVLVAPVNDDDPQLVVLLVLLVVLCVVQNPLALLLSLLLQLLLCVQVVNSSAKAQPVNDPDPVVSLVVCVVPPQSDADPVRDRFFFIASLGGTDLVSLVVLCVVVVHNCNVPVCVNRPSNSVSNSSRVLQQQLVQAPVSDHLCVQQPPPDDHNQQCSCSSRDHSPPSVSSSSSSVSSSVSQVSSVHRDPDDPDDPDPPDPCSVPPCPPPDDDPPDPLCLVVVVVVLVVVVVVVVVVVHDPPPVSVVVNVVSVVVVPDDDDDDDPDDPVRVVVCVVPVVPDPDDCVVVVVVVVVVLVCQCVVPVPCNVVVVVPVVDDDDPSVVVQVPDDDPVSVVVVVVVVVVVVVVVVVVCVVPVPDDDD

pLDDT: mean 70.6, std 26.59, range [26.67, 98.81]